Protein AF-A0A5R8WHR8-F1 (afdb_monomer)

Radius of gyration: 32.9 Å; Cα contacts (8 Å, |Δi|>4): 1588; chains: 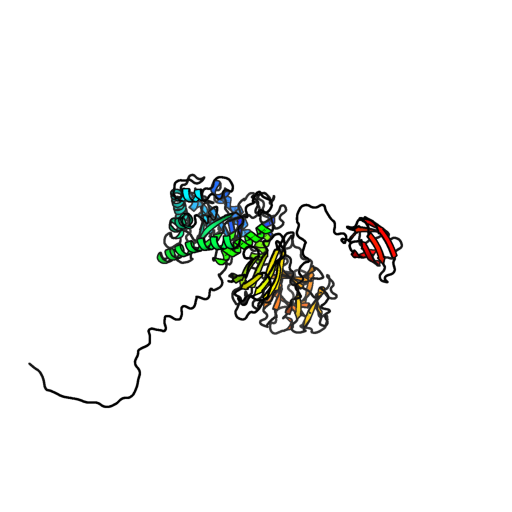1; bounding box: 90×72×141 Å

pLDDT: mean 86.41, std 17.32, range [26.47, 98.69]

Secondary structure (DSSP, 8-state):
------------------------SSSSSS---------EEPPTT-BEEEE--TTS--GGGHHHHHHTT--EEEE-SHHHHHH--SGGGGHHHHHHHHHTTPEEEEEE-TT--HHHHHHHHIIIIIIS-----EEEESS--S---SSS---THHHHHHHTTS---TTS--HHHHHHHHHHHHHHHHHH-TT-EEEEEEES---GGGIIIIIHHHIIIIIT-EETTEES-SEEEEEEES---HHHHHHHHHHHHHHHHHHHHHHHHTT--SSPPEEEEEEEE----SSTTSPPTTSHHHHHHHHHHHHHHHHTT-S-EEES-S-SGGG---TT---SB-TTSPBPHHHHHHHHHHHT--SEEPPEEESS-TTTEEEEEEEPPSSTT--EEEEEEE--SS--EEEEEETBSS--SS-SEEEEEB-STT---EEEEEE-TTEEEEEEE-TT--EEEEEEEETT-SS-EE--EEEEEETTT--EEEEGGG-TTSPEEEESS--TTSGGGEEEEEE-STT-EEEEETTT--EEEE-S-TTTTTSTTEEEEEE---TT-TT-GGG-EEEEE-SSTT-EEEEETTT--EEEEGGG--STTEEEEEE---TT-GGG-EEEEEEP--PPP--------S-----TT-EEEESSSBSSEEEEEESSSSEEEEEE-TT--EEEEEEESSEEEEE-TTSPSEEEEEEEEETTEEEEEEEEE-

Mean predicted aligned error: 13.01 Å

Solvent-accessible surface area (backbone atoms only — not comparable to full-atom values): 38148 Å² total; per-residue (Å²): 140,81,89,86,86,87,90,86,86,89,88,86,84,87,87,86,84,86,83,80,9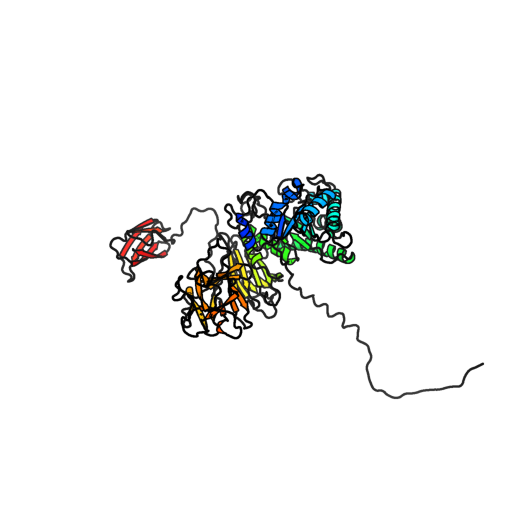7,77,87,88,86,82,77,87,82,76,78,79,59,77,76,76,80,68,54,34,56,36,46,96,50,27,43,31,32,23,50,63,67,83,88,60,87,53,72,90,48,42,66,57,50,37,63,29,55,33,28,33,23,36,38,33,50,67,62,34,40,76,71,51,86,55,62,77,77,47,50,65,58,50,49,49,22,51,75,36,64,16,48,47,32,44,39,40,30,59,83,56,49,60,70,55,49,50,52,37,54,44,42,40,42,67,73,66,58,66,62,73,41,35,33,27,54,32,46,37,66,56,45,68,73,96,66,95,64,85,61,67,63,44,46,49,34,19,66,72,56,78,35,59,20,98,86,71,37,28,43,67,59,42,51,54,45,50,50,51,46,40,45,43,48,47,67,79,39,67,83,49,39,34,42,27,52,34,31,57,58,76,57,73,92,43,40,84,60,46,57,44,47,47,34,67,73,40,51,49,36,61,52,88,77,42,58,45,38,44,23,50,22,28,21,39,70,45,83,75,44,51,65,60,49,50,56,45,54,49,58,52,46,54,51,44,51,53,38,35,54,54,16,42,79,71,70,38,47,74,76,56,59,31,42,26,37,64,30,35,36,44,42,41,52,97,51,95,89,45,55,39,24,64,37,55,62,29,5,55,48,52,47,52,52,42,50,59,36,32,71,62,46,18,54,34,40,14,43,37,27,58,71,34,80,70,21,69,64,46,70,82,23,27,19,28,24,37,61,93,67,47,66,26,35,41,36,50,37,48,25,56,48,45,50,53,58,45,44,15,33,38,54,67,53,64,76,47,57,59,67,40,46,45,76,48,44,24,29,29,55,90,66,98,64,30,20,37,24,41,37,40,33,26,71,32,81,81,53,64,44,40,33,27,40,20,30,56,56,42,78,57,89,84,46,75,34,22,25,20,26,58,50,64,89,89,42,75,40,69,49,72,54,69,41,49,39,35,19,35,40,37,37,34,27,41,72,83,55,49,76,62,29,32,34,43,34,42,66,88,55,86,59,72,40,77,54,39,30,20,36,42,26,32,60,64,66,66,16,33,46,25,34,46,96,54,38,65,87,33,48,27,16,30,34,67,80,71,68,84,86,44,48,41,40,28,30,27,54,39,80,65,50,75,78,30,23,27,48,26,30,63,60,64,66,22,26,41,23,58,45,83,52,86,84,44,48,62,42,70,69,32,46,26,25,51,38,77,80,52,89,84,55,83,78,55,40,63,36,24,29,28,83,37,82,62,86,49,89,77,26,25,30,45,28,32,61,62,54,69,25,26,44,25,40,50,95,56,54,76,54,69,63,32,46,24,17,27,27,77,82,56,90,88,46,46,37,40,29,31,28,71,47,71,46,76,87,62,77,71,79,77,77,77,74,87,75,88,90,73,81,89,74,58,57,47,70,53,72,48,71,46,55,69,68,20,59,56,43,31,34,42,36,38,40,24,79,48,32,41,38,38,31,20,42,88,87,64,51,78,76,46,75,47,77,34,42,39,60,41,76,48,79,39,68,92,58,73,69,45,65,31,43,34,38,39,40,33,95,84,45,74,39,78,46,83,42,38,36,92

Structure (mmCIF, N/CA/C/O backbone):
data_AF-A0A5R8WHR8-F1
#
_entry.id   AF-A0A5R8WHR8-F1
#
loop_
_atom_site.group_PDB
_atom_site.id
_atom_site.type_symbol
_atom_site.label_atom_id
_atom_site.label_alt_id
_atom_site.label_comp_id
_atom_site.label_asym_id
_atom_site.label_entity_id
_atom_site.label_seq_id
_atom_site.pdbx_PDB_ins_code
_atom_site.Cartn_x
_atom_site.Cartn_y
_atom_site.Cartn_z
_atom_site.occupancy
_atom_site.B_iso_or_equiv
_atom_site.auth_seq_id
_atom_site.auth_comp_id
_atom_site.auth_asym_id
_atom_site.auth_atom_id
_atom_site.pdbx_PDB_model_num
ATOM 1 N N . MET A 1 1 ? 36.021 -37.146 83.014 1.00 29.89 1 MET A N 1
ATOM 2 C CA . MET A 1 1 ? 37.444 -37.412 83.336 1.00 29.89 1 MET A CA 1
ATOM 3 C C . MET A 1 1 ? 38.254 -37.319 82.041 1.00 29.89 1 MET A C 1
ATOM 5 O O . MET A 1 1 ? 37.669 -37.591 81.003 1.00 29.89 1 MET A O 1
ATOM 9 N N . PRO A 1 2 ? 39.492 -36.799 82.075 1.00 55.91 2 PRO A N 1
ATOM 10 C CA . PRO A 1 2 ? 39.818 -35.485 81.499 1.00 55.91 2 PRO A CA 1
ATOM 11 C C . PRO A 1 2 ? 40.934 -35.488 80.424 1.00 55.91 2 PRO A C 1
ATOM 13 O O . PRO A 1 2 ? 41.600 -36.495 80.223 1.00 55.91 2 PRO A O 1
ATOM 16 N N . ASN A 1 3 ? 41.093 -34.321 79.768 1.00 38.19 3 ASN A N 1
ATOM 17 C CA . ASN A 1 3 ? 42.324 -33.560 79.430 1.00 38.19 3 ASN A CA 1
ATOM 18 C C . ASN A 1 3 ? 43.687 -34.192 79.796 1.00 38.19 3 ASN A C 1
ATOM 20 O O . ASN A 1 3 ? 43.795 -34.823 80.837 1.00 38.19 3 ASN A O 1
ATOM 24 N N . THR A 1 4 ? 44.846 -33.954 79.168 1.00 49.06 4 THR A N 1
ATOM 25 C CA . THR A 1 4 ? 45.443 -33.086 78.110 1.00 49.06 4 THR A CA 1
ATOM 26 C C . THR A 1 4 ? 46.958 -33.376 78.185 1.00 49.06 4 THR A C 1
ATOM 28 O O . THR A 1 4 ? 47.368 -33.817 79.254 1.00 49.06 4 THR A O 1
ATOM 31 N N . LEU A 1 5 ? 47.794 -33.054 77.175 1.00 35.91 5 LEU A N 1
ATOM 32 C CA . LEU A 1 5 ? 49.235 -32.665 77.296 1.00 35.91 5 LEU A CA 1
ATOM 33 C C . LEU A 1 5 ? 49.837 -32.321 75.885 1.00 35.91 5 LEU A C 1
ATOM 35 O O . LEU A 1 5 ? 49.156 -32.599 74.900 1.00 35.91 5 LEU A O 1
ATOM 39 N N . PRO A 1 6 ? 51.003 -31.633 75.724 1.00 59.84 6 PRO A N 1
ATOM 40 C CA . PRO A 1 6 ? 51.014 -30.181 75.454 1.00 59.84 6 PRO A CA 1
ATOM 41 C C . PRO A 1 6 ? 51.964 -29.648 74.325 1.00 59.84 6 PRO A C 1
ATOM 43 O O . PRO A 1 6 ? 52.772 -30.370 73.761 1.00 59.84 6 PRO A O 1
ATOM 46 N N . HIS A 1 7 ? 51.876 -28.320 74.103 1.00 35.66 7 HIS A N 1
ATOM 47 C CA . HIS A 1 7 ? 52.903 -27.283 73.803 1.00 35.66 7 HIS A CA 1
ATOM 48 C C . HIS A 1 7 ? 53.906 -27.327 72.606 1.00 35.66 7 HIS A C 1
ATOM 50 O O . HIS A 1 7 ? 54.902 -28.034 72.624 1.00 35.66 7 HIS A O 1
ATOM 56 N N . SER A 1 8 ? 53.800 -26.279 71.756 1.00 33.94 8 SER A N 1
ATOM 57 C CA . SER A 1 8 ? 54.791 -25.182 71.519 1.00 33.94 8 SER A CA 1
ATOM 58 C C . SER A 1 8 ? 55.446 -24.954 70.128 1.00 33.94 8 SER A C 1
ATOM 60 O O . SER A 1 8 ? 56.151 -25.792 69.592 1.00 33.94 8 SER A O 1
ATOM 62 N N . ARG A 1 9 ? 55.249 -23.701 69.657 1.00 34.47 9 ARG A N 1
ATOM 63 C CA . ARG A 1 9 ? 56.155 -22.694 69.030 1.00 34.47 9 ARG A CA 1
ATOM 64 C C . ARG A 1 9 ? 56.888 -22.907 67.674 1.00 34.47 9 ARG A C 1
ATOM 66 O O . ARG A 1 9 ? 57.900 -23.578 67.596 1.00 34.47 9 ARG A O 1
ATOM 73 N N . LEU A 1 10 ? 56.487 -22.022 66.739 1.00 32.00 10 LEU A N 1
ATOM 74 C CA . LEU A 1 10 ? 57.259 -21.004 65.973 1.00 32.00 10 LEU A CA 1
ATOM 75 C C . LEU A 1 10 ? 58.160 -21.356 64.754 1.00 32.00 10 LEU A C 1
ATOM 77 O O . LEU A 1 10 ? 59.178 -22.019 64.873 1.00 32.00 10 LEU A O 1
ATOM 81 N N . LEU A 1 11 ? 57.855 -20.603 63.677 1.00 31.70 11 LEU A N 1
ATOM 82 C CA . LEU A 1 11 ? 58.702 -19.975 62.637 1.00 31.70 11 LEU A CA 1
ATOM 83 C C . LEU A 1 11 ? 58.937 -20.668 61.272 1.00 31.70 11 LEU A C 1
ATOM 85 O O . LEU A 1 11 ? 59.078 -21.872 61.133 1.00 31.70 11 LEU A O 1
ATOM 89 N N . THR A 1 12 ? 58.911 -19.789 60.265 1.00 35.50 12 THR A N 1
ATOM 90 C CA . THR A 1 12 ? 58.799 -19.889 58.793 1.00 35.50 12 THR A CA 1
ATOM 91 C C . THR A 1 12 ? 60.063 -20.390 58.067 1.00 35.50 12 THR A C 1
ATOM 93 O O . THR A 1 12 ? 61.153 -20.283 58.628 1.00 35.50 12 THR A O 1
ATOM 96 N N . PRO A 1 13 ? 59.970 -20.852 56.790 1.00 41.69 13 PRO A N 1
ATOM 97 C CA . PRO A 1 13 ? 60.283 -19.956 55.652 1.00 41.69 13 PRO A CA 1
ATOM 98 C C . PRO A 1 13 ? 59.574 -20.220 54.287 1.00 41.69 13 PRO A C 1
ATOM 100 O O . PRO A 1 13 ? 59.224 -21.339 53.945 1.00 41.69 13 PRO A O 1
ATOM 103 N N . LYS A 1 14 ? 59.498 -19.126 53.500 1.00 30.80 14 LYS A N 1
ATOM 104 C CA . LYS A 1 14 ? 59.524 -18.925 52.021 1.00 30.80 14 LYS A CA 1
ATOM 105 C C . LYS A 1 14 ? 58.561 -19.648 51.040 1.00 30.80 14 LYS A C 1
ATOM 107 O O . LYS A 1 14 ? 58.389 -20.854 51.037 1.00 30.80 14 LYS A O 1
ATOM 112 N N . ALA A 1 15 ? 58.034 -18.813 50.132 1.00 39.12 15 ALA A N 1
ATOM 113 C CA . ALA A 1 15 ? 57.051 -19.027 49.055 1.00 39.12 15 ALA A CA 1
ATOM 114 C C . ALA A 1 15 ? 57.557 -19.868 47.851 1.00 39.12 15 ALA A C 1
ATOM 116 O O . ALA A 1 15 ? 58.769 -20.062 47.737 1.00 39.12 15 ALA A O 1
ATOM 117 N N . PRO A 1 16 ? 56.672 -20.312 46.923 1.00 42.56 16 PRO A N 1
ATOM 118 C CA . PRO A 1 16 ? 56.187 -19.421 45.847 1.00 42.56 16 PRO A CA 1
ATOM 119 C C . PRO A 1 16 ? 54.711 -19.632 45.421 1.00 42.56 16 PRO A C 1
ATOM 121 O O . PRO A 1 16 ? 54.135 -20.691 45.634 1.00 42.56 16 PRO A O 1
ATOM 124 N N . GLY A 1 17 ? 54.130 -18.642 44.727 1.00 31.47 17 GLY A N 1
ATOM 125 C CA . GLY A 1 17 ? 53.015 -18.873 43.789 1.00 31.47 17 GLY A CA 1
ATOM 126 C C . GLY A 1 17 ? 51.666 -18.228 44.132 1.00 31.47 17 GLY A C 1
ATOM 127 O O . GLY A 1 17 ? 50.876 -18.757 44.900 1.00 31.47 17 GLY A O 1
ATOM 128 N N . THR A 1 18 ? 51.405 -17.088 43.494 1.00 41.00 18 THR A N 1
ATOM 129 C CA . THR A 1 18 ? 50.116 -16.396 43.251 1.00 41.00 18 THR A CA 1
ATOM 130 C C . THR A 1 18 ? 48.998 -17.290 42.657 1.00 41.00 18 THR A C 1
ATOM 132 O O . THR A 1 18 ? 49.346 -18.351 42.148 1.00 41.00 18 THR A O 1
ATOM 135 N N . PRO A 1 19 ? 47.710 -16.857 42.545 1.00 42.38 19 PRO A N 1
ATOM 136 C CA . PRO A 1 19 ? 47.159 -15.515 42.789 1.00 42.38 19 PRO A CA 1
ATOM 137 C C . PRO A 1 19 ? 45.885 -15.446 43.661 1.00 42.38 19 PRO A C 1
ATOM 139 O O . PRO A 1 19 ? 45.147 -16.400 43.880 1.00 42.38 19 PRO A O 1
ATOM 142 N N . ARG A 1 20 ? 45.622 -14.218 44.115 1.00 38.72 20 ARG A N 1
ATOM 143 C CA . ARG A 1 20 ? 44.418 -13.759 44.809 1.00 38.72 20 ARG A CA 1
ATOM 144 C C . ARG A 1 20 ? 43.225 -13.676 43.848 1.00 38.72 20 ARG A C 1
ATOM 146 O O . ARG A 1 20 ? 43.301 -12.980 42.841 1.00 38.72 20 ARG A O 1
ATOM 153 N N . HIS A 1 21 ? 42.100 -14.277 44.229 1.00 40.78 21 HIS A N 1
ATOM 154 C CA . HIS A 1 21 ? 40.781 -13.995 43.660 1.00 40.78 21 HIS A CA 1
ATOM 155 C C . HIS A 1 21 ? 40.256 -12.650 44.189 1.00 40.78 21 HIS A C 1
ATOM 157 O O . HIS A 1 21 ? 39.505 -12.594 45.156 1.00 40.78 21 HIS A O 1
ATOM 163 N N . TRP A 1 22 ? 40.675 -11.558 43.556 1.00 45.66 22 TRP A N 1
ATOM 164 C CA . TRP A 1 22 ? 39.950 -10.288 43.550 1.00 45.66 22 TRP A CA 1
ATOM 165 C C . TRP A 1 22 ? 39.769 -9.903 42.087 1.00 45.66 22 TRP A C 1
ATOM 167 O O . TRP A 1 22 ? 40.750 -9.635 41.401 1.00 45.66 22 TRP A O 1
ATOM 177 N N . GLY A 1 23 ? 38.529 -9.925 41.600 1.00 44.28 23 GLY A N 1
ATOM 178 C CA . GLY A 1 23 ? 38.219 -9.503 40.233 1.00 44.28 23 GLY A CA 1
ATOM 179 C C . GLY A 1 23 ? 37.161 -10.354 39.547 1.00 44.28 23 GLY A C 1
ATOM 180 O O . GLY A 1 23 ? 37.427 -10.930 38.501 1.00 44.28 23 GLY A O 1
ATOM 181 N N . LEU A 1 24 ? 35.953 -10.438 40.109 1.00 40.00 24 LEU A N 1
ATOM 182 C CA . LEU A 1 24 ? 34.797 -10.913 39.340 1.00 40.00 24 LEU A CA 1
ATOM 183 C C . LEU A 1 24 ? 33.522 -10.140 39.698 1.00 40.00 24 LEU A C 1
ATOM 185 O O . LEU A 1 24 ? 32.458 -10.711 39.891 1.00 40.00 24 LEU A O 1
ATOM 189 N N . LEU A 1 25 ? 33.648 -8.813 39.798 1.00 44.31 25 LEU A N 1
ATOM 190 C CA . LEU A 1 25 ? 32.504 -7.908 39.958 1.00 44.31 25 LEU A CA 1
ATOM 191 C C . LEU A 1 25 ? 32.535 -6.715 38.984 1.00 44.31 25 LEU A C 1
ATOM 193 O O . LEU A 1 25 ? 31.962 -5.670 39.262 1.00 44.31 25 LEU A O 1
ATOM 197 N N . LEU A 1 26 ? 33.215 -6.857 37.838 1.00 42.75 26 LEU A N 1
ATOM 198 C CA . LEU A 1 26 ? 33.363 -5.772 36.853 1.00 42.75 26 LEU A CA 1
ATOM 199 C C . LEU A 1 26 ? 33.326 -6.250 35.387 1.00 42.75 26 LEU A C 1
ATOM 201 O O . LEU A 1 26 ? 33.934 -5.639 34.518 1.00 42.75 26 LEU A O 1
ATOM 205 N N . VAL A 1 27 ? 32.605 -7.345 35.102 1.00 41.09 27 VAL A N 1
ATOM 206 C CA . VAL A 1 27 ? 32.402 -7.859 33.723 1.00 41.09 27 VAL A CA 1
ATOM 207 C C . VAL A 1 27 ? 30.916 -8.008 33.341 1.00 41.09 27 VAL A C 1
ATOM 209 O O . VAL A 1 27 ? 30.596 -8.254 32.186 1.00 41.09 27 VAL A O 1
ATOM 212 N N . LEU A 1 28 ? 29.971 -7.749 34.253 1.00 37.44 28 LEU A N 1
ATOM 213 C CA . LEU A 1 28 ? 28.525 -7.812 33.956 1.00 37.44 28 LEU A CA 1
ATOM 214 C C . LEU A 1 28 ? 27.866 -6.453 33.647 1.00 37.44 28 LEU A C 1
ATOM 216 O O . LEU A 1 28 ? 26.655 -6.392 33.474 1.00 37.44 28 LEU A O 1
ATOM 220 N N . LEU A 1 29 ? 28.646 -5.372 33.522 1.00 40.41 29 LEU A N 1
ATOM 221 C CA . LEU A 1 29 ? 28.141 -4.003 33.298 1.00 40.41 29 LEU A CA 1
ATOM 222 C C . LEU A 1 29 ? 28.619 -3.345 31.986 1.00 40.41 29 LEU A C 1
ATOM 224 O O . LEU A 1 29 ? 28.504 -2.136 31.831 1.00 40.41 29 LEU A O 1
ATOM 228 N N . LEU A 1 30 ? 29.121 -4.125 31.018 1.00 37.47 30 LEU A N 1
ATOM 229 C CA . LEU A 1 30 ? 29.577 -3.615 29.707 1.00 37.47 30 LEU A CA 1
ATOM 230 C C . LEU A 1 30 ? 28.917 -4.292 28.489 1.00 37.47 30 LEU A C 1
ATOM 232 O O . LEU A 1 30 ? 29.384 -4.132 27.365 1.00 37.47 30 LEU A O 1
ATOM 236 N N . LEU A 1 31 ? 27.798 -5.001 28.680 1.00 36.78 31 LEU A N 1
ATOM 237 C CA . LEU A 1 31 ? 26.979 -5.544 27.581 1.00 36.78 31 LEU A CA 1
ATOM 238 C C . LEU A 1 31 ? 25.611 -4.861 27.434 1.00 36.78 31 LEU A C 1
ATOM 240 O O . LEU A 1 31 ? 24.732 -5.382 26.757 1.00 36.78 31 LEU A O 1
ATOM 244 N N . THR A 1 32 ? 25.434 -3.660 27.984 1.00 40.16 32 THR A N 1
ATOM 245 C CA . THR A 1 32 ? 24.369 -2.745 27.545 1.00 40.16 32 THR A CA 1
ATOM 246 C C . THR A 1 32 ? 24.910 -1.843 26.438 1.00 40.16 32 THR A C 1
ATOM 248 O O . THR A 1 32 ? 24.941 -0.620 26.562 1.00 40.16 32 THR A O 1
ATOM 251 N N . GLY A 1 33 ? 25.383 -2.446 25.344 1.00 33.66 33 GLY A N 1
ATOM 252 C CA . GLY A 1 33 ? 25.375 -1.718 24.078 1.00 33.66 33 GLY A CA 1
ATOM 253 C C . GLY A 1 33 ? 23.922 -1.342 23.770 1.00 33.66 33 GLY A C 1
ATOM 254 O O . GLY A 1 33 ? 23.031 -2.117 24.137 1.00 33.66 33 GLY A O 1
ATOM 255 N N . PRO A 1 34 ? 23.640 -0.182 23.146 1.00 34.25 34 PRO A N 1
ATOM 256 C CA . PRO A 1 34 ? 22.283 0.121 22.714 1.00 34.25 34 PRO A CA 1
ATOM 257 C C . PRO A 1 34 ? 21.809 -1.079 21.901 1.00 34.25 34 PRO A C 1
ATOM 259 O O . PRO A 1 34 ? 22.508 -1.498 20.972 1.00 34.25 34 PRO A O 1
ATOM 262 N N . ALA A 1 35 ? 20.695 -1.691 22.311 1.00 34.59 35 ALA A N 1
ATOM 263 C CA . ALA A 1 35 ? 20.073 -2.753 21.540 1.00 34.59 35 ALA A CA 1
ATOM 264 C C . ALA A 1 35 ? 19.998 -2.231 20.107 1.00 34.59 35 ALA A C 1
ATOM 266 O O . ALA A 1 35 ? 19.344 -1.215 19.869 1.00 34.59 35 ALA A O 1
ATOM 267 N N . LYS A 1 36 ? 20.773 -2.832 19.189 1.00 37.94 36 LYS A N 1
ATOM 268 C CA . LYS A 1 36 ? 20.760 -2.437 17.780 1.00 37.94 36 LYS A CA 1
ATOM 269 C C . LYS A 1 36 ? 19.290 -2.423 17.394 1.00 37.94 36 LYS A C 1
ATOM 271 O O . LYS A 1 36 ? 18.636 -3.453 17.539 1.00 37.94 36 LYS A O 1
ATOM 276 N N . SER A 1 37 ? 18.762 -1.255 17.039 1.00 43.16 37 SER A N 1
ATOM 277 C CA . SER A 1 37 ? 17.352 -1.097 16.711 1.00 43.16 37 SER A CA 1
ATOM 278 C C . SER A 1 37 ? 17.101 -1.908 15.451 1.00 43.16 37 SER A C 1
ATOM 280 O O . SER A 1 37 ? 17.357 -1.448 14.342 1.00 43.16 37 SER A O 1
ATOM 282 N N . TRP A 1 38 ? 16.692 -3.160 15.612 1.00 53.44 38 TRP A N 1
ATOM 283 C CA . TRP A 1 38 ? 16.321 -3.996 14.489 1.00 53.44 38 TRP A CA 1
ATOM 284 C C . TRP A 1 38 ? 15.168 -3.294 13.767 1.00 53.44 38 TRP A C 1
ATOM 286 O O . TRP A 1 38 ? 14.214 -2.860 14.409 1.00 53.44 38 TRP A O 1
ATOM 296 N N . ALA A 1 39 ? 15.297 -3.133 12.447 1.00 65.31 39 ALA A N 1
ATOM 297 C CA . ALA A 1 39 ? 14.232 -2.636 11.577 1.00 65.31 39 ALA A CA 1
ATOM 298 C C . ALA A 1 39 ? 12.864 -3.214 11.982 1.00 65.31 39 ALA A C 1
ATOM 300 O O . ALA A 1 39 ? 12.744 -4.414 12.241 1.00 65.31 39 ALA A O 1
ATOM 301 N N . GLN A 1 40 ? 11.842 -2.362 12.036 1.00 84.81 40 GLN A N 1
ATOM 302 C CA . GLN A 1 40 ? 10.552 -2.730 12.605 1.00 84.81 40 GLN A CA 1
ATOM 303 C C . GLN A 1 40 ? 9.766 -3.638 11.653 1.00 84.81 40 GLN A C 1
ATOM 305 O O . GLN A 1 40 ? 9.444 -3.226 10.540 1.00 84.81 40 GLN A O 1
ATOM 310 N N . ALA A 1 41 ? 9.409 -4.847 12.095 1.00 91.31 41 ALA A N 1
ATOM 311 C CA . ALA A 1 41 ? 8.607 -5.779 11.303 1.00 91.31 41 ALA A CA 1
ATOM 312 C C . ALA A 1 41 ? 7.237 -5.188 10.924 1.00 91.31 41 ALA A C 1
ATOM 314 O O . ALA A 1 41 ? 6.472 -4.734 11.780 1.00 91.31 41 ALA A O 1
ATOM 315 N N . ILE A 1 42 ? 6.916 -5.250 9.635 1.00 93.31 42 ILE A N 1
ATOM 316 C CA . ILE A 1 42 ? 5.637 -4.850 9.050 1.00 93.31 42 ILE A CA 1
ATOM 317 C C . ILE A 1 42 ? 4.699 -6.056 9.088 1.00 93.31 42 ILE A C 1
ATOM 319 O O . ILE A 1 42 ? 5.099 -7.187 8.810 1.00 93.31 42 ILE A O 1
ATOM 323 N N . ASN A 1 43 ? 3.422 -5.834 9.407 1.00 92.25 43 ASN A N 1
ATOM 324 C CA . ASN A 1 43 ? 2.429 -6.899 9.309 1.00 92.25 43 ASN A CA 1
ATOM 325 C C . ASN A 1 43 ? 2.358 -7.423 7.860 1.00 92.25 43 ASN A C 1
ATOM 327 O O . ASN A 1 43 ? 2.168 -6.649 6.925 1.00 92.25 43 ASN A O 1
ATOM 331 N N . ALA A 1 44 ? 2.453 -8.738 7.653 1.00 90.31 44 ALA A N 1
ATOM 332 C CA . ALA A 1 44 ? 2.368 -9.326 6.312 1.00 90.31 44 ALA A CA 1
ATOM 333 C C . ALA A 1 44 ? 1.045 -9.000 5.587 1.00 90.31 44 ALA A C 1
ATOM 335 O O . ALA A 1 44 ? 0.981 -9.071 4.362 1.00 90.31 44 ALA A O 1
ATOM 336 N N . ARG A 1 45 ? 0.002 -8.630 6.342 1.00 92.00 45 ARG A N 1
ATOM 337 C CA . ARG A 1 45 ? -1.318 -8.232 5.851 1.00 92.00 45 ARG A CA 1
ATOM 338 C C . ARG A 1 45 ? -1.578 -6.725 5.927 1.00 92.00 45 ARG A C 1
ATOM 340 O O . ARG A 1 45 ? -2.713 -6.317 5.859 1.00 92.00 45 ARG A O 1
ATOM 347 N N . PHE A 1 46 ? -0.576 -5.876 6.100 1.00 96.06 46 PHE A N 1
ATOM 348 C CA . PHE A 1 46 ? -0.761 -4.489 6.549 1.00 96.06 46 PHE A CA 1
ATOM 349 C C . PHE A 1 46 ? -1.814 -3.620 5.817 1.00 96.06 46 PHE A C 1
ATOM 351 O O . PHE A 1 46 ? -2.540 -2.867 6.460 1.00 96.06 46 PHE A O 1
ATOM 358 N N . PHE A 1 47 ? -1.910 -3.672 4.490 1.00 97.00 47 PHE A N 1
ATOM 359 C CA . PHE A 1 47 ? -2.777 -2.752 3.743 1.00 97.00 47 PHE A CA 1
ATOM 360 C C . PHE A 1 47 ? -4.216 -3.252 3.651 1.00 97.00 47 PHE A C 1
ATOM 362 O O . PHE A 1 47 ? -4.452 -4.428 3.376 1.00 97.00 47 PHE A O 1
ATOM 369 N N . GLY A 1 48 ? -5.190 -2.361 3.818 1.00 96.56 48 GLY A N 1
ATOM 370 C CA . GLY A 1 48 ? -6.593 -2.686 3.588 1.00 96.56 48 GLY A CA 1
ATOM 371 C C . GLY A 1 48 ? -7.437 -1.499 3.167 1.00 96.56 48 GLY A C 1
ATOM 372 O O . GLY A 1 48 ? -6.914 -0.480 2.731 1.00 96.56 48 GLY A O 1
ATOM 373 N N . VAL A 1 49 ? -8.754 -1.650 3.280 1.00 96.19 49 VAL A N 1
ATOM 374 C CA . VAL A 1 49 ? -9.741 -0.652 2.847 1.00 96.19 49 VAL A CA 1
ATOM 375 C C . VAL A 1 49 ? -11.039 -0.769 3.649 1.00 96.19 49 VAL A C 1
ATOM 377 O O . VAL A 1 49 ? -11.345 -1.834 4.189 1.00 96.19 49 VAL A O 1
ATOM 380 N N . ASN A 1 50 ? -11.814 0.313 3.710 1.00 94.44 50 ASN A N 1
ATOM 381 C CA . ASN A 1 50 ? -13.164 0.316 4.266 1.00 94.44 50 ASN A CA 1
ATOM 382 C C . ASN A 1 50 ? -14.248 -0.036 3.235 1.00 94.44 50 ASN A C 1
ATOM 384 O O . ASN A 1 50 ? -14.338 0.561 2.156 1.00 94.44 50 ASN A O 1
ATOM 388 N N . TYR A 1 51 ? -15.115 -0.965 3.626 1.00 93.12 51 TYR A N 1
ATOM 389 C CA . TYR A 1 51 ? -16.387 -1.293 2.999 1.00 93.12 51 TYR A CA 1
ATOM 390 C C . TYR A 1 51 ? -17.510 -0.752 3.889 1.00 93.12 51 TYR A C 1
ATOM 392 O O . TYR A 1 51 ? -17.876 -1.358 4.897 1.00 93.12 51 TYR A O 1
ATOM 400 N N . TRP A 1 52 ? -18.067 0.395 3.506 1.00 87.00 52 TRP A N 1
ATOM 401 C CA . TRP A 1 52 ? -19.051 1.103 4.326 1.00 87.00 52 TRP A CA 1
ATOM 402 C C . TRP A 1 52 ? -20.484 1.018 3.800 1.00 87.00 52 TRP A C 1
ATOM 404 O O . TRP A 1 52 ? -21.436 1.096 4.575 1.00 87.00 52 TRP A O 1
ATOM 414 N N . TYR A 1 53 ? -20.652 0.843 2.485 1.00 81.06 53 TYR A N 1
ATOM 415 C CA . TYR A 1 53 ? -21.965 0.828 1.854 1.00 81.06 53 TYR A CA 1
ATOM 416 C C . TYR A 1 53 ? -22.170 -0.426 0.998 1.00 81.06 53 TYR A C 1
ATOM 418 O O . TYR A 1 53 ? -21.511 -0.595 -0.027 1.00 81.06 53 TYR A O 1
ATOM 426 N N . PRO A 1 54 ? -23.109 -1.302 1.377 1.00 68.81 54 PRO A N 1
ATOM 427 C CA . PRO A 1 54 ? -23.376 -2.547 0.668 1.00 68.81 54 PRO A CA 1
ATOM 428 C C . PRO A 1 54 ? -24.299 -2.404 -0.541 1.00 68.81 54 PRO A C 1
ATOM 430 O O . PRO A 1 54 ? -24.430 -3.358 -1.299 1.00 68.81 54 PRO A O 1
ATOM 433 N N . GLY A 1 55 ? -24.936 -1.246 -0.737 1.00 66.06 55 GLY A N 1
ATOM 434 C CA . GLY A 1 55 ? -25.845 -1.020 -1.865 1.00 66.06 55 GLY A CA 1
ATOM 435 C C . GLY A 1 55 ? -25.153 -0.629 -3.176 1.00 66.06 55 GLY A C 1
ATOM 436 O O . GLY A 1 55 ? -25.817 -0.553 -4.206 1.00 66.06 55 GLY A O 1
ATOM 437 N N . ALA A 1 56 ? -23.840 -0.373 -3.173 1.00 68.50 56 ALA A N 1
ATOM 438 C CA . ALA A 1 56 ? -23.094 -0.070 -4.392 1.00 68.50 56 ALA A CA 1
ATOM 439 C C . ALA A 1 56 ? -22.669 -1.364 -5.107 1.00 68.50 56 ALA A C 1
ATOM 441 O O . ALA A 1 56 ? -22.134 -2.281 -4.486 1.00 68.50 56 ALA A O 1
ATOM 442 N N . SER A 1 57 ? -22.845 -1.434 -6.431 1.00 77.81 57 SER A N 1
ATOM 443 C CA . SER A 1 57 ? -22.290 -2.535 -7.229 1.00 77.81 57 SER A CA 1
ATOM 444 C C . SER A 1 57 ? -20.771 -2.380 -7.352 1.00 77.81 57 SER A C 1
ATOM 446 O O . SER A 1 57 ? -20.277 -1.710 -8.259 1.00 77.81 57 SER A O 1
ATOM 448 N N . LEU A 1 58 ? -20.022 -3.020 -6.451 1.00 85.12 58 LEU A N 1
ATOM 449 C CA . LEU A 1 58 ? -18.553 -2.972 -6.425 1.00 85.12 58 LEU A CA 1
ATOM 450 C C . LEU A 1 58 ? -17.880 -4.039 -7.301 1.00 85.12 58 LEU A C 1
ATOM 452 O O . LEU A 1 58 ? -16.668 -3.990 -7.494 1.00 85.12 58 LEU A O 1
ATOM 456 N N . THR A 1 59 ? -18.641 -4.976 -7.876 1.00 84.19 59 THR A N 1
ATOM 457 C CA . THR A 1 59 ? -18.121 -6.073 -8.714 1.00 84.19 59 THR A CA 1
ATOM 458 C C . THR A 1 59 ? -17.122 -5.619 -9.791 1.00 84.19 59 THR A C 1
ATOM 460 O O . THR A 1 59 ? -16.070 -6.252 -9.905 1.00 84.19 59 THR A O 1
ATOM 463 N N . PRO A 1 60 ? -17.338 -4.505 -10.529 1.00 85.94 60 PRO A N 1
ATOM 464 C CA . PRO A 1 60 ? -16.367 -4.035 -11.527 1.00 85.94 60 PRO A CA 1
ATOM 465 C C . PRO A 1 60 ? -14.999 -3.634 -10.942 1.00 85.94 60 PRO A C 1
ATOM 467 O O . PRO A 1 60 ? -13.995 -3.610 -11.653 1.00 85.94 60 PRO A O 1
ATOM 470 N N . LEU A 1 61 ? -14.938 -3.324 -9.644 1.00 88.44 61 LEU A N 1
ATOM 471 C CA . LEU A 1 61 ? -13.734 -2.870 -8.945 1.00 88.44 61 LEU A CA 1
ATOM 472 C C . LEU A 1 61 ? -12.961 -4.022 -8.287 1.00 88.44 61 LEU A C 1
ATOM 474 O O . LEU A 1 61 ? -11.793 -3.851 -7.933 1.00 88.44 61 LEU A O 1
ATOM 478 N N . GLN A 1 62 ? -13.565 -5.208 -8.164 1.00 88.00 62 GLN A N 1
ATOM 479 C CA . GLN A 1 62 ? -12.997 -6.353 -7.444 1.00 88.00 62 GLN A CA 1
ATOM 480 C C . GLN A 1 62 ? -11.607 -6.744 -7.961 1.00 88.00 62 GLN A C 1
ATOM 482 O O . GLN A 1 62 ? -10.689 -6.987 -7.177 1.00 88.00 62 GLN A O 1
ATOM 487 N N . ALA A 1 63 ? -11.432 -6.772 -9.283 1.00 83.56 63 ALA A N 1
ATOM 488 C CA . ALA A 1 63 ? -10.150 -7.101 -9.894 1.00 83.56 63 ALA A CA 1
ATOM 489 C C . ALA A 1 63 ? -9.069 -6.056 -9.566 1.00 83.56 63 ALA A C 1
ATOM 491 O O . ALA A 1 63 ? -7.912 -6.415 -9.368 1.00 83.56 63 ALA A O 1
ATOM 492 N N . ASN A 1 64 ? -9.438 -4.772 -9.462 1.00 86.69 64 ASN A N 1
ATOM 493 C CA . ASN A 1 64 ? -8.495 -3.707 -9.112 1.00 86.69 64 ASN A CA 1
ATOM 494 C C . ASN A 1 64 ? -8.041 -3.818 -7.656 1.00 86.69 64 ASN A C 1
ATOM 496 O O . ASN A 1 64 ? -6.861 -3.637 -7.375 1.00 86.69 64 ASN A O 1
ATOM 500 N N . LEU A 1 65 ? -8.956 -4.143 -6.740 1.00 89.12 65 LEU A N 1
ATOM 501 C CA . LEU A 1 65 ? -8.617 -4.335 -5.328 1.00 89.12 65 LEU A CA 1
ATOM 502 C C . LEU A 1 65 ? -7.694 -5.543 -5.118 1.00 89.12 65 LEU A C 1
ATOM 504 O O . LEU A 1 65 ? -6.760 -5.453 -4.328 1.00 89.12 65 LEU A O 1
ATOM 508 N N . LYS A 1 66 ? -7.924 -6.644 -5.850 1.00 86.00 66 LYS A N 1
ATOM 509 C CA . LYS A 1 66 ? -7.030 -7.816 -5.836 1.00 86.00 66 LYS A CA 1
ATOM 510 C C . LYS A 1 66 ? -5.621 -7.471 -6.296 1.00 86.00 66 LYS A C 1
ATOM 512 O O . LYS A 1 66 ? -4.654 -7.901 -5.683 1.00 86.00 66 LYS A O 1
ATOM 517 N N . GLU A 1 67 ? -5.517 -6.719 -7.386 1.00 82.25 67 GLU A N 1
ATOM 518 C CA . GLU A 1 67 ? -4.234 -6.354 -7.983 1.00 82.25 67 GLU A CA 1
ATOM 519 C C . GLU A 1 67 ? -3.407 -5.459 -7.056 1.00 82.25 67 GLU A C 1
ATOM 521 O O . GLU A 1 67 ? -2.200 -5.645 -6.944 1.00 82.25 67 GLU A O 1
ATOM 526 N N . ALA A 1 68 ? -4.050 -4.546 -6.324 1.00 88.75 68 ALA A N 1
ATOM 527 C CA . ALA A 1 68 ? -3.393 -3.759 -5.281 1.00 88.75 68 ALA A CA 1
ATOM 528 C C . ALA A 1 68 ? -3.076 -4.557 -4.007 1.00 88.75 68 ALA A C 1
ATOM 530 O O . ALA A 1 68 ? -2.727 -3.964 -2.999 1.00 88.75 68 ALA A O 1
ATOM 531 N N . ASP A 1 69 ? -3.231 -5.881 -4.017 1.00 89.12 69 ASP A N 1
ATOM 532 C CA . ASP A 1 69 ? -2.795 -6.775 -2.945 1.00 89.12 69 ASP A CA 1
ATOM 533 C C . ASP A 1 69 ? -3.281 -6.374 -1.539 1.00 89.12 69 ASP A C 1
ATOM 535 O O . ASP A 1 69 ? -2.583 -6.553 -0.538 1.00 89.12 69 ASP A O 1
ATOM 539 N N . LEU A 1 70 ? -4.495 -5.823 -1.445 1.00 93.50 70 LEU A N 1
ATOM 540 C CA . LEU A 1 70 ? -5.087 -5.444 -0.165 1.00 93.50 70 LEU A CA 1
ATOM 541 C C . LEU A 1 70 ? -5.461 -6.701 0.626 1.00 93.50 70 LEU A C 1
ATOM 543 O O . LEU A 1 70 ? -5.943 -7.689 0.073 1.00 93.50 70 LEU A O 1
ATOM 547 N N . LYS A 1 71 ? -5.223 -6.673 1.937 1.00 95.19 71 LYS A N 1
ATOM 548 C CA . LYS A 1 71 ? -5.323 -7.846 2.817 1.00 95.19 71 LYS A CA 1
ATOM 549 C C . LYS A 1 71 ? -6.333 -7.684 3.941 1.00 95.19 71 LYS A C 1
ATOM 551 O O . LYS A 1 71 ? -6.733 -8.697 4.507 1.00 95.19 71 LYS A O 1
ATOM 556 N N . TRP A 1 72 ? -6.771 -6.462 4.238 1.00 97.00 72 TRP A N 1
ATOM 557 C CA . TRP A 1 72 ? -7.881 -6.208 5.159 1.00 97.00 72 TRP A CA 1
ATOM 558 C C . TRP A 1 72 ? -9.056 -5.553 4.452 1.00 97.00 72 TRP A C 1
ATOM 560 O O . TRP A 1 72 ? -8.884 -4.705 3.573 1.00 97.00 72 TRP A O 1
ATOM 570 N N . MET A 1 73 ? -10.257 -5.906 4.894 1.00 96.94 73 MET A N 1
ATOM 571 C CA . MET A 1 73 ? -11.460 -5.149 4.588 1.00 96.94 73 MET A CA 1
ATOM 572 C C . MET A 1 73 ? -12.227 -4.896 5.878 1.00 96.94 73 MET A C 1
ATOM 574 O O . MET A 1 73 ? -12.764 -5.831 6.475 1.00 96.94 73 MET A O 1
ATOM 578 N N . ARG A 1 74 ? -12.267 -3.640 6.323 1.00 97.12 74 ARG A N 1
ATOM 579 C CA . ARG A 1 74 ? -13.140 -3.247 7.430 1.00 97.12 74 ARG A CA 1
ATOM 580 C C . ARG A 1 74 ? -14.564 -3.144 6.915 1.00 97.12 74 ARG A C 1
ATOM 582 O O . ARG A 1 74 ? -14.818 -2.408 5.969 1.00 97.12 74 ARG A O 1
ATOM 589 N N . ILE A 1 75 ? -15.468 -3.887 7.535 1.00 96.31 75 ILE A N 1
ATOM 590 C CA . ILE A 1 75 ? -16.902 -3.871 7.261 1.00 96.31 75 ILE A CA 1
ATOM 591 C C . ILE A 1 75 ? -17.537 -3.123 8.429 1.00 96.31 75 ILE A C 1
ATOM 593 O O . ILE A 1 75 ? -17.744 -3.707 9.494 1.00 96.31 75 ILE A O 1
ATOM 597 N N . GLY A 1 76 ? -17.736 -1.818 8.257 1.00 94.31 76 GLY A N 1
ATOM 598 C CA . GLY A 1 76 ? -18.051 -0.916 9.361 1.00 94.31 76 GLY A CA 1
ATOM 599 C C . GLY A 1 76 ? -18.412 0.499 8.923 1.00 94.31 76 GLY A C 1
ATOM 600 O O . GLY A 1 76 ? -18.743 0.745 7.762 1.00 94.31 76 GLY A O 1
ATOM 601 N N . GLY A 1 77 ? -18.387 1.422 9.878 1.00 92.06 77 GLY A N 1
ATOM 602 C CA . GLY A 1 77 ? -18.899 2.781 9.731 1.00 92.06 77 GLY A CA 1
ATOM 603 C C . GLY A 1 77 ? -20.271 2.968 10.386 1.00 92.06 77 GLY A C 1
ATOM 604 O O . GLY A 1 77 ? -20.891 2.024 10.891 1.00 92.06 77 GLY A O 1
ATOM 605 N N . LYS A 1 78 ? -20.770 4.207 10.349 1.00 90.19 78 LYS A N 1
ATOM 606 C CA . LYS A 1 78 ? -22.009 4.636 11.022 1.00 90.19 78 LYS A CA 1
ATOM 607 C C . LYS A 1 78 ? -23.231 3.772 10.685 1.00 90.19 78 LYS A C 1
ATOM 609 O O . LYS A 1 78 ? -23.995 3.411 11.575 1.00 90.19 78 LYS A O 1
ATOM 614 N N . LEU A 1 79 ? -23.412 3.401 9.413 1.00 89.56 79 LEU A N 1
ATOM 615 C CA . LEU A 1 79 ? -24.577 2.620 8.967 1.00 89.56 79 LEU A CA 1
ATOM 616 C C . LEU A 1 79 ? -24.678 1.264 9.685 1.00 89.56 79 LEU A C 1
ATOM 618 O O . LEU A 1 79 ? -25.772 0.866 10.094 1.00 89.56 79 LEU A O 1
ATOM 622 N N . TYR A 1 80 ? -23.538 0.592 9.861 1.00 91.94 80 TYR A N 1
ATOM 623 C CA . TYR A 1 80 ? -23.459 -0.709 10.521 1.00 91.94 80 TYR A CA 1
ATOM 624 C C . TYR A 1 80 ? -23.775 -0.614 12.010 1.00 91.94 80 TYR A C 1
ATOM 626 O O . TYR A 1 80 ? -24.398 -1.514 12.554 1.00 91.94 80 TYR A O 1
ATOM 634 N N . ASP A 1 81 ? -23.386 0.476 12.670 1.00 91.19 81 ASP A N 1
ATOM 635 C CA . ASP A 1 81 ? -23.668 0.667 14.094 1.00 91.19 81 ASP A CA 1
ATOM 636 C C . ASP A 1 81 ? -25.118 1.121 14.357 1.00 91.19 81 ASP A C 1
ATOM 638 O O . ASP A 1 81 ? -25.670 0.868 15.427 1.00 91.19 81 ASP A O 1
ATOM 642 N N . ASP A 1 82 ? -25.755 1.802 13.400 1.00 88.19 82 ASP A N 1
ATOM 643 C CA . ASP A 1 82 ? -27.098 2.372 13.584 1.00 88.19 82 ASP A CA 1
ATOM 644 C C . ASP A 1 82 ? -28.232 1.454 13.123 1.00 88.19 82 ASP A C 1
ATOM 646 O O . ASP A 1 82 ? -29.302 1.446 13.730 1.00 88.19 82 ASP A O 1
ATOM 650 N N . THR A 1 83 ? -28.038 0.712 12.030 1.00 85.50 83 THR A N 1
ATOM 651 C CA . THR A 1 83 ? -29.161 0.065 11.325 1.00 85.50 83 THR A CA 1
ATOM 652 C C . THR A 1 83 ? -29.020 -1.447 11.160 1.00 85.50 83 THR A C 1
ATOM 654 O O . THR A 1 83 ? -29.995 -2.115 10.811 1.00 85.50 83 THR A O 1
ATOM 657 N N . TRP A 1 84 ? -27.835 -2.018 11.397 1.00 87.19 84 TRP A N 1
ATOM 658 C CA . TRP A 1 84 ? -27.553 -3.420 11.074 1.00 87.19 84 TRP A CA 1
ATOM 659 C C . TRP A 1 84 ? -27.633 -4.306 12.308 1.00 87.19 84 TRP A C 1
ATOM 661 O O . TRP A 1 84 ? -26.662 -4.516 13.024 1.00 87.19 84 TRP A O 1
ATOM 671 N N . THR A 1 85 ? -28.827 -4.837 12.553 1.00 86.75 85 THR A N 1
ATOM 672 C CA . THR A 1 85 ? -29.142 -5.626 13.752 1.00 86.75 85 THR A CA 1
ATOM 673 C C . THR A 1 85 ? -29.258 -7.126 13.485 1.00 86.75 85 THR A C 1
ATOM 675 O O . THR A 1 85 ? -29.386 -7.894 14.437 1.00 86.75 85 THR A O 1
ATOM 678 N N . ALA A 1 86 ? -29.168 -7.565 12.224 1.00 94.38 86 ALA A N 1
ATOM 679 C CA . ALA A 1 86 ? -29.216 -8.971 11.837 1.00 94.38 86 ALA A CA 1
ATOM 680 C C . ALA A 1 86 ? -27.934 -9.406 11.101 1.00 94.38 86 ALA A C 1
ATOM 682 O O . ALA A 1 86 ? -27.470 -8.709 10.194 1.00 94.38 86 ALA A O 1
ATOM 683 N N . PRO A 1 87 ? -27.380 -10.594 11.407 1.00 96.56 87 PRO A N 1
ATOM 684 C CA . PRO A 1 87 ? -26.110 -11.021 10.828 1.00 96.56 87 PRO A CA 1
ATOM 685 C C . PRO A 1 87 ? -26.189 -11.275 9.316 1.00 96.56 87 PRO A C 1
ATOM 687 O O . PRO A 1 87 ? -25.224 -11.018 8.605 1.00 96.56 87 PRO A O 1
ATOM 690 N N . SER A 1 88 ? -27.340 -11.692 8.780 1.00 96.00 88 SER A N 1
ATOM 691 C CA . SER A 1 88 ? -27.517 -11.915 7.334 1.00 96.00 88 SER A CA 1
ATOM 692 C C . SER A 1 88 ? -27.280 -10.665 6.482 1.00 96.00 88 SER A C 1
ATOM 694 O O . SER A 1 88 ? -26.920 -10.788 5.313 1.00 96.00 88 SER A O 1
ATOM 696 N N . GLN A 1 89 ? -27.407 -9.464 7.058 1.00 94.56 89 GLN A N 1
ATOM 697 C CA . GLN A 1 89 ? -27.128 -8.210 6.354 1.00 94.56 89 GLN A CA 1
ATOM 698 C C . GLN A 1 89 ? -25.655 -8.139 5.898 1.00 94.56 89 GLN A C 1
ATOM 700 O O . GLN A 1 89 ? -25.362 -7.593 4.839 1.00 94.56 89 GLN A O 1
ATOM 705 N N . TYR A 1 90 ? -24.736 -8.786 6.623 1.00 95.81 90 TYR A N 1
ATOM 706 C CA . TYR A 1 90 ? -23.290 -8.773 6.365 1.00 95.81 90 TYR A CA 1
ATOM 707 C C . TYR A 1 90 ? -22.820 -9.725 5.267 1.00 95.81 90 TYR A C 1
ATOM 709 O O . TYR A 1 90 ? -21.669 -9.611 4.838 1.00 95.81 90 TYR A O 1
ATOM 717 N N . ASP A 1 91 ? -23.676 -10.635 4.790 1.00 94.75 91 ASP A N 1
ATOM 718 C CA . ASP A 1 91 ? -23.276 -11.702 3.865 1.00 94.75 91 ASP A CA 1
ATOM 719 C C . ASP A 1 91 ? -22.572 -11.147 2.617 1.00 94.75 91 ASP A C 1
ATOM 721 O O . ASP A 1 91 ? -21.474 -11.592 2.286 1.00 94.75 91 ASP A O 1
ATOM 725 N N . ALA A 1 92 ? -23.145 -10.125 1.972 1.00 92.69 92 ALA A N 1
ATOM 726 C CA . ALA A 1 92 ? -22.574 -9.543 0.758 1.00 92.69 92 ALA A CA 1
ATOM 727 C C . ALA A 1 92 ? -21.183 -8.927 0.994 1.00 92.69 92 ALA A C 1
ATOM 729 O O . ALA A 1 92 ? -20.256 -9.178 0.225 1.00 92.69 92 ALA A O 1
ATOM 730 N N . ALA A 1 93 ? -21.013 -8.167 2.080 1.00 93.81 93 ALA A N 1
ATOM 731 C CA . ALA A 1 93 ? -19.748 -7.511 2.402 1.00 93.81 93 ALA A CA 1
ATOM 732 C C . ALA A 1 93 ? -18.655 -8.527 2.780 1.00 93.81 93 ALA A C 1
ATOM 734 O O . ALA A 1 93 ? -17.523 -8.432 2.303 1.00 93.81 93 ALA A O 1
ATOM 735 N N . ILE A 1 94 ? -18.994 -9.539 3.589 1.00 96.19 94 ILE A N 1
ATOM 736 C CA . ILE A 1 94 ? -18.055 -10.597 3.992 1.00 96.19 94 ILE A CA 1
ATOM 737 C C . ILE A 1 94 ? -17.634 -11.429 2.779 1.00 96.19 94 ILE A C 1
ATOM 739 O O . ILE A 1 94 ? -16.444 -11.700 2.595 1.00 96.19 94 ILE A O 1
ATOM 743 N N . GLN A 1 95 ? -18.589 -11.818 1.932 1.00 94.44 95 GLN A N 1
ATOM 744 C CA . GLN A 1 95 ? -18.294 -12.558 0.708 1.00 94.44 95 GLN A CA 1
ATOM 745 C C . GLN A 1 95 ? -17.427 -11.733 -0.238 1.00 94.44 95 GLN A C 1
ATOM 747 O O . GLN A 1 95 ? -16.467 -12.272 -0.782 1.00 94.44 95 GLN A O 1
ATOM 752 N N . TYR A 1 96 ? -17.700 -10.435 -0.384 1.00 93.69 96 TYR A N 1
ATOM 753 C CA . TYR A 1 96 ? -16.877 -9.544 -1.195 1.00 93.69 96 TYR A CA 1
ATOM 754 C C . TYR A 1 96 ? -15.439 -9.460 -0.665 1.00 93.69 96 TYR A C 1
ATOM 756 O O . TYR A 1 96 ? -14.501 -9.665 -1.436 1.00 93.69 96 TYR A O 1
ATOM 764 N N . ALA A 1 97 ? -15.256 -9.274 0.649 1.00 95.00 97 ALA A N 1
ATOM 765 C CA . ALA A 1 97 ? -13.940 -9.274 1.290 1.00 95.00 97 ALA A CA 1
ATOM 766 C C . ALA A 1 97 ? -13.163 -10.570 1.015 1.00 95.00 97 ALA A C 1
ATOM 768 O O . ALA A 1 97 ? -12.027 -10.537 0.535 1.00 95.00 97 ALA A O 1
ATOM 769 N N . LYS A 1 98 ? -13.785 -11.733 1.246 1.00 94.25 98 LYS A N 1
ATOM 770 C CA . LYS A 1 98 ? -13.148 -13.033 0.982 1.00 94.25 98 LYS A CA 1
ATOM 771 C C . LYS A 1 98 ? -12.865 -13.218 -0.511 1.00 94.25 98 LYS A C 1
ATOM 773 O O . LYS A 1 98 ? -11.796 -13.701 -0.882 1.00 94.25 98 LYS A O 1
ATOM 778 N N . ALA A 1 99 ? -13.772 -12.775 -1.379 1.00 91.88 99 ALA A N 1
ATOM 779 C CA . ALA A 1 99 ? -13.614 -12.863 -2.822 1.00 91.88 99 ALA A CA 1
ATOM 780 C C . ALA A 1 99 ? -12.517 -11.937 -3.364 1.00 91.88 99 ALA A C 1
ATOM 782 O O . ALA A 1 99 ? -12.017 -12.228 -4.449 1.00 91.88 99 ALA A O 1
ATOM 783 N N . THR A 1 100 ? -12.123 -10.863 -2.667 1.00 90.94 100 THR A N 1
ATOM 784 C CA . THR A 1 100 ? -10.936 -10.037 -2.980 1.00 90.94 100 THR A CA 1
ATOM 785 C C . THR A 1 100 ? -9.650 -10.547 -2.327 1.00 90.94 100 THR A C 1
ATOM 787 O O . THR A 1 100 ? -8.594 -9.977 -2.571 1.00 90.94 100 THR A O 1
ATOM 790 N N . GLY A 1 101 ? -9.708 -11.624 -1.537 1.00 92.12 101 GLY A N 1
ATOM 791 C CA . GLY A 1 101 ? -8.559 -12.130 -0.779 1.00 92.12 101 GLY A CA 1
ATOM 792 C C . GLY A 1 101 ? -8.267 -11.346 0.505 1.00 92.12 101 GLY A C 1
ATOM 793 O O . GLY A 1 101 ? -7.214 -11.545 1.110 1.00 92.12 101 GLY A O 1
ATOM 794 N N . CYS A 1 102 ? -9.191 -10.481 0.931 1.00 95.88 102 CYS A N 1
ATOM 795 C CA . CYS A 1 102 ? -9.088 -9.739 2.179 1.00 95.88 102 CYS A CA 1
ATOM 796 C C . CYS A 1 102 ? -9.604 -10.567 3.362 1.00 95.88 102 CYS A C 1
ATOM 798 O O . CYS A 1 102 ? -10.586 -11.307 3.262 1.00 95.88 102 CYS A O 1
ATOM 800 N N . GLU A 1 103 ? -8.988 -10.368 4.522 1.00 97.44 103 GLU A N 1
ATOM 801 C CA . GLU A 1 103 ? -9.547 -10.780 5.800 1.00 97.44 103 GLU A CA 1
ATOM 802 C C . GLU A 1 103 ? -10.549 -9.716 6.286 1.00 97.44 103 GLU A C 1
ATOM 804 O O . GLU A 1 103 ? -10.191 -8.533 6.369 1.00 97.44 103 GLU A O 1
ATOM 809 N N . PRO A 1 104 ? -11.808 -10.094 6.575 1.00 97.81 104 PRO A N 1
ATOM 810 C CA . PRO A 1 104 ? -12.804 -9.154 7.065 1.00 97.81 104 PRO A CA 1
ATOM 811 C C . PRO A 1 104 ? -12.550 -8.786 8.533 1.00 97.81 104 PRO A C 1
ATOM 813 O O . PRO A 1 104 ? -12.325 -9.660 9.371 1.00 97.81 104 PRO A O 1
ATOM 816 N N . VAL A 1 105 ? -12.665 -7.494 8.846 1.00 98.19 105 VAL A N 1
ATOM 817 C CA . VAL A 1 105 ? -12.851 -6.986 10.213 1.00 98.19 105 VAL A CA 1
ATOM 818 C C . VAL A 1 105 ? -14.313 -6.573 10.340 1.00 98.19 105 VAL A C 1
ATOM 820 O O . VAL A 1 105 ? -14.728 -5.602 9.709 1.00 98.19 105 VAL A O 1
ATOM 823 N N . VAL A 1 106 ? -15.104 -7.341 11.091 1.00 98.00 106 VAL A N 1
ATOM 824 C CA . VAL A 1 106 ? -16.565 -7.169 11.156 1.00 98.00 106 VAL A CA 1
ATOM 825 C C . VAL A 1 106 ? -16.952 -6.311 12.354 1.00 98.00 106 VAL A C 1
ATOM 827 O O . VAL A 1 106 ? -16.785 -6.727 13.500 1.00 98.00 106 VAL A O 1
ATOM 830 N N . GLN A 1 107 ? -17.495 -5.126 12.092 1.00 97.69 107 GLN A N 1
ATOM 831 C CA . GLN A 1 107 ? -18.060 -4.257 13.118 1.00 97.69 107 GLN A CA 1
ATOM 832 C C . GLN A 1 107 ? -19.495 -4.675 13.455 1.00 97.69 107 GLN A C 1
ATOM 834 O O . GLN A 1 107 ? -20.335 -4.784 12.561 1.00 97.69 107 GLN A O 1
ATOM 839 N N . VAL A 1 108 ? -19.800 -4.854 14.738 1.00 97.50 108 VAL A N 1
ATOM 840 C CA . VAL A 1 108 ? -21.168 -5.065 15.241 1.00 97.50 108 VAL A CA 1
ATOM 841 C C . VAL A 1 108 ? -21.664 -3.846 16.027 1.00 97.50 108 VAL A C 1
ATOM 843 O O . VAL A 1 108 ? -20.836 -3.135 16.602 1.00 97.50 108 VAL A O 1
ATOM 846 N N . PRO A 1 109 ? -22.985 -3.597 16.098 1.00 96.56 109 PRO A N 1
ATOM 847 C CA . PRO A 1 109 ? -23.513 -2.476 16.864 1.00 96.56 109 PRO A CA 1
ATOM 848 C C . PRO A 1 109 ? -23.173 -2.534 18.356 1.00 96.56 109 PRO A C 1
ATOM 850 O O . PRO A 1 109 ? -23.258 -3.593 18.984 1.00 96.56 109 PRO A O 1
ATOM 853 N N . ILE A 1 110 ? -22.892 -1.380 18.966 1.00 96.50 110 ILE A N 1
ATOM 854 C CA . ILE A 1 110 ? -22.702 -1.281 20.428 1.00 96.50 110 ILE A CA 1
ATOM 855 C C . ILE A 1 110 ? -23.994 -1.582 21.211 1.00 96.50 110 ILE A C 1
ATOM 857 O O . ILE A 1 110 ? -23.953 -2.014 22.364 1.00 96.50 110 ILE A O 1
ATOM 861 N N . THR A 1 111 ? -25.149 -1.381 20.577 1.00 95.94 111 THR A N 1
ATOM 862 C CA . THR A 1 111 ? -26.484 -1.549 21.171 1.00 95.94 111 THR A CA 1
ATOM 863 C C . THR A 1 111 ? -26.945 -3.003 21.251 1.00 95.94 111 THR A C 1
ATOM 865 O O . THR A 1 111 ? -28.003 -3.271 21.822 1.00 95.94 111 THR A O 1
ATOM 868 N N . LEU A 1 112 ? -26.179 -3.954 20.702 1.00 97.12 112 LEU A N 1
ATOM 869 C CA . LEU A 1 112 ? -26.521 -5.369 20.807 1.00 97.12 112 LEU A CA 1
ATOM 870 C C . LEU A 1 112 ? -26.546 -5.830 22.268 1.00 97.12 112 LEU A C 1
ATOM 872 O O . LEU A 1 112 ? -25.760 -5.408 23.112 1.00 97.12 112 LEU A O 1
ATOM 876 N N . THR A 1 113 ? -27.417 -6.784 22.560 1.00 97.31 113 THR A N 1
ATOM 877 C CA . THR A 1 113 ? -27.321 -7.603 23.769 1.00 97.31 113 THR A CA 1
ATOM 878 C C . THR A 1 113 ? -26.293 -8.720 23.578 1.00 97.31 113 THR A C 1
ATOM 880 O O . THR A 1 113 ? -25.977 -9.120 22.456 1.00 97.31 113 THR A O 1
ATOM 883 N N . ALA A 1 114 ? -25.817 -9.306 24.679 1.00 97.94 114 ALA A N 1
ATOM 884 C CA . ALA A 1 114 ? -24.926 -10.466 24.624 1.00 97.94 114 ALA A CA 1
ATOM 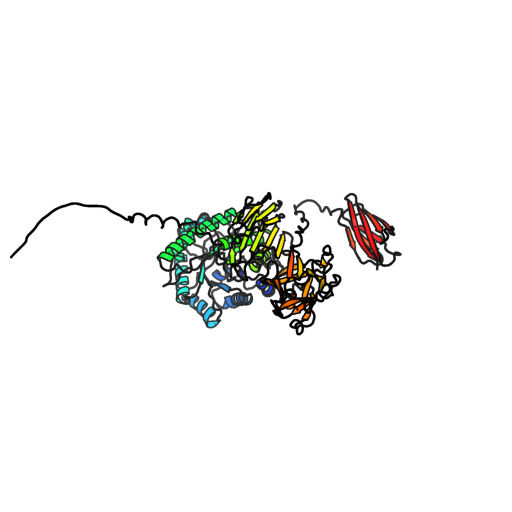885 C C . ALA A 1 114 ? -25.536 -11.655 23.845 1.00 97.94 114 ALA A C 1
ATOM 887 O O . ALA A 1 114 ? -24.829 -12.326 23.100 1.00 97.94 114 ALA A O 1
ATOM 888 N N . ALA A 1 115 ? -26.849 -11.881 23.971 1.00 97.62 115 ALA A N 1
ATOM 889 C CA . ALA A 1 115 ? -27.549 -12.943 23.249 1.00 97.62 115 ALA A CA 1
ATOM 890 C C . ALA A 1 115 ? -27.621 -12.674 21.737 1.00 97.62 115 ALA A C 1
ATOM 892 O O . ALA A 1 115 ? -27.448 -13.591 20.939 1.00 97.62 115 ALA A O 1
ATOM 893 N N . GLN A 1 116 ? -27.834 -11.420 21.329 1.00 98.06 116 GLN A N 1
ATOM 894 C CA . GLN A 1 116 ? -27.781 -11.047 19.913 1.00 98.06 116 GLN A CA 1
ATOM 895 C C . GLN A 1 116 ? -26.365 -11.198 19.353 1.00 98.06 116 GLN A C 1
ATOM 897 O O . GLN A 1 116 ? -26.201 -11.723 18.258 1.00 98.06 116 GLN A O 1
ATOM 902 N N . LEU A 1 117 ? -25.329 -10.827 20.108 1.00 98.31 117 LEU A N 1
ATOM 903 C CA . LEU A 1 117 ? -23.950 -11.061 19.678 1.00 98.31 117 LEU A CA 1
ATOM 904 C C . LEU A 1 117 ? -23.653 -12.560 19.467 1.00 98.31 117 LEU A C 1
ATOM 906 O O . LEU A 1 117 ? -23.024 -12.917 18.472 1.00 98.31 117 LEU A O 1
ATOM 910 N N . ASP A 1 118 ? -24.163 -13.448 20.326 1.00 98.19 118 ASP A N 1
ATOM 911 C CA . ASP A 1 118 ? -24.040 -14.901 20.125 1.00 98.19 118 ASP A CA 1
ATOM 912 C C . ASP A 1 118 ? -24.701 -15.369 18.816 1.00 98.19 118 ASP A C 1
ATOM 914 O O . ASP A 1 118 ? -24.166 -16.254 18.139 1.00 98.19 118 ASP A O 1
ATOM 918 N N . GLN A 1 119 ? -25.816 -14.750 18.406 1.00 98.25 119 GLN A N 1
ATOM 919 C CA . GLN A 1 119 ? -26.443 -15.031 17.107 1.00 98.25 119 GLN A CA 1
ATOM 920 C C . GLN A 1 119 ? -25.523 -14.642 15.946 1.00 98.25 119 GLN A C 1
ATOM 922 O O . GLN A 1 119 ? -25.400 -15.410 14.995 1.00 98.25 119 GLN A O 1
ATOM 927 N N . PHE A 1 120 ? -24.831 -13.501 16.028 1.00 98.50 120 PHE A N 1
ATOM 928 C CA . PHE A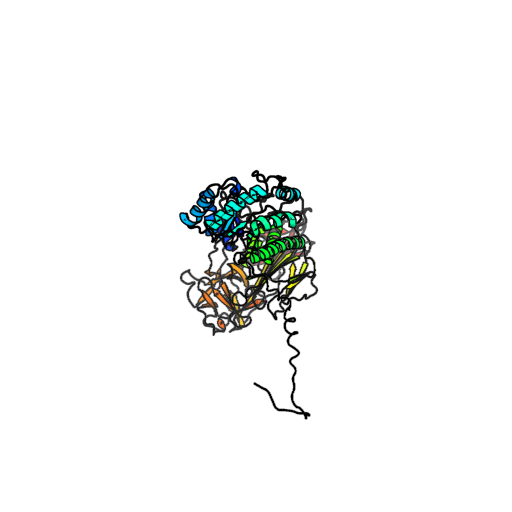 1 120 ? -23.867 -13.081 15.005 1.00 98.50 120 PHE A CA 1
ATOM 929 C C . PHE A 1 120 ? -22.678 -14.039 14.914 1.00 98.50 120 PHE A C 1
ATOM 931 O O . PHE A 1 120 ? -22.340 -14.502 13.824 1.00 98.50 120 PHE A O 1
ATOM 938 N N . ILE A 1 121 ? -22.073 -14.383 16.055 1.00 98.44 121 ILE A N 1
ATOM 939 C CA . ILE A 1 121 ? -20.930 -15.306 16.119 1.00 98.44 121 ILE A CA 1
ATOM 940 C C . ILE A 1 121 ? -21.317 -16.674 15.545 1.00 98.44 121 ILE A C 1
ATOM 942 O O . ILE A 1 121 ? -20.624 -17.199 14.670 1.00 98.44 121 ILE A O 1
ATOM 946 N N . THR A 1 122 ? -22.448 -17.227 15.988 1.00 98.38 122 THR A N 1
ATOM 947 C CA . THR A 1 122 ? -22.950 -18.531 15.528 1.00 98.38 122 THR A CA 1
ATOM 948 C C . THR A 1 122 ? -23.292 -18.502 14.042 1.00 98.38 122 THR A C 1
ATOM 950 O O . THR A 1 122 ? -22.959 -19.431 13.302 1.00 98.38 122 THR A O 1
ATOM 953 N N . TYR A 1 123 ? -23.931 -17.433 13.568 1.00 98.69 123 TYR A N 1
ATOM 954 C CA . TYR A 1 123 ? -24.281 -17.309 12.161 1.00 98.69 123 TYR A CA 1
ATOM 955 C C . TYR A 1 123 ? -23.029 -17.267 11.280 1.00 98.69 123 TYR A C 1
ATOM 957 O O . TYR A 1 123 ? -22.893 -18.086 10.372 1.00 98.69 123 TYR A O 1
ATOM 965 N N . PHE A 1 124 ? -22.076 -16.378 11.567 1.00 98.44 124 PHE A N 1
ATOM 966 C CA . PHE A 1 124 ? -20.890 -16.238 10.723 1.00 98.44 124 PHE A CA 1
ATOM 967 C C . PHE A 1 124 ? -19.975 -17.458 10.778 1.00 98.44 124 PHE A C 1
ATOM 969 O O . PHE A 1 124 ? -19.536 -17.934 9.731 1.00 98.44 124 PHE A O 1
ATOM 976 N N . ASN A 1 125 ? -19.693 -17.986 11.968 1.00 97.50 125 ASN A N 1
ATOM 977 C CA . ASN A 1 125 ? -18.640 -18.990 12.123 1.00 97.50 125 ASN A CA 1
ATOM 978 C C . ASN A 1 125 ? -19.159 -20.423 12.041 1.00 97.50 125 ASN A C 1
ATOM 980 O O . ASN A 1 125 ? -18.462 -21.278 11.507 1.00 97.50 125 ASN A O 1
ATOM 984 N N . THR A 1 126 ? -20.382 -20.685 12.500 1.00 97.06 126 THR A N 1
ATOM 985 C CA . THR A 1 126 ? -20.959 -22.036 12.483 1.00 97.06 126 THR A CA 1
ATOM 986 C C . THR A 1 126 ? -21.905 -22.231 11.305 1.00 97.06 126 THR A C 1
ATOM 988 O O . THR A 1 126 ? -21.779 -23.211 10.581 1.00 97.06 126 THR A O 1
ATOM 991 N N . THR A 1 127 ? -22.834 -21.299 11.076 1.00 98.31 127 THR A N 1
ATOM 992 C CA . THR A 1 127 ? -23.874 -21.466 10.042 1.00 98.31 127 THR A CA 1
ATOM 993 C C . THR A 1 127 ? -23.327 -21.223 8.636 1.00 98.31 127 THR A C 1
ATOM 995 O O . THR A 1 127 ? -23.624 -21.981 7.716 1.00 98.31 127 THR A O 1
ATOM 998 N N . LYS A 1 128 ? -22.527 -20.166 8.452 1.00 98.31 128 LYS A N 1
ATOM 999 C CA . LYS A 1 128 ? -21.950 -19.785 7.153 1.00 98.31 128 LYS A CA 1
ATOM 1000 C C . LYS A 1 128 ? -20.519 -20.265 6.938 1.00 98.31 128 LYS A C 1
ATOM 1002 O O . LYS A 1 128 ? -20.055 -20.270 5.802 1.00 98.31 128 LYS A O 1
ATOM 1007 N N . GLY A 1 129 ? -19.812 -20.641 8.004 1.00 97.25 129 GLY A N 1
ATOM 1008 C CA . GLY A 1 129 ? -18.413 -21.067 7.919 1.00 97.25 129 GLY A CA 1
ATOM 1009 C C . GLY A 1 129 ? -17.456 -19.967 7.441 1.00 97.25 129 GLY A C 1
ATOM 1010 O O . GLY A 1 129 ? -16.410 -20.268 6.870 1.00 97.25 129 GLY A O 1
ATOM 1011 N N . TYR A 1 130 ? -17.787 -18.688 7.650 1.00 97.88 130 TYR A N 1
ATOM 1012 C CA . TYR A 1 130 ? -16.930 -17.566 7.250 1.00 97.88 130 TYR A CA 1
ATOM 1013 C C . TYR A 1 130 ? -15.649 -17.451 8.083 1.00 97.88 130 TYR A C 1
ATOM 1015 O O . TYR A 1 130 ? -14.685 -16.833 7.622 1.00 97.88 130 TYR A O 1
ATOM 1023 N N . ASN A 1 131 ? -15.626 -18.055 9.277 1.00 96.62 131 ASN A N 1
ATOM 1024 C CA . ASN A 1 131 ? -14.477 -18.074 10.187 1.00 96.62 131 ASN A CA 1
ATOM 1025 C C . ASN A 1 131 ? -13.941 -16.664 10.495 1.00 96.62 131 ASN A C 1
ATOM 1027 O O . ASN A 1 131 ? -12.744 -16.389 10.387 1.00 96.62 131 ASN A O 1
ATOM 1031 N N . ILE A 1 132 ? -14.845 -15.754 10.856 1.00 98.25 132 ILE A N 1
ATOM 1032 C CA . ILE A 1 132 ? -14.536 -14.380 11.241 1.00 98.25 132 ILE A CA 1
ATOM 1033 C C . ILE A 1 132 ? -13.670 -14.385 12.495 1.00 98.25 132 ILE A C 1
ATOM 1035 O O . ILE A 1 132 ? -14.109 -14.753 13.592 1.00 98.25 132 ILE A O 1
ATOM 1039 N N . THR A 1 133 ? -12.431 -13.938 12.308 1.00 97.75 133 THR A N 1
ATOM 1040 C CA . THR A 1 133 ? -11.446 -13.817 13.381 1.00 97.75 133 THR A CA 1
ATOM 1041 C C . THR A 1 133 ? -11.431 -12.409 13.962 1.00 97.75 133 THR A C 1
ATOM 1043 O O . THR A 1 133 ? -11.315 -12.273 15.174 1.00 97.75 133 THR A O 1
ATOM 1046 N N . TYR A 1 134 ? -11.577 -11.367 13.140 1.00 98.44 134 TYR A N 1
ATOM 1047 C CA . TYR A 1 134 ? -11.427 -9.975 13.564 1.00 98.44 134 TYR A CA 1
ATOM 1048 C C . TYR A 1 134 ? -12.775 -9.268 13.676 1.00 98.44 134 TYR A C 1
ATOM 1050 O O . TYR A 1 134 ? -13.585 -9.297 12.749 1.00 98.44 134 TYR A O 1
ATOM 1058 N N . TRP A 1 135 ? -12.988 -8.617 14.814 1.00 98.56 135 TRP A N 1
ATOM 1059 C CA . TRP A 1 135 ? -14.248 -7.988 15.190 1.00 98.56 135 TRP A CA 1
ATOM 1060 C C . TRP A 1 135 ? -14.005 -6.566 15.697 1.00 98.56 135 TRP A C 1
ATOM 1062 O O . TRP A 1 135 ? -12.978 -6.316 16.327 1.00 98.56 135 TRP A O 1
ATOM 1072 N N . SER A 1 136 ? -14.965 -5.672 15.470 1.00 98.00 136 SER A N 1
ATOM 1073 C CA . SER A 1 136 ? -15.072 -4.348 16.101 1.00 98.00 136 SER A CA 1
ATOM 1074 C C . SER A 1 136 ? -16.452 -4.207 16.756 1.00 98.00 136 SER A C 1
ATOM 1076 O O . SER A 1 136 ? -17.397 -4.891 16.357 1.00 98.00 136 SER A O 1
ATOM 1078 N N . ILE A 1 137 ? -16.573 -3.373 17.789 1.00 97.75 137 ILE A N 1
ATOM 1079 C CA . ILE A 1 137 ? -17.819 -3.150 18.538 1.00 97.75 137 ILE A CA 1
ATOM 1080 C C . ILE A 1 137 ? -18.096 -1.648 18.576 1.00 97.75 137 ILE A C 1
ATOM 1082 O O . ILE A 1 137 ? -17.351 -0.901 19.211 1.00 97.75 137 ILE A O 1
ATOM 1086 N N . GLY A 1 138 ? -19.205 -1.236 17.965 1.00 95.50 138 GLY A N 1
ATOM 1087 C CA . GLY A 1 138 ? -19.557 0.169 17.784 1.00 95.50 138 GLY A CA 1
ATOM 1088 C C . GLY A 1 138 ? -18.721 0.866 16.708 1.00 95.50 138 GLY A C 1
ATOM 1089 O O . GLY A 1 138 ? -17.832 0.269 16.107 1.00 95.50 138 GLY A O 1
ATOM 1090 N N . ASN A 1 139 ? -19.036 2.133 16.455 1.00 93.75 139 ASN A N 1
ATOM 1091 C CA . ASN A 1 139 ? -18.269 3.015 15.578 1.00 93.75 139 ASN A CA 1
ATOM 1092 C C . ASN A 1 139 ? -18.267 4.424 16.159 1.00 93.75 139 ASN A C 1
ATOM 1094 O O . ASN A 1 139 ? -19.348 4.949 16.421 1.00 93.75 139 ASN A O 1
ATOM 1098 N N . GLU A 1 140 ? -17.094 5.046 16.282 1.00 91.19 140 GLU A N 1
ATOM 1099 C CA . GLU A 1 140 ? -16.960 6.465 16.636 1.00 91.19 140 GLU A CA 1
ATOM 1100 C C . GLU A 1 140 ? -17.752 6.809 17.903 1.00 91.19 140 GLU A C 1
ATOM 1102 O O . GLU A 1 140 ? -18.655 7.642 17.914 1.00 91.19 140 GLU A O 1
ATOM 1107 N N . ALA A 1 141 ? -17.470 6.062 18.975 1.00 88.94 141 ALA A N 1
ATOM 1108 C CA . ALA A 1 141 ? -18.217 6.157 20.225 1.00 88.94 141 ALA A CA 1
ATOM 1109 C C . ALA A 1 141 ? -18.060 7.512 20.933 1.00 88.94 141 ALA A C 1
ATOM 1111 O O . ALA A 1 141 ? -18.925 7.886 21.734 1.00 88.94 141 ALA A O 1
ATOM 1112 N N . ASP A 1 142 ? -16.958 8.208 20.662 1.00 85.50 142 ASP A N 1
ATOM 1113 C CA . ASP A 1 142 ? -16.707 9.580 21.069 1.00 85.50 142 ASP A CA 1
ATOM 1114 C C . ASP A 1 142 ? -17.745 10.545 20.480 1.00 85.50 142 ASP A C 1
ATOM 1116 O O . ASP A 1 142 ? -18.041 10.502 19.286 1.00 85.50 142 ASP A O 1
ATOM 1120 N N . PRO A 1 143 ? -18.294 11.451 21.305 1.00 76.31 143 PRO A N 1
ATOM 1121 C CA . PRO A 1 143 ? -19.177 12.490 20.819 1.00 76.31 143 PRO A CA 1
ATOM 1122 C C . PRO A 1 143 ? -18.440 13.503 19.957 1.00 76.31 143 PRO A C 1
ATOM 1124 O O . PRO A 1 143 ? -17.262 13.801 20.166 1.00 76.31 143 PRO A O 1
ATOM 1127 N N . ALA A 1 144 ? -19.198 14.062 19.025 1.00 68.56 144 ALA A N 1
ATOM 1128 C CA . ALA A 1 144 ? -18.800 15.208 18.244 1.00 68.56 144 ALA A CA 1
ATOM 1129 C C . ALA A 1 144 ? -20.054 15.950 17.768 1.00 68.56 144 ALA A C 1
ATOM 1131 O O . ALA A 1 144 ? -21.002 15.309 17.295 1.00 68.56 144 ALA A O 1
ATOM 1132 N N . ASP A 1 145 ? -20.051 17.278 17.851 1.00 51.00 145 ASP A N 1
ATOM 1133 C CA . ASP A 1 145 ? -21.103 18.101 17.267 1.00 51.00 145 ASP A CA 1
ATOM 1134 C C . ASP A 1 145 ? -21.122 17.889 15.742 1.00 51.00 145 ASP A C 1
ATOM 1136 O O . ASP A 1 145 ? -20.085 17.710 15.087 1.00 51.00 145 ASP A O 1
ATOM 1140 N N . ASN A 1 146 ? -22.317 17.794 15.166 1.00 47.91 146 ASN A N 1
ATOM 1141 C CA . ASN A 1 146 ? -22.497 17.387 13.773 1.00 47.91 146 ASN A CA 1
ATOM 1142 C C . ASN A 1 146 ? -21.856 18.406 12.811 1.00 47.91 146 ASN A C 1
ATOM 1144 O O . ASN A 1 146 ? -22.482 19.388 12.423 1.00 47.91 146 ASN A O 1
ATOM 1148 N N . GLY A 1 147 ? -20.628 18.121 12.374 1.00 44.66 147 GLY A N 1
ATOM 1149 C CA . GLY A 1 147 ? -19.946 18.792 11.267 1.00 44.66 147 GLY A CA 1
ATOM 1150 C C . GLY A 1 147 ? -18.531 19.231 11.623 1.00 44.66 147 GLY A C 1
ATOM 1151 O O . GLY A 1 147 ? -18.369 20.247 12.274 1.00 44.66 147 GLY A O 1
ATOM 1152 N N . ALA A 1 148 ? -17.522 18.482 11.157 1.00 44.03 148 ALA A N 1
ATOM 1153 C CA . ALA A 1 148 ? -16.105 18.876 11.020 1.00 44.03 148 ALA A CA 1
ATOM 1154 C C . ALA A 1 148 ? -15.367 19.549 12.211 1.00 44.03 148 ALA A C 1
ATOM 1156 O O . ALA A 1 148 ? -14.181 19.846 12.093 1.00 44.03 148 ALA A O 1
ATOM 1157 N N . THR A 1 149 ? -15.985 19.795 13.369 1.00 46.56 149 THR A N 1
ATOM 1158 C CA . THR A 1 149 ? -15.322 20.509 14.461 1.00 46.56 149 THR A CA 1
ATOM 1159 C C . THR A 1 149 ? -14.409 19.564 15.241 1.00 46.56 149 THR A C 1
ATOM 1161 O O . THR A 1 149 ? -14.814 18.556 15.814 1.00 46.56 149 THR A O 1
ATOM 1164 N N . THR A 1 150 ? -13.127 19.916 15.297 1.00 53.91 150 THR A N 1
ATOM 1165 C CA . THR A 1 150 ? -12.087 19.236 16.082 1.00 53.91 150 THR A CA 1
ATOM 1166 C C . THR A 1 150 ? -12.141 19.628 17.566 1.00 53.91 150 THR A C 1
ATOM 1168 O O . THR A 1 150 ? -11.096 19.809 18.197 1.00 53.91 150 THR A O 1
ATOM 1171 N N . SER A 1 151 ? -13.336 19.859 18.122 1.00 66.06 151 SER A N 1
ATOM 1172 C CA . SER A 1 151 ? -13.495 20.332 19.500 1.00 66.06 151 SER A CA 1
ATOM 1173 C C . SER A 1 151 ? -13.034 19.253 20.480 1.00 66.06 151 SER A C 1
ATOM 1175 O O . SER A 1 151 ? -13.738 18.287 20.755 1.00 66.06 151 SER A O 1
ATOM 1177 N N . VAL A 1 152 ? -11.832 19.422 21.035 1.00 66.94 152 VAL A N 1
ATOM 1178 C CA . VAL A 1 152 ? -11.259 18.514 22.048 1.00 66.94 152 VAL A CA 1
ATOM 1179 C C . VAL A 1 152 ? -12.057 18.504 23.357 1.00 66.94 152 VAL A C 1
ATOM 1181 O O . VAL A 1 152 ? -11.894 17.603 24.178 1.00 66.94 152 VAL A O 1
ATOM 1184 N N . ASN A 1 153 ? -12.938 19.490 23.549 1.00 78.19 153 ASN A N 1
ATOM 1185 C CA . ASN A 1 153 ? -13.732 19.649 24.762 1.00 78.19 153 ASN A CA 1
ATOM 1186 C C . ASN A 1 153 ? -14.781 18.541 24.922 1.00 78.19 153 ASN A C 1
ATOM 1188 O O . ASN A 1 153 ? -15.105 18.179 26.049 1.00 78.19 153 ASN A O 1
ATOM 1192 N N . GLU A 1 154 ? -15.295 17.980 23.826 1.00 79.44 154 GLU A N 1
ATOM 1193 C CA . GLU A 1 154 ? -16.363 16.975 23.876 1.00 79.44 154 GLU A CA 1
ATOM 1194 C C . GLU A 1 154 ? -15.866 15.588 24.303 1.00 79.44 154 GLU A C 1
ATOM 1196 O O . GLU A 1 154 ? -16.429 15.047 25.258 1.00 79.44 154 GLU A O 1
ATOM 1201 N N . PRO A 1 155 ? -14.782 15.024 23.726 1.00 82.62 155 PRO A N 1
ATOM 1202 C CA . PRO A 1 155 ? -14.180 13.801 24.256 1.00 82.62 155 PRO A CA 1
ATOM 1203 C C . PRO A 1 155 ? -13.785 13.927 25.733 1.00 82.62 155 PRO A C 1
ATOM 1205 O O . PRO A 1 155 ? -14.017 13.000 26.511 1.00 82.62 155 PRO A O 1
ATOM 1208 N N . LEU A 1 156 ? -13.255 15.088 26.150 1.00 84.06 156 LEU A N 1
ATOM 1209 C CA . LEU A 1 156 ? -12.942 15.354 27.558 1.00 84.06 156 LEU A CA 1
ATOM 1210 C C . LEU A 1 156 ? -14.200 15.339 28.429 1.00 84.06 156 LEU A C 1
ATOM 1212 O O . LEU A 1 156 ? -14.243 14.589 29.404 1.00 84.06 156 LEU A O 1
ATOM 1216 N N . ALA A 1 157 ? -15.234 16.102 28.066 1.00 85.31 157 ALA A N 1
ATOM 1217 C CA . ALA A 1 157 ? -16.499 16.153 28.800 1.00 85.31 157 ALA A CA 1
ATOM 1218 C C . ALA A 1 157 ? -17.174 14.773 28.880 1.00 85.31 157 ALA A C 1
ATOM 1220 O O . ALA A 1 157 ? -17.672 14.367 29.932 1.00 85.31 157 ALA A O 1
ATOM 1221 N N . TRP A 1 158 ? -17.124 13.997 27.797 1.00 87.69 158 TRP A N 1
ATOM 1222 C CA . TRP A 1 158 ? -17.636 12.630 27.769 1.00 87.69 158 TRP A CA 1
ATOM 1223 C C . TRP A 1 158 ? -16.881 11.716 28.723 1.00 87.69 158 TRP A C 1
ATOM 1225 O O . TRP A 1 158 ? -17.506 11.030 29.535 1.00 87.69 158 TRP A O 1
ATOM 1235 N N . SER A 1 159 ? -15.547 11.752 28.675 1.00 86.69 159 SER A N 1
ATOM 1236 C CA . SER A 1 159 ? -14.677 10.967 29.557 1.00 86.69 159 SER A CA 1
ATOM 1237 C C . SER A 1 159 ? -14.822 11.348 31.036 1.00 86.69 159 SER A C 1
ATOM 1239 O O . SER A 1 159 ? -14.719 10.480 31.905 1.00 86.69 159 SER A O 1
ATOM 1241 N N . ALA A 1 160 ? -15.150 12.616 31.311 1.00 87.88 160 ALA A N 1
ATOM 1242 C CA . ALA A 1 160 ? -15.485 13.140 32.633 1.00 87.88 160 ALA A CA 1
ATOM 1243 C C . ALA A 1 160 ? -16.926 12.808 33.073 1.00 87.88 160 ALA A C 1
ATOM 1245 O O . ALA A 1 160 ? -17.291 13.047 34.223 1.00 87.88 160 ALA A O 1
ATOM 1246 N N . GLY A 1 161 ? -17.750 12.248 32.181 1.00 88.25 161 GLY A N 1
ATOM 1247 C CA . GLY A 1 161 ? -19.130 11.846 32.460 1.00 88.25 161 GLY A CA 1
ATOM 1248 C C . GLY A 1 161 ? -20.153 12.983 32.429 1.00 88.25 161 GLY A C 1
ATOM 1249 O O . GLY A 1 161 ? -21.295 12.767 32.827 1.00 88.25 161 GLY A O 1
ATOM 1250 N N . THR A 1 162 ? -19.780 14.172 31.952 1.00 88.38 162 THR A N 1
ATOM 1251 C CA . THR A 1 162 ? -20.666 15.347 31.860 1.00 88.38 162 THR A CA 1
ATOM 1252 C C . THR A 1 162 ? -21.344 15.488 30.498 1.00 88.38 162 THR A C 1
ATOM 1254 O O . THR A 1 162 ? -22.122 16.414 30.288 1.00 88.38 162 THR A O 1
ATOM 1257 N N . PHE A 1 163 ? -21.074 14.560 29.578 1.00 87.69 163 PHE A N 1
ATOM 1258 C CA . PHE A 1 163 ? -21.632 14.537 28.231 1.00 87.69 163 PHE A CA 1
ATOM 1259 C C . PHE A 1 163 ? -22.146 13.136 27.873 1.00 87.69 163 PHE A C 1
ATOM 1261 O O . PHE A 1 163 ? -21.669 12.131 28.413 1.00 87.69 163 PHE A O 1
ATOM 1268 N N . GLN A 1 164 ? -23.101 13.060 26.946 1.00 88.69 164 GLN A N 1
ATOM 1269 C CA . GLN A 1 164 ? -23.593 11.810 26.361 1.00 88.69 164 GLN A CA 1
ATOM 1270 C C . GLN A 1 164 ? -23.340 11.801 24.857 1.00 88.69 164 GLN A C 1
ATOM 1272 O O . GLN A 1 164 ? -23.527 12.812 24.189 1.00 88.69 164 GLN A O 1
ATOM 1277 N N . ASN A 1 165 ? -22.935 10.658 24.314 1.00 87.19 165 ASN A N 1
ATOM 1278 C CA . ASN A 1 165 ? -22.791 10.506 22.872 1.00 87.19 165 ASN A CA 1
ATOM 1279 C C . ASN A 1 165 ? -24.169 10.446 22.172 1.00 87.19 165 ASN A C 1
ATOM 1281 O O . ASN A 1 165 ? -25.193 10.306 22.848 1.00 87.19 165 ASN A O 1
ATOM 1285 N N . PRO A 1 166 ? -24.233 10.498 20.826 1.00 83.88 166 PRO A N 1
ATOM 1286 C CA . PRO A 1 166 ? -25.503 10.487 20.087 1.00 83.88 166 PRO A CA 1
ATOM 1287 C C . PRO A 1 166 ? -26.399 9.261 20.335 1.00 83.88 166 PRO A C 1
ATOM 1289 O O . PRO A 1 166 ? -27.581 9.285 20.004 1.00 83.88 166 PRO A O 1
ATOM 1292 N N . LYS A 1 167 ? -25.856 8.190 20.926 1.00 86.88 167 LYS A N 1
ATOM 1293 C CA . LYS A 1 167 ? -26.587 6.973 21.311 1.00 86.88 167 LYS A CA 1
ATOM 1294 C C . LYS A 1 167 ? -27.058 6.996 22.775 1.00 86.88 167 LYS A C 1
ATOM 1296 O O . LYS A 1 167 ? -27.545 5.985 23.271 1.00 86.88 167 LYS A O 1
ATOM 1301 N N . GLY A 1 168 ? -26.914 8.128 23.467 1.00 89.94 168 GLY A N 1
ATOM 1302 C CA . GLY A 1 168 ? -27.363 8.334 24.847 1.00 89.94 168 GLY A CA 1
ATOM 1303 C C . GLY A 1 168 ? -26.417 7.787 25.919 1.00 89.94 168 GLY A C 1
ATOM 1304 O O . GLY A 1 168 ? -26.780 7.765 27.095 1.00 89.94 168 GLY A O 1
ATOM 1305 N N . TYR A 1 169 ? -25.207 7.350 25.559 1.00 92.88 169 TYR A N 1
ATOM 1306 C CA . TYR A 1 169 ? -24.254 6.828 26.535 1.00 92.88 169 TYR A CA 1
ATOM 1307 C C . TYR A 1 169 ? -23.340 7.920 27.086 1.00 92.88 169 TYR A C 1
ATOM 1309 O O . TYR A 1 169 ? -22.701 8.656 26.335 1.00 92.88 169 TYR A O 1
ATOM 1317 N N . THR A 1 170 ? -23.166 7.943 28.404 1.00 93.56 170 THR A N 1
ATOM 1318 C CA . THR A 1 170 ? -21.958 8.509 29.027 1.00 93.56 170 THR A CA 1
ATOM 1319 C C . THR A 1 170 ? -20.770 7.569 28.806 1.00 93.56 170 THR A C 1
ATOM 1321 O O . THR A 1 170 ? -20.971 6.377 28.568 1.00 93.56 170 THR A O 1
ATOM 1324 N N . TYR A 1 171 ? -19.531 8.043 28.962 1.00 93.38 171 TYR A N 1
ATOM 1325 C CA . TYR A 1 171 ? -18.353 7.172 28.850 1.00 93.38 171 TYR A CA 1
ATOM 1326 C C . TYR A 1 171 ? -18.450 5.936 29.762 1.00 93.38 171 TYR A C 1
ATOM 1328 O O . TYR A 1 171 ? -18.202 4.816 29.325 1.00 93.38 171 TYR A O 1
ATOM 1336 N N . ALA A 1 172 ? -18.880 6.111 31.018 1.00 95.62 172 ALA A N 1
ATOM 1337 C CA . ALA A 1 172 ? -18.991 5.011 31.977 1.00 95.62 172 ALA A CA 1
ATOM 1338 C C . ALA A 1 172 ? -20.014 3.945 31.543 1.00 95.62 172 ALA A C 1
ATOM 1340 O O . ALA A 1 172 ? -19.730 2.748 31.604 1.00 95.62 172 ALA A O 1
ATOM 1341 N N . THR A 1 173 ? -21.192 4.373 31.079 1.00 96.88 173 THR A N 1
ATOM 1342 C CA . THR A 1 173 ? -22.240 3.449 30.609 1.00 96.88 173 THR A CA 1
ATOM 1343 C C . THR A 1 173 ? -21.857 2.784 29.288 1.00 96.88 173 THR A C 1
ATOM 1345 O O . THR A 1 173 ? -22.118 1.594 29.109 1.00 96.88 173 THR A O 1
ATOM 1348 N N . TRP A 1 174 ? -21.161 3.503 28.403 1.00 96.88 174 TRP A N 1
ATOM 1349 C CA . TRP A 1 174 ? -20.619 2.948 27.166 1.00 96.88 174 TRP A CA 1
ATOM 1350 C C . TRP A 1 174 ? -19.533 1.899 27.433 1.00 96.88 174 TRP A C 1
ATOM 1352 O O . TRP A 1 174 ? -19.623 0.790 26.914 1.00 96.88 174 TRP A O 1
ATOM 1362 N N . VAL A 1 175 ? -18.544 2.187 28.291 1.00 97.31 175 VAL A N 1
ATOM 1363 C CA . VAL A 1 175 ? -17.481 1.229 28.649 1.00 97.31 175 VAL A CA 1
ATOM 1364 C C . VAL A 1 175 ? -18.067 -0.021 29.297 1.00 97.31 175 VAL A C 1
ATOM 1366 O O . VAL A 1 175 ? -17.616 -1.129 29.004 1.00 97.31 175 VAL A O 1
ATOM 1369 N N . ALA A 1 176 ? -19.073 0.126 30.164 1.00 98.12 176 ALA A N 1
ATOM 1370 C CA . ALA A 1 176 ? -19.756 -1.017 30.763 1.00 98.12 176 ALA A CA 1
ATOM 1371 C C . ALA A 1 176 ? -20.380 -1.918 29.686 1.00 98.12 176 ALA A C 1
ATOM 1373 O O . ALA A 1 176 ? -20.146 -3.128 29.683 1.00 98.12 176 ALA A O 1
ATOM 1374 N N . GLN A 1 177 ? -21.096 -1.328 28.728 1.00 98.06 177 GLN A N 1
ATOM 1375 C CA . GLN A 1 177 ? -21.695 -2.055 27.611 1.00 98.06 177 GLN A CA 1
ATOM 1376 C C . GLN A 1 177 ? -20.640 -2.684 26.683 1.00 98.06 177 GLN A C 1
ATOM 1378 O O . GLN A 1 177 ? -20.743 -3.860 26.328 1.00 98.06 177 GLN A O 1
ATOM 1383 N N . PHE A 1 178 ? -19.578 -1.949 26.346 1.00 98.25 178 PHE A N 1
ATOM 1384 C CA . PHE A 1 178 ? -18.461 -2.458 25.550 1.00 98.25 178 PHE A CA 1
ATOM 1385 C C . PHE A 1 178 ? -17.824 -3.684 26.216 1.00 98.25 178 PHE A C 1
ATOM 1387 O O . PHE A 1 178 ? -17.601 -4.702 25.564 1.00 98.25 178 PHE A O 1
ATOM 1394 N N . LYS A 1 179 ? -17.594 -3.634 27.536 1.00 98.44 179 LYS A N 1
ATOM 1395 C CA . LYS A 1 179 ? -17.065 -4.764 28.316 1.00 98.44 179 LYS A CA 1
ATOM 1396 C C . LYS A 1 179 ? -17.998 -5.969 28.307 1.00 98.44 179 LYS A C 1
ATOM 1398 O O . LYS A 1 179 ? -17.497 -7.092 28.232 1.00 98.44 179 LYS A O 1
ATOM 1403 N N . VAL A 1 180 ? -19.317 -5.772 28.366 1.00 98.56 180 VAL A N 1
ATOM 1404 C CA . VAL A 1 180 ? -20.300 -6.868 28.265 1.00 98.56 180 VAL A CA 1
ATOM 1405 C C . VAL A 1 180 ? -20.145 -7.597 26.931 1.00 98.56 180 VAL A C 1
ATOM 1407 O O . VAL A 1 180 ? -19.999 -8.823 26.913 1.00 98.56 180 VAL A O 1
ATOM 1410 N N . LEU A 1 181 ? -20.110 -6.855 25.824 1.00 98.69 181 LEU A N 1
ATOM 1411 C CA . LEU A 1 181 ? -19.985 -7.433 24.487 1.00 98.69 181 LEU A CA 1
ATOM 1412 C C . LEU A 1 181 ? -18.603 -8.047 24.241 1.00 98.69 181 LEU A C 1
ATOM 1414 O O . LEU A 1 181 ? -18.518 -9.177 23.764 1.00 98.69 181 LEU A O 1
ATOM 1418 N N . ALA A 1 182 ? -17.523 -7.375 24.642 1.00 98.31 182 ALA A N 1
ATOM 1419 C CA . ALA A 1 182 ? -16.166 -7.905 24.526 1.00 98.31 182 ALA A CA 1
ATOM 1420 C C . ALA A 1 182 ? -15.981 -9.186 25.356 1.00 98.31 182 ALA A C 1
ATOM 1422 O O . ALA A 1 182 ? -15.415 -10.166 24.872 1.00 98.31 182 ALA A O 1
ATOM 1423 N N . THR A 1 183 ? -16.513 -9.224 26.582 1.00 98.38 183 THR A N 1
ATOM 1424 C CA . THR A 1 183 ? -16.484 -10.427 27.430 1.00 98.38 183 THR A CA 1
ATOM 1425 C C . THR A 1 183 ? -17.241 -11.573 26.780 1.00 98.38 183 THR A C 1
ATOM 1427 O O . THR A 1 183 ? -16.734 -12.697 26.734 1.00 98.38 183 THR A O 1
ATOM 1430 N N . ARG A 1 184 ? -18.429 -11.294 26.231 1.00 98.31 184 ARG A N 1
ATOM 1431 C CA . ARG A 1 184 ? -19.218 -12.299 25.520 1.00 98.31 184 ARG A CA 1
ATOM 1432 C C . ARG A 1 184 ? -18.478 -12.827 24.291 1.00 98.31 184 ARG A C 1
ATOM 1434 O O . ARG A 1 184 ? -18.313 -14.037 24.184 1.00 98.31 184 ARG A O 1
ATOM 1441 N N . LEU A 1 185 ? -17.952 -11.947 23.436 1.00 98.25 185 LEU A N 1
ATOM 1442 C CA . LEU A 1 185 ? -17.162 -12.319 22.257 1.00 98.25 185 LEU A CA 1
ATOM 1443 C C . LEU A 1 185 ? -15.995 -13.243 22.626 1.00 98.25 185 LEU A C 1
ATOM 1445 O O . LEU A 1 185 ? -15.818 -14.296 22.018 1.00 98.25 185 LEU A O 1
ATOM 1449 N N . LYS A 1 186 ? -15.220 -12.875 23.651 1.00 96.94 186 LYS A N 1
ATOM 1450 C CA . LYS A 1 186 ? -14.050 -13.645 24.092 1.00 96.94 186 LYS A CA 1
ATOM 1451 C C . LYS A 1 186 ? -14.408 -14.965 24.764 1.00 96.94 186 LYS A C 1
ATOM 1453 O O . LYS A 1 186 ? -13.612 -15.896 24.709 1.00 96.94 186 LYS A O 1
ATOM 1458 N N . THR A 1 187 ? -15.587 -15.058 25.372 1.00 96.94 187 THR A N 1
ATOM 1459 C CA . THR A 1 187 ? -16.076 -16.304 25.977 1.00 96.94 187 THR A CA 1
ATOM 1460 C C . THR A 1 187 ? -16.593 -17.270 24.913 1.00 96.94 187 THR A C 1
ATOM 1462 O O . THR A 1 187 ? -16.206 -18.435 24.911 1.00 96.94 187 THR A O 1
ATOM 1465 N N . THR A 1 188 ? -17.422 -16.791 23.982 1.00 96.69 188 THR A N 1
ATOM 1466 C CA . THR A 1 188 ? -18.031 -17.626 22.935 1.00 96.69 188 THR A CA 1
ATOM 1467 C C . THR A 1 188 ? -17.034 -17.976 21.823 1.00 96.69 188 THR A C 1
ATOM 1469 O O . THR A 1 188 ? -17.066 -19.081 21.288 1.00 96.69 188 THR A O 1
ATOM 1472 N N . ALA A 1 189 ? -16.114 -17.067 21.482 1.00 96.25 189 ALA A N 1
ATOM 1473 C CA . ALA A 1 189 ? -15.085 -17.264 20.460 1.00 96.25 189 ALA A CA 1
ATOM 1474 C C . ALA A 1 189 ? -13.696 -16.818 20.968 1.00 96.25 189 ALA A C 1
ATOM 1476 O O . ALA A 1 189 ? -13.210 -15.752 20.577 1.00 96.25 189 ALA A O 1
ATOM 1477 N N . PRO A 1 190 ? -13.000 -17.627 21.794 1.00 93.50 190 PRO A N 1
ATOM 1478 C CA . PRO A 1 190 ? -11.713 -17.245 22.393 1.00 93.50 190 PRO A CA 1
ATOM 1479 C C . PRO A 1 190 ? -10.594 -16.934 21.388 1.00 93.50 190 PRO A C 1
ATOM 1481 O O . PRO A 1 190 ? -9.669 -16.188 21.701 1.00 93.50 190 PRO A O 1
ATOM 1484 N N . GLY A 1 191 ? -10.679 -17.485 20.170 1.00 94.06 191 GLY A N 1
ATOM 1485 C CA . GLY A 1 191 ? -9.744 -17.197 19.077 1.00 94.06 191 GLY A CA 1
ATOM 1486 C C . GLY A 1 191 ? -9.972 -15.850 18.378 1.00 94.06 191 GLY A C 1
ATOM 1487 O O . GLY A 1 191 ? -9.135 -15.441 17.574 1.00 94.06 191 GLY A O 1
ATOM 1488 N N . SER A 1 192 ? -11.078 -15.157 18.671 1.00 96.75 192 SER A N 1
ATOM 1489 C CA . SER A 1 192 ? -11.386 -13.850 18.085 1.00 96.75 192 SER A CA 1
ATOM 1490 C C . SER A 1 192 ? -10.388 -12.769 18.504 1.00 96.75 192 SER A C 1
ATOM 1492 O O . SER A 1 192 ? -9.786 -12.805 19.584 1.00 96.75 192 SER A O 1
ATOM 1494 N N . LYS A 1 193 ? -10.242 -11.766 17.643 1.00 97.50 193 LYS A N 1
ATOM 1495 C CA . LYS A 1 193 ? -9.404 -10.586 17.809 1.00 97.50 193 LYS A CA 1
ATOM 1496 C C . LYS A 1 193 ? -10.274 -9.340 17.804 1.00 97.50 193 LYS A C 1
ATOM 1498 O O . LYS A 1 193 ? -10.958 -9.079 16.818 1.00 97.50 193 LYS A O 1
ATOM 1503 N N . LEU A 1 194 ? -10.249 -8.591 18.903 1.00 97.94 194 LEU A N 1
ATOM 1504 C CA . LEU A 1 194 ? -11.002 -7.350 19.037 1.00 97.94 194 LEU A CA 1
ATOM 1505 C C . LEU A 1 194 ? -10.127 -6.172 18.603 1.00 97.94 194 LEU A C 1
ATOM 1507 O O . LEU A 1 194 ? -9.084 -5.908 19.209 1.00 97.94 194 LEU A O 1
ATOM 1511 N N . VAL A 1 195 ? -10.569 -5.497 17.548 1.00 98.06 195 VAL A N 1
ATOM 1512 C CA . VAL A 1 195 ? -9.994 -4.282 16.973 1.00 98.06 195 VAL A CA 1
ATOM 1513 C C . VAL A 1 195 ? -10.949 -3.151 17.323 1.00 98.06 195 VAL A C 1
ATOM 1515 O O . VAL A 1 195 ? -12.063 -3.128 16.818 1.00 98.06 195 VAL A O 1
ATOM 1518 N N . GLY A 1 196 ? -10.572 -2.270 18.246 1.00 95.44 196 GLY A N 1
ATOM 1519 C CA . GLY A 1 196 ? -11.519 -1.279 18.743 1.00 95.44 196 GLY A CA 1
ATOM 1520 C C . GLY A 1 196 ? -10.900 -0.181 19.604 1.00 95.44 196 GLY A C 1
ATOM 1521 O O . GLY A 1 196 ? -9.725 -0.253 19.961 1.00 95.44 196 GLY A O 1
ATOM 1522 N N . PRO A 1 197 ? -11.687 0.841 19.953 1.00 93.62 197 PRO A N 1
ATOM 1523 C CA . PRO A 1 197 ? -13.134 0.913 19.750 1.00 93.62 197 PRO A CA 1
ATOM 1524 C C . PRO A 1 197 ? -13.555 1.743 18.527 1.00 93.62 197 PRO A C 1
ATOM 1526 O O . PRO A 1 197 ? -14.688 2.208 18.491 1.00 93.62 197 PRO A O 1
ATOM 1529 N N . ASP A 1 198 ? -12.655 1.943 17.557 1.00 92.25 198 ASP A N 1
ATOM 1530 C CA . ASP A 1 198 ? -12.899 2.771 16.367 1.00 92.25 198 ASP A CA 1
ATOM 1531 C C . ASP A 1 198 ? -13.241 4.227 16.742 1.00 92.25 198 ASP A C 1
ATOM 1533 O O . ASP A 1 198 ? -14.271 4.761 16.341 1.00 92.25 198 ASP A O 1
ATOM 1537 N N . PHE A 1 199 ? -12.387 4.874 17.550 1.00 89.94 199 PHE A N 1
ATOM 1538 C CA . PHE A 1 199 ? -12.549 6.299 17.893 1.00 89.94 199 PHE A CA 1
ATOM 1539 C C . PHE A 1 199 ? -12.547 7.189 16.642 1.00 89.94 199 PHE A C 1
ATOM 1541 O O . PHE A 1 199 ? -11.714 6.974 15.764 1.00 89.94 199 PHE A O 1
ATOM 1548 N N . ARG A 1 200 ? -13.403 8.218 16.586 1.00 83.06 200 ARG A N 1
ATOM 1549 C CA . ARG A 1 200 ? -13.606 9.105 15.421 1.00 83.06 200 ARG A CA 1
ATOM 1550 C C . ARG A 1 200 ? -12.364 9.871 15.011 1.00 83.06 200 ARG A C 1
ATOM 1552 O O . ARG A 1 200 ? -12.109 10.074 13.829 1.00 83.06 200 ARG A O 1
ATOM 1559 N N . LEU A 1 201 ? -11.609 10.385 15.966 1.00 76.50 201 LEU A N 1
ATOM 1560 C CA . LEU A 1 201 ? -10.437 11.193 15.656 1.00 76.50 201 LEU A CA 1
ATOM 1561 C C . LEU A 1 201 ? -9.270 10.804 16.532 1.00 76.50 201 LEU A C 1
ATOM 1563 O O . LEU A 1 201 ? -9.430 10.234 17.609 1.00 76.50 201 LEU A O 1
ATOM 1567 N N . PHE A 1 202 ? -8.086 11.184 16.060 1.00 76.06 202 PHE A N 1
ATOM 1568 C CA . PHE A 1 202 ? -6.880 11.238 16.860 1.00 76.06 202 PHE A CA 1
ATOM 1569 C C . PHE A 1 202 ? -6.725 12.628 17.505 1.00 76.06 202 PHE A C 1
ATOM 1571 O O . PHE A 1 202 ? -6.240 13.575 16.873 1.00 76.06 202 PHE A O 1
ATOM 1578 N N . TYR A 1 203 ? -7.120 12.757 18.771 1.00 76.69 203 TYR A N 1
ATOM 1579 C CA . TYR A 1 203 ? -7.058 13.997 19.544 1.00 76.69 203 TYR A CA 1
ATOM 1580 C C . TYR A 1 203 ? -5.764 14.082 20.355 1.00 76.69 203 TYR A C 1
ATOM 1582 O O . TYR A 1 203 ? -5.685 13.585 21.478 1.00 76.69 203 TYR A O 1
ATOM 1590 N N . GLN A 1 204 ? -4.745 14.750 19.813 1.00 73.44 204 GLN A N 1
ATOM 1591 C CA . GLN A 1 204 ? -3.439 14.849 20.473 1.00 73.44 204 GLN A CA 1
ATOM 1592 C C . GLN A 1 204 ? -3.511 15.476 21.874 1.00 73.44 204 GLN A C 1
ATOM 1594 O O . GLN A 1 204 ? -2.821 15.039 22.791 1.00 73.44 204 GLN A O 1
ATOM 1599 N N . GLN A 1 205 ? -4.358 16.491 22.038 1.00 76.12 205 GLN A N 1
ATOM 1600 C CA . GLN A 1 205 ? -4.462 17.296 23.255 1.00 76.12 205 GLN A CA 1
ATOM 1601 C C . GLN A 1 205 ? -5.034 16.516 24.441 1.00 76.12 205 GLN A C 1
ATOM 1603 O O . GLN A 1 205 ? -4.811 16.909 25.578 1.00 76.12 205 GLN A O 1
ATOM 1608 N N . VAL A 1 206 ? -5.761 15.428 24.179 1.00 75.69 206 VAL A N 1
ATOM 1609 C CA . VAL A 1 206 ? -6.499 14.680 25.207 1.00 75.69 206 VAL A CA 1
ATOM 1610 C C . VAL A 1 206 ? -5.988 13.252 25.345 1.00 75.69 206 VAL A C 1
ATOM 1612 O O . VAL A 1 206 ? -6.621 12.429 26.000 1.00 75.69 206 VAL A O 1
ATOM 1615 N N . ILE A 1 207 ? -4.831 12.947 24.739 1.00 78.00 207 ILE A N 1
ATOM 1616 C CA . ILE A 1 207 ? -4.222 11.613 24.773 1.00 78.00 207 ILE A CA 1
ATOM 1617 C C . ILE A 1 207 ? -4.097 11.102 26.211 1.00 78.00 207 ILE A C 1
ATOM 1619 O O . ILE A 1 207 ? -4.507 9.978 26.511 1.00 78.00 207 ILE A O 1
ATOM 1623 N N . SER A 1 208 ? -3.566 11.948 27.094 1.00 76.69 208 SER A N 1
ATOM 1624 C CA . SER A 1 208 ? -3.280 11.615 28.491 1.00 76.69 208 SER A CA 1
ATOM 1625 C C . SER A 1 208 ? -4.523 11.403 29.351 1.00 76.69 208 SER A C 1
ATOM 1627 O O . SER A 1 208 ? -4.419 10.728 30.372 1.00 76.69 208 SER A O 1
ATOM 1629 N N . ASP A 1 209 ? -5.672 11.937 28.941 1.00 81.44 209 ASP A N 1
ATOM 1630 C CA . ASP A 1 209 ? -6.909 11.882 29.721 1.00 81.44 209 ASP A CA 1
ATOM 1631 C C . ASP A 1 209 ? -7.858 10.834 29.147 1.00 81.44 209 ASP A C 1
ATOM 1633 O O . ASP A 1 209 ? -8.305 9.929 29.844 1.00 81.44 209 ASP A O 1
ATOM 1637 N N . TYR A 1 210 ? -8.119 10.908 27.846 1.00 84.00 210 TYR A N 1
ATOM 1638 C CA . TYR A 1 210 ? -9.137 10.113 27.180 1.00 84.00 210 TYR A CA 1
ATOM 1639 C C . TYR A 1 210 ? -8.641 8.719 26.777 1.00 84.00 210 TYR A C 1
ATOM 1641 O O . TYR A 1 210 ? -9.167 7.707 27.249 1.00 84.00 210 TYR A O 1
ATOM 1649 N N . TYR A 1 211 ? -7.599 8.632 25.939 1.00 89.06 211 TYR A N 1
ATOM 1650 C CA . TYR A 1 211 ? -7.105 7.330 25.467 1.00 89.06 211 TYR A CA 1
ATOM 1651 C C . TYR A 1 211 ? -6.435 6.539 26.581 1.00 89.06 211 TYR A C 1
ATOM 1653 O O . TYR A 1 211 ? -6.623 5.325 26.667 1.00 89.06 211 TYR A O 1
ATOM 1661 N N . LYS A 1 212 ? -5.687 7.218 27.459 1.00 92.06 212 LYS A N 1
ATOM 1662 C CA . LYS A 1 212 ? -5.102 6.584 28.642 1.00 92.06 212 LYS A CA 1
ATOM 1663 C C . LYS A 1 212 ? -6.187 5.940 29.504 1.00 92.06 212 LYS A C 1
ATOM 1665 O O . LYS A 1 212 ? -6.072 4.761 29.832 1.00 92.06 212 LYS A O 1
ATOM 1670 N N . LYS A 1 213 ? -7.268 6.671 29.790 1.00 92.75 213 LYS A N 1
ATOM 1671 C CA . LYS A 1 213 ? -8.390 6.152 30.574 1.00 92.75 213 LYS A CA 1
ATOM 1672 C C . LYS A 1 213 ? -9.037 4.931 29.919 1.00 92.75 213 LYS A C 1
ATOM 1674 O O . LYS A 1 213 ? -9.290 3.944 30.605 1.00 92.75 213 LYS A O 1
ATOM 1679 N N . PHE A 1 214 ? -9.237 4.935 28.600 1.00 94.75 214 PHE A N 1
ATOM 1680 C CA . PHE A 1 214 ? -9.743 3.751 27.895 1.00 94.75 214 PHE A CA 1
ATOM 1681 C C . PHE A 1 214 ? -8.781 2.556 27.968 1.00 94.75 214 PHE A C 1
ATOM 1683 O O . PHE A 1 214 ? -9.211 1.415 28.155 1.00 94.75 214 PHE A O 1
ATOM 1690 N N . LEU A 1 215 ? -7.472 2.786 27.859 1.00 95.94 215 LEU A N 1
ATOM 1691 C CA . LEU A 1 215 ? -6.473 1.727 27.997 1.00 95.94 215 LEU A CA 1
ATOM 1692 C C . LEU A 1 215 ? -6.461 1.122 29.409 1.00 95.94 215 LEU A C 1
ATOM 1694 O O . LEU A 1 215 ? -6.354 -0.096 29.538 1.00 95.94 215 LEU A O 1
ATOM 1698 N N . GLU A 1 216 ? -6.631 1.932 30.450 1.00 95.12 216 GLU A N 1
ATOM 1699 C CA . GLU A 1 216 ? -6.766 1.465 31.837 1.00 95.12 216 GLU A CA 1
ATOM 1700 C C . GLU A 1 216 ? -8.085 0.705 32.054 1.00 95.12 216 GLU A C 1
ATOM 1702 O O . GLU A 1 216 ? -8.115 -0.386 32.637 1.00 95.12 216 GLU A O 1
ATOM 1707 N N . ASP A 1 217 ? -9.184 1.239 31.524 1.00 96.25 217 ASP A N 1
ATOM 1708 C CA . ASP A 1 217 ? -10.504 0.650 31.696 1.00 96.25 217 ASP A CA 1
ATOM 1709 C C . ASP A 1 217 ? -10.673 -0.642 30.895 1.00 96.25 217 ASP A C 1
ATOM 1711 O O . ASP A 1 217 ? -11.347 -1.548 31.378 1.00 96.25 217 ASP A O 1
ATOM 1715 N N . VAL A 1 218 ? -10.095 -0.753 29.696 1.00 96.88 218 VAL A N 1
ATOM 1716 C CA . VAL A 1 218 ? -10.343 -1.850 28.739 1.00 96.88 218 VAL A CA 1
ATOM 1717 C C . VAL A 1 218 ? -9.048 -2.479 28.219 1.00 96.88 218 VAL A C 1
ATOM 1719 O O . VAL A 1 218 ? -8.924 -3.705 28.207 1.00 96.88 218 VAL A O 1
ATOM 1722 N N . GLY A 1 219 ? -8.072 -1.669 27.803 1.00 95.69 219 GLY A N 1
ATOM 1723 C CA . GLY A 1 219 ? -6.843 -2.134 27.142 1.00 95.69 219 GLY A CA 1
ATOM 1724 C C . GLY A 1 219 ? -6.010 -3.124 27.966 1.00 95.69 219 GLY A C 1
ATOM 1725 O O . GLY A 1 219 ? -5.487 -4.097 27.420 1.00 95.69 219 GLY A O 1
ATOM 1726 N N . VAL A 1 220 ? -5.934 -2.933 29.284 1.00 96.06 220 VAL A N 1
ATOM 1727 C CA . VAL A 1 220 ? -5.192 -3.818 30.204 1.00 96.06 220 VAL A CA 1
ATOM 1728 C C . VAL A 1 220 ? -6.029 -4.978 30.757 1.00 96.06 220 VAL A C 1
ATOM 1730 O O . VAL A 1 220 ? -5.499 -5.835 31.463 1.00 96.06 220 VAL A O 1
ATOM 1733 N N . GLN A 1 221 ? -7.321 -5.044 30.426 1.00 95.94 221 GLN A N 1
ATOM 1734 C CA . GLN A 1 221 ? -8.237 -6.059 30.947 1.00 95.94 221 GLN A CA 1
ATOM 1735 C C . GLN A 1 221 ? -8.124 -7.397 30.196 1.00 95.94 221 GLN A C 1
ATOM 1737 O O . GLN A 1 221 ? -7.649 -7.478 29.053 1.00 95.94 221 GLN A O 1
ATOM 1742 N N . LYS A 1 222 ? -8.614 -8.464 30.840 1.00 94.56 222 LYS A N 1
ATOM 1743 C CA . LYS A 1 222 ? -8.666 -9.831 30.304 1.00 94.56 222 LYS A CA 1
ATOM 1744 C C . LYS A 1 222 ? -10.003 -10.511 30.562 1.00 94.56 222 LYS A C 1
ATOM 1746 O O . LYS A 1 222 ? -10.725 -10.156 31.489 1.00 94.56 222 LYS A O 1
ATOM 1751 N N . VAL A 1 223 ? -10.280 -11.531 29.762 1.00 93.81 223 VAL A N 1
ATOM 1752 C CA . VAL A 1 223 ? -11.390 -12.470 29.933 1.00 93.81 223 VAL A CA 1
ATOM 1753 C C . VAL A 1 223 ? -10.760 -13.849 30.107 1.00 93.81 223 VAL A C 1
ATOM 1755 O O . VAL A 1 223 ? -10.203 -14.410 29.168 1.00 93.81 223 VAL A O 1
ATOM 1758 N N . GLY A 1 224 ? -10.733 -14.369 31.334 1.00 90.25 224 GLY A N 1
ATOM 1759 C CA . GLY A 1 224 ? -9.905 -15.536 31.652 1.00 90.25 224 GLY A CA 1
ATOM 1760 C C . GLY A 1 224 ? -8.417 -15.247 31.403 1.00 90.25 224 GLY A C 1
ATOM 1761 O O . GLY A 1 224 ? -7.853 -14.340 32.014 1.00 90.25 224 GLY A O 1
ATOM 1762 N N . ALA A 1 225 ? -7.786 -16.011 30.508 1.00 87.75 225 ALA A N 1
ATOM 1763 C CA . ALA A 1 225 ? -6.386 -15.823 30.111 1.00 87.75 225 ALA A CA 1
ATOM 1764 C C . ALA A 1 225 ? -6.206 -14.977 28.836 1.00 87.75 225 ALA A C 1
ATOM 1766 O O . ALA A 1 225 ? -5.074 -14.658 28.481 1.00 87.75 225 ALA A O 1
ATOM 1767 N N . VAL A 1 226 ? -7.290 -14.616 28.137 1.00 91.12 226 VAL A N 1
ATOM 1768 C CA . VAL A 1 226 ? -7.193 -13.886 26.866 1.00 91.12 226 VAL A CA 1
ATOM 1769 C C . VAL A 1 226 ? -7.343 -12.376 27.063 1.00 91.12 226 VAL A C 1
ATOM 1771 O O . VAL A 1 226 ? -8.132 -11.940 27.906 1.00 91.12 226 VAL A O 1
ATOM 1774 N N . PRO A 1 227 ? -6.621 -11.553 26.284 1.00 94.81 227 PRO A N 1
ATOM 1775 C CA . PRO A 1 227 ? -6.821 -10.110 26.281 1.00 94.81 227 PRO A CA 1
ATOM 1776 C C . PRO A 1 227 ? -8.258 -9.744 25.894 1.00 94.81 227 PRO A C 1
ATOM 1778 O O . PRO A 1 227 ? -8.817 -10.322 24.959 1.00 94.81 227 PRO A O 1
ATOM 1781 N N . MET A 1 228 ? -8.843 -8.755 26.579 1.00 95.94 228 MET A N 1
ATOM 1782 C CA . MET A 1 228 ? -10.145 -8.204 26.183 1.00 95.94 228 MET A CA 1
ATOM 1783 C C . MET A 1 228 ? -10.036 -7.454 24.847 1.00 95.94 228 MET A C 1
ATOM 1785 O O . MET A 1 228 ? -10.827 -7.702 23.943 1.00 95.94 228 MET A O 1
ATOM 1789 N N . LEU A 1 229 ? -9.017 -6.598 24.714 1.00 97.25 229 LEU A N 1
ATOM 1790 C CA . LEU A 1 229 ? -8.697 -5.826 23.508 1.00 97.25 229 LEU A CA 1
ATOM 1791 C C . LEU A 1 229 ? -7.383 -6.310 22.878 1.00 97.25 229 LEU A C 1
ATOM 1793 O O . LEU A 1 229 ? -6.367 -6.359 23.574 1.00 97.25 229 LEU A O 1
ATOM 1797 N N . ASP A 1 230 ? -7.363 -6.634 21.586 1.00 97.00 230 ASP A N 1
ATOM 1798 C CA . ASP A 1 230 ? -6.125 -7.032 20.890 1.00 97.00 230 ASP A CA 1
ATOM 1799 C C . ASP A 1 230 ? -5.463 -5.850 20.183 1.00 97.00 230 ASP A C 1
ATOM 1801 O O . ASP A 1 230 ? -4.233 -5.769 20.154 1.00 97.00 230 ASP A O 1
ATOM 1805 N N . TYR A 1 231 ? -6.268 -4.927 19.649 1.00 97.50 231 TYR A N 1
ATOM 1806 C CA . TYR A 1 231 ? -5.780 -3.763 18.921 1.00 97.50 231 TYR A CA 1
ATOM 1807 C C . TYR A 1 231 ? -6.533 -2.498 19.309 1.00 97.50 231 TYR A C 1
ATOM 1809 O O . TYR A 1 231 ? -7.763 -2.495 19.302 1.00 97.50 231 TYR A O 1
ATOM 1817 N N . LEU A 1 232 ? -5.790 -1.428 19.601 1.00 96.62 232 LEU A N 1
ATOM 1818 C CA . LEU A 1 232 ? -6.357 -0.096 19.786 1.00 96.62 232 LEU A CA 1
ATOM 1819 C C . LEU A 1 232 ? -6.597 0.534 18.412 1.00 96.62 232 LEU A C 1
ATOM 1821 O O . LEU A 1 232 ? -5.640 0.825 17.691 1.00 96.62 232 LEU A O 1
ATOM 1825 N N . ALA A 1 233 ? -7.863 0.726 18.067 1.00 95.25 233 ALA A N 1
ATOM 1826 C CA . ALA A 1 233 ? -8.291 1.253 16.784 1.00 95.25 233 ALA A CA 1
ATOM 1827 C C . ALA A 1 233 ? -8.816 2.684 16.891 1.00 95.25 233 ALA A C 1
ATOM 1829 O O . ALA A 1 233 ? -9.536 3.031 17.829 1.00 95.25 233 ALA A O 1
ATOM 1830 N N . PHE A 1 234 ? -8.455 3.495 15.905 1.00 90.50 234 PHE A N 1
ATOM 1831 C CA . PHE A 1 234 ? -8.922 4.865 15.748 1.00 90.50 234 PHE A CA 1
ATOM 1832 C C . PHE A 1 234 ? -9.010 5.218 14.267 1.00 90.50 234 PHE A C 1
ATOM 1834 O O . PHE A 1 234 ? -8.459 4.529 13.399 1.00 90.50 234 PHE A O 1
ATOM 1841 N N . HIS A 1 235 ? -9.715 6.305 14.009 1.00 90.62 235 HIS A N 1
ATOM 1842 C CA . HIS A 1 235 ? -9.881 6.931 12.720 1.00 90.62 235 HIS A CA 1
ATOM 1843 C C . HIS A 1 235 ? -9.044 8.209 12.661 1.00 90.62 235 HIS A C 1
ATOM 1845 O O . HIS A 1 235 ? -8.678 8.807 13.682 1.00 90.62 235 HIS A O 1
ATOM 1851 N N . PHE A 1 236 ? -8.718 8.635 11.448 1.00 87.69 236 PHE A N 1
ATOM 1852 C CA . PHE A 1 236 ? -7.987 9.870 11.233 1.00 87.69 236 PHE A CA 1
ATOM 1853 C C . PHE A 1 236 ? -8.574 10.647 10.065 1.00 87.69 236 PHE A C 1
ATOM 1855 O O . PHE A 1 236 ? -8.621 10.149 8.941 1.00 87.69 236 PHE A O 1
ATOM 1862 N N . TYR A 1 237 ? -8.945 11.896 10.333 1.00 81.25 237 TYR A N 1
ATOM 1863 C CA . TYR A 1 237 ? -9.431 12.828 9.330 1.00 81.25 237 TYR A CA 1
ATOM 1864 C C . TYR A 1 237 ? -8.551 14.080 9.327 1.00 81.25 237 TYR A C 1
ATOM 1866 O O . TYR A 1 237 ? -8.244 14.633 10.387 1.00 81.25 237 TYR A O 1
ATOM 1874 N N . GLY A 1 238 ? -8.141 14.514 8.136 1.00 76.00 238 GLY A N 1
ATOM 1875 C CA . GLY A 1 238 ? -7.475 15.804 7.933 1.00 76.00 238 GLY A CA 1
ATOM 1876 C C . GLY A 1 238 ? -6.036 15.735 7.444 1.00 76.00 238 GLY A C 1
ATOM 1877 O O . GLY A 1 238 ? -5.399 14.691 7.458 1.00 76.00 238 GLY A O 1
ATOM 1878 N N . ASP A 1 239 ? -5.533 16.886 7.002 1.00 74.06 239 ASP A N 1
ATOM 1879 C CA . ASP A 1 239 ? -4.155 17.075 6.539 1.00 74.06 239 ASP A CA 1
ATOM 1880 C C . ASP A 1 239 ? -3.242 17.439 7.720 1.00 74.06 239 ASP A C 1
ATOM 1882 O O . ASP A 1 239 ? -3.617 18.260 8.569 1.00 74.06 239 ASP A O 1
ATOM 1886 N N . LYS A 1 240 ? -2.066 16.816 7.800 1.00 85.00 240 LYS A N 1
ATOM 1887 C CA . LYS A 1 240 ? -1.028 17.075 8.810 1.00 85.00 240 LYS A CA 1
ATOM 1888 C C . LYS A 1 240 ? 0.344 16.834 8.203 1.00 85.00 240 LYS A C 1
ATOM 1890 O O . LYS A 1 240 ? 0.491 15.992 7.314 1.00 85.00 240 LYS A O 1
ATOM 1895 N N . THR A 1 241 ? 1.346 17.547 8.704 1.00 90.44 241 THR A N 1
ATOM 1896 C CA . THR A 1 241 ? 2.729 17.340 8.271 1.00 90.44 241 THR A CA 1
ATOM 1897 C C . THR A 1 241 ? 3.309 16.036 8.826 1.00 90.44 241 THR A C 1
ATOM 1899 O O . THR A 1 241 ? 2.757 15.428 9.748 1.00 90.44 241 THR A O 1
ATOM 1902 N N . GLU A 1 242 ? 4.439 15.585 8.271 1.00 93.00 242 GLU A N 1
ATOM 1903 C CA . GLU A 1 242 ? 5.166 14.415 8.783 1.00 93.00 242 GLU A CA 1
ATOM 1904 C C . GLU A 1 242 ? 5.513 14.586 10.263 1.00 93.00 242 GLU A C 1
ATOM 1906 O O . GLU A 1 242 ? 5.235 13.682 11.050 1.00 93.00 242 GLU A O 1
ATOM 1911 N N . SER A 1 243 ? 6.059 15.742 10.647 1.00 93.50 243 SER A N 1
ATOM 1912 C CA . SER A 1 243 ? 6.491 15.997 12.024 1.00 93.50 243 SER A CA 1
ATOM 1913 C C . SER A 1 243 ? 5.316 15.993 13.006 1.00 93.50 243 SER A C 1
ATOM 1915 O O . SER A 1 243 ? 5.416 15.437 14.102 1.00 93.50 243 SER A O 1
ATOM 1917 N N . GLU A 1 244 ? 4.172 16.564 12.614 1.00 90.56 244 GLU A N 1
ATOM 1918 C CA . GLU A 1 244 ? 2.956 16.539 13.433 1.00 90.56 244 GLU A CA 1
ATOM 1919 C C . GLU A 1 244 ? 2.436 15.112 13.630 1.00 90.56 244 GLU A C 1
ATOM 1921 O O . GLU A 1 244 ? 2.077 14.726 14.745 1.00 90.56 244 GLU A O 1
ATOM 1926 N N . LEU A 1 245 ? 2.388 14.317 12.558 1.00 91.06 245 LEU A N 1
ATOM 1927 C CA . LEU A 1 245 ? 1.937 12.931 12.635 1.00 91.06 245 LEU A CA 1
ATOM 1928 C C . LEU A 1 245 ? 2.904 12.069 13.446 1.00 91.06 245 LEU A C 1
ATOM 1930 O O . LEU A 1 245 ? 2.456 11.266 14.261 1.00 91.06 245 LEU A O 1
ATOM 1934 N N . GLU A 1 246 ? 4.212 12.243 13.277 1.00 93.12 246 GLU A N 1
ATOM 1935 C CA . GLU A 1 246 ? 5.211 11.507 14.048 1.00 93.12 246 GLU A CA 1
ATOM 1936 C C . GLU A 1 246 ? 5.042 11.749 15.553 1.00 93.12 246 GLU A C 1
ATOM 1938 O O . GLU A 1 246 ? 4.855 10.788 16.302 1.00 93.12 246 GLU A O 1
ATOM 1943 N N . ALA A 1 247 ? 4.969 13.013 15.981 1.00 91.75 247 ALA A N 1
ATOM 1944 C CA . ALA A 1 247 ? 4.772 13.367 17.388 1.00 91.75 247 ALA A CA 1
ATOM 1945 C C . ALA A 1 247 ? 3.464 12.798 17.966 1.00 91.75 247 ALA A C 1
ATOM 1947 O O . ALA A 1 247 ? 3.416 12.324 19.104 1.00 91.75 247 ALA A O 1
ATOM 1948 N N . ARG A 1 248 ? 2.389 12.820 17.172 1.00 89.06 248 ARG A N 1
ATOM 1949 C CA . ARG A 1 248 ? 1.080 12.261 17.535 1.00 89.06 248 ARG A CA 1
ATOM 1950 C C . ARG A 1 248 ? 1.148 10.758 17.767 1.00 89.06 248 ARG A C 1
ATOM 1952 O O . ARG A 1 248 ? 0.741 10.269 18.820 1.00 89.06 248 ARG A O 1
ATOM 1959 N N . PHE A 1 249 ? 1.675 10.027 16.794 1.00 92.62 249 PHE A N 1
ATOM 1960 C CA . PHE A 1 249 ? 1.768 8.580 16.884 1.00 92.62 249 PHE A CA 1
ATOM 1961 C C . PHE A 1 249 ? 2.772 8.124 17.957 1.00 92.62 249 PHE A C 1
ATOM 1963 O O . PHE A 1 249 ? 2.544 7.083 18.569 1.00 92.62 249 PHE A O 1
ATOM 1970 N N . ASP A 1 250 ? 3.833 8.887 18.238 1.00 93.06 250 ASP A N 1
ATOM 1971 C CA . ASP A 1 250 ? 4.749 8.609 19.357 1.00 93.06 250 ASP A CA 1
ATOM 1972 C C . ASP A 1 250 ? 4.059 8.739 20.714 1.00 93.06 250 ASP A C 1
ATOM 1974 O O . ASP A 1 250 ? 4.185 7.853 21.560 1.00 93.06 250 ASP A O 1
ATOM 1978 N N . ALA A 1 251 ? 3.261 9.792 20.906 1.00 91.75 251 ALA A N 1
ATOM 1979 C CA . ALA A 1 251 ? 2.485 9.967 22.130 1.00 91.75 251 ALA A CA 1
ATOM 1980 C C . ALA A 1 251 ? 1.484 8.816 22.346 1.00 91.75 251 ALA A C 1
ATOM 1982 O O . ALA A 1 251 ? 1.340 8.320 23.464 1.00 91.75 251 ALA A O 1
ATOM 1983 N N . LEU A 1 252 ? 0.828 8.344 21.279 1.00 91.38 252 LEU A N 1
ATOM 1984 C CA . LEU A 1 252 ? -0.051 7.175 21.360 1.00 91.38 252 LEU A CA 1
ATOM 1985 C C . LEU A 1 252 ? 0.722 5.892 21.676 1.00 91.38 252 LEU A C 1
ATOM 1987 O O . LEU A 1 252 ? 0.288 5.102 22.516 1.00 91.38 252 LEU A O 1
ATOM 1991 N N . GLN A 1 253 ? 1.853 5.675 21.001 1.00 94.00 253 GLN A N 1
ATOM 1992 C CA . GLN A 1 253 ? 2.658 4.474 21.191 1.00 94.00 253 GLN A CA 1
ATOM 1993 C C . GLN A 1 253 ? 3.162 4.373 22.631 1.00 94.00 253 GLN A C 1
ATOM 1995 O O . GLN A 1 253 ? 3.079 3.299 23.217 1.00 94.00 253 GLN A O 1
ATOM 2000 N N . ALA A 1 254 ? 3.569 5.490 23.240 1.00 94.38 254 ALA A N 1
ATOM 2001 C CA . ALA A 1 254 ? 3.979 5.523 24.641 1.00 94.38 254 ALA A CA 1
ATOM 2002 C C . ALA A 1 254 ? 2.876 5.026 25.597 1.00 94.38 254 ALA A C 1
ATOM 2004 O O . ALA A 1 254 ? 3.164 4.304 26.554 1.00 94.38 254 ALA A O 1
ATOM 2005 N N . LEU A 1 255 ? 1.604 5.351 25.330 1.00 94.56 255 LEU A N 1
ATOM 2006 C CA . LEU A 1 255 ? 0.485 4.821 26.116 1.00 94.56 255 LEU A CA 1
ATOM 2007 C C . LEU A 1 255 ? 0.259 3.323 25.888 1.00 94.56 255 LEU A C 1
ATOM 2009 O O . LEU A 1 255 ? -0.010 2.589 26.841 1.00 94.56 255 LEU A O 1
ATOM 2013 N N . ILE A 1 256 ? 0.362 2.860 24.639 1.00 95.19 256 ILE A N 1
ATOM 2014 C CA . ILE A 1 256 ? 0.236 1.435 24.300 1.00 95.19 256 ILE A CA 1
ATOM 2015 C C . ILE A 1 256 ? 1.353 0.628 24.972 1.00 95.19 256 ILE A C 1
ATOM 2017 O O . ILE A 1 256 ? 1.089 -0.438 25.530 1.00 95.19 256 ILE A O 1
ATOM 2021 N N . ASP A 1 257 ? 2.581 1.143 24.974 1.00 95.62 257 ASP A N 1
ATOM 2022 C CA . ASP A 1 257 ? 3.729 0.512 25.622 1.00 95.62 257 ASP A CA 1
ATOM 2023 C C . ASP A 1 257 ? 3.536 0.439 27.139 1.00 95.62 257 ASP A C 1
ATOM 2025 O O . ASP A 1 257 ? 3.722 -0.627 27.730 1.00 95.62 257 ASP A O 1
ATOM 2029 N N . ALA A 1 258 ? 3.062 1.521 27.767 1.00 95.81 258 ALA A N 1
ATOM 2030 C CA . ALA A 1 258 ? 2.711 1.521 29.186 1.00 95.81 258 ALA A CA 1
ATOM 2031 C C . ALA A 1 258 ? 1.625 0.478 29.508 1.00 95.81 258 ALA A C 1
ATOM 2033 O O . ALA A 1 258 ? 1.774 -0.306 30.449 1.00 95.81 258 ALA A O 1
ATOM 2034 N N . ALA A 1 259 ? 0.572 0.395 28.687 1.00 95.69 259 ALA A N 1
ATOM 2035 C CA . ALA A 1 259 ? -0.457 -0.630 28.832 1.00 95.69 259 ALA A CA 1
ATOM 2036 C C . ALA A 1 259 ? 0.129 -2.046 28.679 1.00 95.69 259 ALA A C 1
ATOM 2038 O O . ALA A 1 259 ? -0.206 -2.938 29.457 1.00 95.69 259 ALA A O 1
ATOM 2039 N N . ASN A 1 260 ? 1.040 -2.270 27.730 1.00 96.56 260 ASN A N 1
ATOM 2040 C CA . ASN A 1 260 ? 1.698 -3.564 27.524 1.00 96.56 260 ASN A CA 1
ATOM 2041 C C . ASN A 1 260 ? 2.590 -3.991 28.696 1.00 96.56 260 ASN A C 1
ATOM 2043 O O . ASN A 1 260 ? 2.630 -5.182 29.028 1.00 96.56 260 ASN A O 1
ATOM 2047 N N . VAL A 1 261 ? 3.247 -3.045 29.372 1.00 95.69 261 VAL A N 1
ATOM 2048 C CA . VAL A 1 261 ? 3.960 -3.314 30.630 1.00 95.69 261 VAL A CA 1
ATOM 2049 C C . VAL A 1 261 ? 2.979 -3.825 31.689 1.00 95.69 261 VAL A C 1
ATOM 2051 O O . VAL A 1 261 ? 3.209 -4.886 32.276 1.00 95.69 261 VAL A O 1
ATOM 2054 N N . THR A 1 262 ? 1.837 -3.153 31.870 1.00 95.38 262 THR A N 1
ATOM 2055 C CA . THR A 1 262 ? 0.782 -3.609 32.792 1.00 95.38 262 THR A CA 1
ATOM 2056 C C . THR A 1 262 ? 0.250 -4.993 32.409 1.00 95.38 262 THR A C 1
ATOM 2058 O O . THR A 1 262 ? 0.156 -5.875 33.262 1.00 95.38 262 THR A O 1
ATOM 2061 N N . ARG A 1 263 ? -0.039 -5.236 31.123 1.00 94.62 263 ARG A N 1
ATOM 2062 C CA . ARG A 1 263 ? -0.510 -6.544 30.623 1.00 94.62 263 ARG A CA 1
ATOM 2063 C C . ARG A 1 263 ? 0.478 -7.666 30.905 1.00 94.62 263 ARG A C 1
ATOM 2065 O O . ARG A 1 263 ? 0.060 -8.764 31.269 1.00 94.62 263 ARG A O 1
ATOM 2072 N N . THR A 1 264 ? 1.772 -7.395 30.759 1.00 93.12 264 THR A N 1
ATOM 2073 C CA . THR A 1 264 ? 2.835 -8.357 31.072 1.00 93.12 264 THR A CA 1
ATOM 2074 C C . THR A 1 264 ? 2.807 -8.729 32.553 1.00 93.12 264 THR A C 1
ATOM 2076 O O . THR A 1 264 ? 2.789 -9.917 32.872 1.00 93.12 264 THR A O 1
ATOM 2079 N N . GLY A 1 265 ? 2.674 -7.745 33.451 1.00 90.88 265 GLY A N 1
ATOM 2080 C CA . GLY A 1 265 ? 2.504 -7.988 34.891 1.00 90.88 265 GLY A CA 1
ATOM 2081 C C . GLY A 1 265 ? 1.246 -8.793 35.251 1.00 90.88 265 GLY A C 1
ATOM 2082 O O . GLY A 1 265 ? 1.232 -9.497 36.256 1.00 90.88 265 GLY A O 1
ATOM 2083 N N . LEU A 1 266 ? 0.206 -8.747 34.411 1.00 88.25 266 LEU A N 1
ATOM 2084 C CA . LEU A 1 266 ? -1.050 -9.495 34.580 1.00 88.25 266 LEU A CA 1
ATOM 2085 C C . LEU A 1 266 ? -1.063 -10.882 33.905 1.00 88.25 266 LEU A C 1
ATOM 2087 O O . LEU A 1 266 ? -2.090 -11.578 33.959 1.00 88.25 266 LEU A O 1
ATOM 2091 N N . GLY A 1 267 ? 0.038 -11.275 33.251 1.00 89.44 267 GLY A N 1
ATOM 2092 C CA . GLY A 1 267 ? 0.167 -12.538 32.517 1.00 89.44 267 GLY A CA 1
ATOM 2093 C C . GLY A 1 267 ? -0.536 -12.569 31.151 1.00 89.44 267 GLY A C 1
ATOM 2094 O O . GLY A 1 267 ? -0.865 -13.647 30.672 1.00 89.44 267 GLY A O 1
ATOM 2095 N N . ILE A 1 268 ? -0.791 -11.409 30.531 1.00 84.75 268 ILE A N 1
ATOM 2096 C CA . ILE A 1 268 ? -1.515 -11.245 29.247 1.00 84.75 268 ILE A CA 1
ATOM 2097 C C . ILE A 1 268 ? -0.570 -10.746 28.129 1.00 84.75 268 ILE A C 1
ATOM 2099 O O . ILE A 1 268 ? -1.009 -10.298 27.076 1.00 84.75 268 ILE A O 1
ATOM 2103 N N . GLY A 1 269 ? 0.745 -10.749 28.358 1.00 70.00 269 GLY A N 1
ATOM 2104 C CA . GLY A 1 269 ? 1.716 -10.004 27.543 1.00 70.00 269 GLY A CA 1
ATOM 2105 C C . GLY A 1 269 ? 1.931 -10.486 26.100 1.00 70.00 269 GLY A C 1
ATOM 2106 O O . GLY A 1 269 ? 2.742 -9.890 25.397 1.00 70.00 269 GLY A O 1
ATOM 2107 N N . SER A 1 270 ? 1.256 -11.548 25.640 1.00 79.44 270 SER A N 1
ATOM 2108 C CA . SER A 1 270 ? 1.460 -12.092 24.292 1.00 79.44 270 SER A CA 1
ATOM 2109 C C . SER A 1 270 ? 0.152 -12.507 23.595 1.00 79.44 270 SER A C 1
ATOM 2111 O O . SER A 1 270 ? -0.585 -13.334 24.137 1.00 79.44 270 SER A O 1
ATOM 2113 N N . PRO A 1 271 ? -0.124 -11.998 22.375 1.00 84.94 271 PRO A N 1
ATOM 2114 C CA . PRO A 1 271 ? 0.599 -10.907 21.721 1.00 84.94 271 PRO A CA 1
ATOM 2115 C C . PRO A 1 271 ? 0.352 -9.567 22.437 1.00 84.94 271 PRO A C 1
ATOM 2117 O O . PRO A 1 271 ? -0.702 -9.355 23.034 1.00 84.94 271 PRO A O 1
ATOM 2120 N N . ALA A 1 272 ? 1.320 -8.656 22.348 1.00 92.12 272 ALA A N 1
ATOM 2121 C CA . ALA A 1 272 ? 1.179 -7.295 22.856 1.00 92.12 272 ALA A CA 1
ATOM 2122 C C . ALA A 1 272 ? 0.015 -6.547 22.170 1.00 92.12 272 ALA A C 1
ATOM 2124 O O . ALA A 1 272 ? -0.269 -6.778 20.990 1.00 92.12 272 ALA A O 1
ATOM 2125 N N . LEU A 1 273 ? -0.620 -5.621 22.900 1.00 95.44 273 LEU A N 1
ATOM 2126 C CA . LEU A 1 273 ? -1.536 -4.622 22.345 1.00 95.44 273 LEU A CA 1
ATOM 2127 C C . LEU A 1 273 ? -0.811 -3.827 21.259 1.00 95.44 273 LEU A C 1
ATOM 2129 O O . LEU A 1 273 ? 0.310 -3.366 21.477 1.00 95.44 273 LEU A O 1
ATOM 2133 N N . ARG A 1 274 ? -1.453 -3.649 20.106 1.00 94.88 274 ARG A N 1
ATOM 2134 C CA . ARG A 1 274 ? -0.901 -2.896 18.971 1.00 94.88 274 ARG A CA 1
ATOM 2135 C C . ARG A 1 274 ? -1.934 -1.912 18.439 1.00 94.88 274 ARG A C 1
ATOM 2137 O O . ARG A 1 274 ? -3.129 -2.101 18.638 1.00 94.88 274 ARG A O 1
ATOM 2144 N N . LEU A 1 275 ? -1.484 -0.873 17.747 1.00 95.38 275 LEU A N 1
ATOM 2145 C CA . LEU A 1 275 ? -2.390 0.076 17.102 1.00 95.38 275 LEU A CA 1
ATOM 2146 C C . LEU A 1 275 ? -2.972 -0.484 15.795 1.00 95.38 275 LEU A C 1
ATOM 2148 O O . LEU A 1 275 ? -2.346 -1.319 15.135 1.00 95.38 275 LEU A O 1
ATOM 2152 N N . ALA A 1 276 ? -4.135 0.012 15.389 1.00 95.94 276 ALA A N 1
ATOM 2153 C CA . ALA A 1 276 ? -4.727 -0.210 14.075 1.00 95.94 276 ALA A CA 1
ATOM 2154 C C . ALA A 1 276 ? -5.350 1.099 13.567 1.00 95.94 276 ALA A C 1
ATOM 2156 O O . ALA A 1 276 ? -6.176 1.689 14.259 1.00 95.94 276 ALA A O 1
ATOM 2157 N N . LEU A 1 277 ? -4.970 1.561 12.371 1.00 95.50 277 LEU A N 1
ATOM 2158 C CA . LEU A 1 277 ? -5.646 2.692 11.736 1.00 95.50 277 LEU A CA 1
ATOM 2159 C C . LEU A 1 277 ? -6.760 2.142 10.853 1.00 95.50 277 LEU A C 1
ATOM 2161 O O . LEU A 1 277 ? -6.525 1.759 9.704 1.00 95.50 277 LEU A O 1
ATOM 2165 N N . MET A 1 278 ? -7.951 2.063 11.438 1.00 94.88 278 MET A N 1
ATOM 2166 C CA . MET A 1 278 ? -9.099 1.386 10.843 1.00 94.88 278 MET A CA 1
ATOM 2167 C C . MET A 1 278 ? -9.959 2.308 9.975 1.00 94.88 278 MET A C 1
ATOM 2169 O O . MET A 1 278 ? -10.834 1.845 9.247 1.00 94.88 278 MET A O 1
ATOM 2173 N N . GLU A 1 279 ? -9.649 3.598 9.945 1.00 92.88 279 GLU A N 1
ATOM 2174 C CA . GLU A 1 279 ? -10.211 4.526 8.975 1.00 92.88 279 GLU A CA 1
ATOM 2175 C C . GLU A 1 279 ? -9.268 5.706 8.771 1.00 92.88 279 GLU A C 1
ATOM 2177 O O . GLU A 1 279 ? -8.718 6.249 9.730 1.00 92.88 279 GLU A O 1
ATOM 2182 N N . VAL A 1 280 ? -9.054 6.101 7.519 1.00 90.81 280 VAL A N 1
ATOM 2183 C CA . VAL A 1 280 ? -8.310 7.321 7.213 1.00 90.81 280 VAL A CA 1
ATOM 2184 C C . VAL A 1 280 ? -8.906 8.031 6.016 1.00 90.81 280 VAL A C 1
ATOM 2186 O O . VAL A 1 280 ? -9.173 7.410 4.986 1.00 90.81 280 VAL A O 1
ATOM 2189 N N . ASN A 1 281 ? -9.082 9.335 6.165 1.00 86.75 281 ASN A N 1
ATOM 2190 C CA . ASN A 1 281 ? -9.623 10.221 5.154 1.00 86.75 281 ASN A CA 1
ATOM 2191 C C . ASN A 1 281 ? -8.835 11.537 5.196 1.00 86.75 281 ASN A C 1
ATOM 2193 O O . ASN A 1 281 ? -8.461 12.022 6.267 1.00 86.75 281 ASN A O 1
ATOM 2197 N N . ALA A 1 282 ? -8.565 12.131 4.042 1.00 78.00 282 ALA A N 1
ATOM 2198 C CA . ALA A 1 282 ? -8.118 13.509 4.029 1.00 78.00 282 ALA A CA 1
ATOM 2199 C C . ALA A 1 282 ? -9.323 14.442 4.001 1.00 78.00 282 ALA A C 1
ATOM 2201 O O . ALA A 1 282 ? -10.145 14.387 3.095 1.00 78.00 282 ALA A O 1
ATOM 2202 N N . GLU A 1 283 ? -9.416 15.322 4.987 1.00 68.75 283 GLU A N 1
ATOM 2203 C CA . GLU A 1 283 ? -10.526 16.261 5.087 1.00 68.75 283 GLU A CA 1
ATOM 2204 C C . GLU A 1 283 ? -10.482 17.295 3.959 1.00 68.75 283 GLU A C 1
ATOM 2206 O O . GLU A 1 283 ? -9.464 17.965 3.777 1.00 68.75 283 GLU A O 1
ATOM 2211 N N . ALA A 1 284 ? -11.605 17.462 3.251 1.00 55.44 284 ALA A N 1
ATOM 2212 C CA . ALA A 1 284 ? -11.812 18.592 2.362 1.00 55.44 284 ALA A CA 1
ATOM 2213 C C . ALA A 1 284 ? -11.917 19.869 3.192 1.00 55.44 284 ALA A C 1
ATOM 2215 O O . ALA A 1 284 ? -12.971 20.202 3.735 1.00 55.44 284 ALA A O 1
ATOM 2216 N N . GLY A 1 285 ? -10.832 20.623 3.255 1.00 51.66 285 GLY A N 1
ATOM 2217 C CA . GLY A 1 285 ? -10.970 22.019 3.612 1.00 51.66 285 GLY A CA 1
ATOM 2218 C C . GLY A 1 285 ? -11.740 22.787 2.517 1.00 51.66 285 GLY A C 1
ATOM 2219 O O . GLY A 1 285 ? -11.637 22.473 1.331 1.00 51.66 285 GLY A O 1
ATOM 2220 N N . SER A 1 286 ? -12.530 23.792 2.902 1.00 39.84 286 SER A N 1
ATOM 2221 C CA . SER A 1 286 ? -13.351 24.624 2.006 1.00 39.84 286 SER A CA 1
ATOM 2222 C C . SER A 1 286 ? -12.588 25.731 1.248 1.00 39.84 286 SER A C 1
ATOM 2224 O O . SER A 1 286 ? -13.202 26.510 0.520 1.00 39.84 286 SER A O 1
ATOM 2226 N N . GLY A 1 287 ? -11.264 25.823 1.393 1.00 42.81 287 GLY A N 1
ATOM 2227 C CA . GLY A 1 287 ? -10.410 26.872 0.828 1.00 42.81 287 GLY A CA 1
ATOM 2228 C C . GLY A 1 287 ? -9.486 26.412 -0.306 1.00 42.81 287 GLY A C 1
ATOM 2229 O O . GLY A 1 287 ? -9.084 25.251 -0.402 1.00 42.81 287 GLY A O 1
ATOM 2230 N N . SER A 1 288 ? -9.086 27.356 -1.163 1.00 39.94 288 SER A N 1
ATOM 2231 C CA . SER A 1 288 ? -8.058 27.141 -2.189 1.00 39.94 288 SER A CA 1
ATOM 2232 C C . SER A 1 288 ? -6.718 26.769 -1.538 1.00 39.94 288 SER A C 1
ATOM 2234 O O . SER A 1 288 ? -6.161 27.565 -0.786 1.00 39.94 288 SER A O 1
ATOM 2236 N N . GLY A 1 289 ? -6.202 25.571 -1.826 1.00 55.66 289 GLY A N 1
ATOM 2237 C CA . GLY A 1 289 ? -4.941 25.052 -1.274 1.00 55.66 289 GLY A CA 1
ATOM 2238 C C . GLY A 1 289 ? -5.104 23.998 -0.172 1.00 55.66 289 GLY A C 1
ATOM 2239 O O . GLY A 1 289 ? -4.116 23.370 0.215 1.00 55.66 289 GLY A O 1
ATOM 2240 N N . GLN A 1 290 ? -6.329 23.756 0.301 1.00 68.00 290 GLN A N 1
ATOM 2241 C CA . GLN A 1 290 ? -6.604 22.665 1.234 1.00 68.00 290 GLN A CA 1
ATOM 2242 C C . GLN A 1 290 ? -6.650 21.318 0.505 1.00 68.00 290 GLN A C 1
ATOM 2244 O O . GLN A 1 290 ? -6.966 21.238 -0.682 1.00 68.00 290 GLN A O 1
ATOM 2249 N N . LEU A 1 291 ? -6.255 20.264 1.218 1.00 76.00 291 LEU A N 1
ATOM 2250 C CA . LEU A 1 291 ? -6.218 18.900 0.710 1.00 76.00 291 LEU A CA 1
ATOM 2251 C C . LEU A 1 291 ? -7.629 18.459 0.308 1.00 76.00 291 LEU A C 1
ATOM 2253 O O . LEU A 1 291 ? -8.514 18.431 1.154 1.00 76.00 291 LEU A O 1
ATOM 2257 N N . LYS A 1 292 ? -7.860 18.121 -0.964 1.00 84.38 292 LYS A N 1
ATOM 2258 C CA . LYS A 1 292 ? -9.138 17.526 -1.371 1.00 84.38 292 LYS A CA 1
ATOM 2259 C C . LYS A 1 292 ? -9.049 16.000 -1.325 1.00 84.38 292 LYS A C 1
ATOM 2261 O O . LYS A 1 292 ? -8.008 15.453 -1.699 1.00 84.38 292 LYS A O 1
ATOM 2266 N N . PRO A 1 293 ? -10.138 15.303 -0.963 1.00 85.56 293 PRO A N 1
ATOM 2267 C CA . PRO A 1 293 ? -10.185 13.845 -0.891 1.00 85.56 293 PRO A CA 1
ATOM 2268 C C . PRO A 1 293 ? -9.776 13.093 -2.165 1.00 85.56 293 PRO A C 1
ATOM 2270 O O . PRO A 1 293 ? -9.347 11.942 -2.107 1.00 85.56 293 PRO A O 1
ATOM 2273 N N . TRP A 1 294 ? -9.905 13.733 -3.327 1.00 86.75 294 TRP A N 1
ATOM 2274 C CA . TRP A 1 294 ? -9.620 13.143 -4.635 1.00 86.75 294 TRP A CA 1
ATOM 2275 C C . TRP A 1 294 ? -8.324 13.650 -5.285 1.00 86.75 294 TRP A C 1
ATOM 2277 O O . TRP A 1 294 ? -7.951 13.146 -6.346 1.00 86.75 294 TRP A O 1
ATOM 2287 N N . ASP A 1 295 ? -7.636 14.622 -4.677 1.00 88.81 295 ASP A N 1
ATOM 2288 C CA . ASP A 1 295 ? -6.423 15.221 -5.245 1.00 88.81 295 ASP A CA 1
ATOM 2289 C C . ASP A 1 295 ? -5.220 14.270 -5.164 1.00 88.81 295 ASP A C 1
ATOM 2291 O O . ASP A 1 295 ? -5.189 13.307 -4.391 1.00 88.81 295 ASP A O 1
ATOM 2295 N N . PHE A 1 296 ? -4.158 14.576 -5.916 1.00 93.00 296 PHE A N 1
ATOM 2296 C CA . PHE A 1 296 ? -2.918 13.797 -5.885 1.00 93.00 296 PHE A CA 1
ATOM 2297 C C . PHE A 1 296 ? -2.359 13.643 -4.462 1.00 93.00 296 PHE A C 1
ATOM 2299 O O . PHE A 1 296 ? -1.961 12.552 -4.042 1.00 93.00 296 PHE A O 1
ATOM 2306 N N . ARG A 1 297 ? -2.418 14.729 -3.689 1.00 91.62 297 ARG A N 1
ATOM 2307 C CA . ARG A 1 297 ? -1.993 14.793 -2.289 1.00 91.62 297 ARG A CA 1
ATOM 2308 C C . ARG A 1 297 ? -2.690 13.788 -1.374 1.00 91.62 297 ARG A C 1
ATOM 2310 O O . ARG A 1 297 ? -2.078 13.350 -0.406 1.00 91.62 297 ARG A O 1
ATOM 2317 N N . ALA A 1 298 ? -3.943 13.424 -1.655 1.00 92.19 298 ALA A N 1
ATOM 2318 C CA . ALA A 1 298 ? -4.689 12.469 -0.839 1.00 92.19 298 ALA A CA 1
ATOM 2319 C C . ALA A 1 298 ? -3.996 11.099 -0.831 1.00 92.19 298 ALA A C 1
ATOM 2321 O O . ALA A 1 298 ? -3.907 10.442 0.205 1.00 92.19 298 ALA A O 1
ATOM 2322 N N . GLY A 1 299 ? -3.422 10.698 -1.969 1.00 94.88 299 GLY A N 1
ATOM 2323 C CA . GLY A 1 299 ? -2.604 9.492 -2.054 1.00 94.88 299 GLY A CA 1
ATOM 2324 C C . GLY A 1 299 ? -1.286 9.595 -1.295 1.00 94.88 299 GLY A C 1
ATOM 2325 O O . GLY A 1 299 ? -0.941 8.674 -0.554 1.00 94.88 299 GLY A O 1
ATOM 2326 N N . GLN A 1 300 ? -0.592 10.734 -1.393 1.00 95.56 300 GLN A N 1
ATOM 2327 C CA . GLN A 1 300 ? 0.619 10.978 -0.599 1.00 95.56 300 GLN A CA 1
ATOM 2328 C C . GLN A 1 300 ? 0.319 10.931 0.908 1.00 95.56 300 GLN A C 1
ATOM 2330 O O . GLN A 1 300 ? 1.091 10.364 1.679 1.00 95.56 300 GLN A O 1
ATOM 2335 N N . PHE A 1 301 ? -0.833 11.458 1.326 1.00 94.12 301 PHE A N 1
ATOM 2336 C CA . PHE A 1 301 ? -1.285 11.418 2.713 1.00 94.12 301 PHE A CA 1
ATOM 2337 C C . PHE A 1 301 ? -1.553 9.985 3.204 1.00 94.12 301 PHE A C 1
ATOM 2339 O O . PHE A 1 301 ? -1.109 9.615 4.289 1.00 94.12 301 PHE A O 1
ATOM 2346 N N . VAL A 1 302 ? -2.186 9.126 2.394 1.00 94.31 302 VAL A N 1
ATOM 2347 C CA . VAL A 1 302 ? -2.342 7.696 2.733 1.00 94.31 302 VAL A CA 1
ATOM 2348 C C . VAL A 1 302 ? -0.982 7.018 2.913 1.00 94.31 302 VAL A C 1
ATOM 2350 O O . VAL A 1 302 ? -0.797 6.255 3.863 1.00 94.31 302 VAL A O 1
ATOM 2353 N N . ALA A 1 303 ? -0.013 7.310 2.041 1.00 96.38 303 ALA A N 1
ATOM 2354 C CA . ALA A 1 303 ? 1.337 6.764 2.154 1.00 96.38 303 ALA A CA 1
ATOM 2355 C C . ALA A 1 303 ? 2.063 7.245 3.422 1.00 96.38 303 ALA A C 1
ATOM 2357 O O . ALA A 1 303 ? 2.728 6.460 4.104 1.00 96.38 303 ALA A O 1
ATOM 2358 N N . LEU A 1 304 ? 1.883 8.517 3.771 1.00 95.50 304 LEU A N 1
ATOM 2359 C CA . LEU A 1 304 ? 2.392 9.120 4.997 1.00 95.50 304 LEU A CA 1
ATOM 2360 C C . LEU A 1 304 ? 1.798 8.452 6.251 1.00 95.50 304 LEU A C 1
ATOM 2362 O O . LEU A 1 304 ? 2.532 8.067 7.162 1.00 95.50 304 LEU A O 1
ATOM 2366 N N . MET A 1 305 ? 0.487 8.220 6.275 1.00 95.38 305 MET A N 1
ATOM 2367 C CA . MET A 1 305 ? -0.181 7.520 7.377 1.00 95.38 305 MET A CA 1
ATOM 2368 C C . MET A 1 305 ? 0.266 6.058 7.479 1.00 95.38 305 MET A C 1
ATOM 2370 O O . MET A 1 305 ? 0.560 5.574 8.574 1.00 95.38 305 MET A O 1
ATOM 2374 N N . ALA A 1 306 ? 0.412 5.367 6.343 1.00 96.88 306 ALA A N 1
ATOM 2375 C CA . ALA A 1 306 ? 0.961 4.015 6.299 1.00 96.88 306 ALA A CA 1
ATOM 2376 C C . ALA A 1 306 ? 2.358 3.956 6.936 1.00 96.88 306 ALA A C 1
ATOM 2378 O O . ALA A 1 306 ? 2.592 3.107 7.797 1.00 96.88 306 ALA A O 1
ATOM 2379 N N . LYS A 1 307 ? 3.257 4.891 6.596 1.00 96.94 307 LYS A N 1
ATOM 2380 C CA . LYS A 1 307 ? 4.587 5.003 7.217 1.00 96.94 307 LYS A CA 1
ATOM 2381 C C . LYS A 1 307 ? 4.496 5.081 8.743 1.00 96.94 307 LYS A C 1
ATOM 2383 O O . LYS A 1 307 ? 5.177 4.312 9.424 1.00 96.94 307 LYS A O 1
ATOM 2388 N N . GLN A 1 308 ? 3.652 5.961 9.289 1.00 95.81 308 GLN A N 1
ATOM 2389 C CA . GLN A 1 308 ? 3.549 6.134 10.744 1.00 95.81 308 GLN A CA 1
ATOM 2390 C C . GLN A 1 308 ? 3.048 4.877 11.455 1.00 95.81 308 GLN A C 1
ATOM 2392 O O . GLN A 1 308 ? 3.588 4.486 12.494 1.00 95.81 308 GLN A O 1
ATOM 2397 N N . VAL A 1 309 ? 2.052 4.216 10.874 1.00 96.62 309 VAL A N 1
ATOM 2398 C CA . VAL A 1 309 ? 1.482 2.978 11.408 1.00 96.62 309 VAL A CA 1
ATOM 2399 C C . VAL A 1 309 ? 2.510 1.837 11.316 1.00 96.62 309 VAL A C 1
ATOM 2401 O O . VAL A 1 309 ? 2.678 1.084 12.276 1.00 96.62 309 VAL A O 1
ATOM 2404 N N . MET A 1 310 ? 3.265 1.720 10.216 1.00 96.19 310 MET A N 1
ATOM 2405 C CA . MET A 1 310 ? 4.287 0.676 10.062 1.00 96.19 310 MET A CA 1
ATOM 2406 C C . MET A 1 310 ? 5.457 0.833 11.042 1.00 96.19 310 MET A C 1
ATOM 2408 O O . MET A 1 310 ? 5.884 -0.163 11.630 1.00 96.19 310 MET A O 1
ATOM 2412 N N . LYS A 1 311 ? 5.947 2.065 11.265 1.00 95.00 311 LYS A N 1
ATOM 2413 C CA . LYS A 1 311 ? 7.034 2.363 12.223 1.00 95.00 311 LYS A CA 1
ATOM 2414 C C . LYS A 1 311 ? 6.740 1.874 13.644 1.00 95.00 311 LYS A C 1
ATOM 2416 O O . LYS A 1 311 ? 7.659 1.684 14.428 1.00 95.00 311 LYS A O 1
ATOM 2421 N N . ARG A 1 312 ? 5.463 1.666 13.963 1.00 94.31 312 ARG A N 1
ATOM 2422 C CA . ARG A 1 312 ? 4.955 1.305 15.292 1.00 94.31 312 ARG A CA 1
ATOM 2423 C C . ARG A 1 312 ? 4.325 -0.080 15.325 1.00 94.31 312 ARG A C 1
ATOM 2425 O O . ARG A 1 312 ? 3.516 -0.389 16.193 1.00 94.31 312 ARG A O 1
ATOM 2432 N N . SER A 1 313 ? 4.674 -0.937 14.363 1.00 93.62 313 SER A N 1
ATOM 2433 C CA . SER A 1 313 ? 4.100 -2.279 14.264 1.00 93.62 313 SER A CA 1
ATOM 2434 C C . SER A 1 313 ? 2.572 -2.265 14.226 1.00 93.62 313 SER A C 1
ATOM 2436 O O . SER A 1 313 ? 1.943 -3.138 14.819 1.00 93.62 313 SER A O 1
ATOM 2438 N N . GLY A 1 314 ? 1.921 -1.312 13.571 1.00 95.44 314 GLY A N 1
ATOM 2439 C CA . GLY A 1 314 ? 0.464 -1.337 13.485 1.00 95.44 314 GLY A CA 1
ATOM 2440 C C . GLY A 1 314 ? -0.062 -2.607 12.803 1.00 95.44 314 GLY A C 1
ATOM 2441 O O . GLY A 1 314 ? 0.649 -3.279 12.047 1.00 95.44 314 GLY A O 1
ATOM 2442 N N . LEU A 1 315 ? -1.309 -2.967 13.103 1.00 95.69 315 LEU A N 1
ATOM 2443 C CA . LEU A 1 315 ? -2.020 -4.063 12.445 1.00 95.69 315 LEU A CA 1
ATOM 2444 C C . LEU A 1 315 ? -2.230 -3.752 10.965 1.00 95.69 315 LEU A C 1
ATOM 2446 O O . LEU A 1 315 ? -1.880 -4.570 10.111 1.00 95.69 315 LEU A O 1
ATOM 2450 N N . ALA A 1 316 ? -2.826 -2.588 10.708 1.00 96.62 316 ALA A N 1
ATOM 2451 C CA . ALA A 1 316 ? -3.279 -2.193 9.393 1.00 96.62 316 ALA A CA 1
ATOM 2452 C C . ALA A 1 316 ? -3.438 -0.679 9.241 1.00 96.62 316 ALA A C 1
ATOM 2454 O O . ALA A 1 316 ? -3.568 0.047 10.232 1.00 96.62 316 ALA A O 1
ATOM 2455 N N . VAL A 1 317 ? -3.482 -0.259 7.977 1.00 96.69 317 VAL A N 1
ATOM 2456 C CA . VAL A 1 317 ? -3.990 1.036 7.520 1.00 96.69 317 VAL A CA 1
ATOM 2457 C C . VAL A 1 317 ? -5.141 0.777 6.544 1.00 96.69 317 VAL A C 1
ATOM 2459 O O . VAL A 1 317 ? -4.968 0.030 5.575 1.00 96.69 317 VAL A O 1
ATOM 2462 N N . THR A 1 318 ? -6.320 1.350 6.788 1.00 96.44 318 THR A N 1
ATOM 2463 C CA . THR A 1 318 ? -7.493 1.146 5.922 1.00 96.44 318 THR A CA 1
ATOM 2464 C C . THR A 1 318 ? -8.137 2.476 5.523 1.00 96.44 318 THR A C 1
ATOM 2466 O O . THR A 1 318 ? -8.965 3.011 6.262 1.00 96.44 318 THR A O 1
ATOM 2469 N N . PRO A 1 319 ? -7.796 3.026 4.343 1.00 94.31 319 PRO A N 1
ATOM 2470 C CA . PRO A 1 319 ? -8.436 4.228 3.825 1.00 94.31 319 PRO A CA 1
ATOM 2471 C C . PRO A 1 319 ? -9.950 4.081 3.682 1.00 94.31 319 PRO A C 1
ATOM 2473 O O . PRO A 1 319 ? -10.466 3.011 3.334 1.00 94.31 319 PRO A O 1
ATOM 2476 N N . TRP A 1 320 ? -10.648 5.173 3.964 1.00 90.00 320 TRP A N 1
ATOM 2477 C CA . TRP A 1 320 ? -12.064 5.353 3.684 1.00 90.00 320 TRP A CA 1
ATOM 2478 C C . TRP A 1 320 ? -12.225 5.905 2.276 1.00 90.00 320 TRP A C 1
ATOM 2480 O O . TRP A 1 320 ? -11.819 7.016 2.066 1.00 90.00 320 TRP A O 1
ATOM 2490 N N . SER A 1 321 ? -12.783 5.260 1.262 1.00 89.94 321 SER A N 1
ATOM 2491 C CA . SER A 1 321 ? -13.408 3.945 1.192 1.00 89.94 321 SER A CA 1
ATOM 2492 C C . SER A 1 321 ? -13.272 3.389 -0.234 1.00 89.94 321 SER A C 1
ATOM 2494 O O . SER A 1 321 ? -12.711 4.047 -1.110 1.00 89.94 321 SER A O 1
ATOM 2496 N N . ILE A 1 322 ? -13.764 2.172 -0.505 1.00 91.69 322 ILE A N 1
ATOM 2497 C CA . ILE A 1 322 ? -13.706 1.608 -1.869 1.00 91.69 322 ILE A CA 1
ATOM 2498 C C . ILE A 1 322 ? -14.363 2.564 -2.877 1.00 91.69 322 ILE A C 1
ATOM 2500 O O . ILE A 1 322 ? -13.734 2.934 -3.867 1.00 91.69 322 ILE A O 1
ATOM 2504 N N . TYR A 1 323 ? -15.620 2.943 -2.635 1.00 88.94 323 TYR A N 1
ATOM 2505 C CA . TYR A 1 323 ? -16.413 3.744 -3.564 1.00 88.94 323 TYR A CA 1
ATOM 2506 C C . TYR A 1 323 ? -17.587 4.419 -2.836 1.00 88.94 323 TYR A C 1
ATOM 2508 O O . TYR A 1 323 ? -18.578 3.778 -2.489 1.00 88.94 323 TYR A O 1
ATOM 2516 N N . GLU A 1 324 ? -17.463 5.713 -2.583 1.00 85.69 324 GLU A N 1
ATOM 2517 C CA . GLU A 1 324 ? -18.440 6.601 -1.957 1.00 85.69 324 GLU A CA 1
ATOM 2518 C C . GLU A 1 324 ? -19.030 7.553 -3.001 1.00 85.69 324 GLU A C 1
ATOM 2520 O O . GLU A 1 324 ? -18.329 8.017 -3.896 1.00 85.69 324 GLU A O 1
ATOM 2525 N N . SER A 1 325 ? -20.333 7.837 -2.905 1.00 83.06 325 SER A N 1
ATOM 2526 C CA . SER A 1 325 ? -21.018 8.821 -3.761 1.00 83.06 325 SER A CA 1
ATOM 2527 C C . SER A 1 325 ? -20.783 8.618 -5.267 1.00 83.06 325 SER A C 1
ATOM 2529 O O . SER A 1 325 ? -20.707 9.570 -6.035 1.00 83.06 325 SER A O 1
ATOM 2531 N N . SER A 1 326 ? -20.652 7.363 -5.713 1.00 82.81 326 SER A N 1
ATOM 2532 C CA . SER A 1 326 ? -20.300 7.007 -7.101 1.00 82.81 326 SER A CA 1
ATOM 2533 C C . SER A 1 326 ? -18.989 7.640 -7.604 1.00 82.81 326 SER A C 1
ATOM 2535 O O . SER A 1 326 ? -18.811 7.871 -8.802 1.00 82.81 326 SER A O 1
ATOM 2537 N N . GLY A 1 327 ? -18.065 7.943 -6.692 1.00 82.75 327 GLY A N 1
ATOM 2538 C CA . GLY A 1 327 ? -16.808 8.612 -6.989 1.00 82.75 327 GLY A CA 1
ATOM 2539 C C . GLY A 1 327 ? -16.982 10.061 -7.451 1.00 82.75 327 GLY A C 1
ATOM 2540 O O . GLY A 1 327 ? -16.115 10.552 -8.170 1.00 82.75 327 GLY A O 1
ATOM 2541 N N . SER A 1 328 ? -18.072 10.750 -7.095 1.00 83.69 328 SER A N 1
ATOM 2542 C CA . SER A 1 328 ? -18.423 12.087 -7.600 1.00 83.69 328 SER A CA 1
ATOM 2543 C C . SER A 1 328 ? -17.456 13.226 -7.244 1.00 83.69 328 SER A C 1
ATOM 2545 O O . SER A 1 328 ? -17.711 14.355 -7.653 1.00 83.69 328 SER A O 1
ATOM 2547 N N . GLN A 1 329 ? -16.386 12.970 -6.485 1.00 84.88 329 GLN A N 1
ATOM 2548 C CA . GLN A 1 329 ? -15.410 13.969 -6.028 1.00 84.88 329 GLN A CA 1
ATOM 2549 C C . GLN A 1 329 ? -16.068 15.076 -5.182 1.00 84.88 329 GLN A C 1
ATOM 2551 O O . GLN A 1 329 ? -15.800 16.263 -5.342 1.00 84.88 329 GLN A O 1
ATOM 2556 N N . GLY A 1 330 ? -16.984 14.680 -4.293 1.00 81.19 330 GLY A N 1
ATOM 2557 C CA . GLY A 1 330 ? -17.549 15.560 -3.267 1.00 81.19 330 GLY A CA 1
ATOM 2558 C C . GLY A 1 330 ? -16.633 15.685 -2.046 1.00 81.19 330 GLY A C 1
ATOM 2559 O O . GLY A 1 330 ? -15.735 14.871 -1.855 1.00 81.19 330 GLY A O 1
ATOM 2560 N N . SER A 1 331 ? -16.881 16.669 -1.179 1.00 74.88 331 SER A N 1
ATOM 2561 C CA . SER A 1 331 ? -16.050 16.966 0.006 1.00 74.88 331 SER A CA 1
ATOM 2562 C C . SER A 1 331 ? -15.877 15.807 1.000 1.00 74.88 331 SER A C 1
ATOM 2564 O O . SER A 1 331 ? -14.941 15.836 1.792 1.00 74.88 331 SER A O 1
ATOM 2566 N N . THR A 1 332 ? -16.736 14.786 0.964 1.00 76.00 332 THR A N 1
ATOM 2567 C CA . THR A 1 332 ? -16.606 13.572 1.789 1.00 76.00 332 THR A CA 1
ATOM 2568 C C . THR A 1 332 ? -16.048 12.375 1.020 1.00 76.00 332 THR A C 1
ATOM 2570 O O . THR A 1 332 ? -15.637 11.392 1.627 1.00 76.00 332 THR A O 1
ATOM 2573 N N . ASP A 1 333 ? -15.982 12.456 -0.310 1.00 85.50 333 ASP A N 1
ATOM 2574 C CA . ASP A 1 333 ? -15.685 11.330 -1.185 1.00 85.50 333 ASP A CA 1
ATOM 2575 C C . ASP A 1 333 ? -14.175 11.074 -1.305 1.00 85.50 333 ASP A C 1
ATOM 2577 O O . ASP A 1 333 ? -13.517 11.476 -2.272 1.00 85.50 333 ASP A O 1
ATOM 2581 N N . PHE A 1 334 ? -13.643 10.316 -0.349 1.00 88.25 334 PHE A N 1
ATOM 2582 C CA . PHE A 1 334 ? -12.267 9.803 -0.346 1.00 88.25 334 PHE A CA 1
ATOM 2583 C C . PHE A 1 334 ? -12.157 8.421 -1.017 1.00 88.25 334 PHE A C 1
ATOM 2585 O O . PHE A 1 334 ? -11.328 7.585 -0.662 1.00 88.25 334 PHE A O 1
ATOM 2592 N N . SER A 1 335 ? -12.993 8.155 -2.030 1.00 90.81 335 SER A N 1
ATOM 2593 C CA . SER A 1 335 ? -12.954 6.892 -2.776 1.00 90.81 335 SER A CA 1
ATOM 2594 C C . SER A 1 335 ? -11.562 6.540 -3.300 1.00 90.81 335 SER A C 1
ATOM 2596 O O . SER A 1 335 ? -10.761 7.402 -3.672 1.00 90.81 335 SER A O 1
ATOM 2598 N N . LEU A 1 336 ? -11.324 5.239 -3.454 1.00 93.50 336 LEU A N 1
ATOM 2599 C CA . LEU A 1 336 ? -10.187 4.699 -4.201 1.00 93.50 336 LEU A CA 1
ATOM 2600 C C . LEU A 1 336 ? -10.333 4.874 -5.725 1.00 93.50 336 LEU A C 1
ATOM 2602 O O . LEU A 1 336 ? -9.343 4.816 -6.459 1.00 93.50 336 LEU A O 1
ATOM 2606 N N . PHE A 1 337 ? -11.550 5.118 -6.217 1.00 92.38 337 PHE A N 1
ATOM 2607 C CA . PHE A 1 337 ? -11.847 5.193 -7.647 1.00 92.38 337 PHE A CA 1
ATOM 2608 C C . PHE A 1 337 ? -12.642 6.443 -8.028 1.00 92.38 337 PHE A C 1
ATOM 2610 O O . PHE A 1 337 ? -13.480 6.932 -7.275 1.00 92.38 337 PHE A O 1
ATOM 2617 N N . ASN A 1 338 ? -12.381 6.938 -9.234 1.00 89.94 338 ASN A N 1
ATOM 2618 C CA . ASN A 1 338 ? -13.161 7.975 -9.905 1.00 89.94 338 ASN A CA 1
ATOM 2619 C C . ASN A 1 338 ? -14.477 7.412 -10.473 1.00 89.94 338 ASN A C 1
ATOM 2621 O O . ASN A 1 338 ? -14.645 6.186 -10.548 1.00 89.94 338 ASN A O 1
ATOM 2625 N N . PRO A 1 339 ? -15.397 8.275 -10.949 1.00 87.12 339 PRO A N 1
ATOM 2626 C CA . PRO A 1 339 ? -16.531 7.826 -11.745 1.00 87.12 339 PRO A CA 1
ATOM 2627 C C . PRO A 1 339 ? -16.020 7.031 -12.952 1.00 87.12 339 PRO A C 1
ATOM 2629 O O . PRO A 1 339 ? -15.035 7.409 -13.586 1.00 87.12 339 PRO A O 1
ATOM 2632 N N . GLY A 1 340 ? -16.647 5.892 -13.240 1.00 84.75 340 GLY A N 1
ATOM 2633 C CA . GLY A 1 340 ? -16.191 4.983 -14.300 1.00 84.75 340 GLY A CA 1
ATOM 2634 C C . GLY A 1 340 ? -15.067 4.018 -13.894 1.00 84.75 340 GLY A C 1
ATOM 2635 O O . GLY A 1 340 ? -14.665 3.190 -14.705 1.00 84.75 340 GLY A O 1
ATOM 2636 N N . GLY A 1 341 ? -14.590 4.063 -12.645 1.00 87.00 341 GLY A N 1
ATOM 2637 C CA . GLY A 1 341 ? -13.740 3.016 -12.067 1.00 87.00 341 GLY A CA 1
ATOM 2638 C C . GLY A 1 341 ? -12.236 3.154 -12.319 1.00 87.00 341 GLY A C 1
ATOM 2639 O O . GLY A 1 341 ? -11.487 2.223 -12.010 1.00 87.00 341 GLY A O 1
ATOM 2640 N N . SER A 1 342 ? -11.761 4.289 -12.846 1.00 89.44 342 SER A N 1
ATOM 2641 C CA . SER A 1 342 ? -10.319 4.569 -12.900 1.00 89.44 342 SER A CA 1
ATOM 2642 C C . SER A 1 342 ? -9.762 4.827 -11.495 1.00 89.44 342 SER A C 1
ATOM 2644 O O . SER A 1 342 ? -10.457 5.347 -10.619 1.00 89.44 342 SER A O 1
ATOM 2646 N N . ARG A 1 343 ? -8.509 4.428 -11.250 1.00 92.94 343 ARG A N 1
ATOM 2647 C CA . ARG A 1 343 ? -7.861 4.588 -9.939 1.00 92.94 343 ARG A CA 1
ATOM 2648 C C . ARG A 1 343 ? -7.625 6.065 -9.633 1.00 92.94 343 ARG A C 1
ATOM 2650 O O . ARG A 1 343 ? -7.175 6.812 -10.498 1.00 92.94 343 ARG A O 1
ATOM 2657 N N . ARG A 1 344 ? -7.877 6.466 -8.389 1.00 93.75 344 ARG A N 1
ATOM 2658 C CA . ARG A 1 344 ? -7.430 7.754 -7.840 1.00 93.75 344 ARG A CA 1
ATOM 2659 C C . ARG A 1 344 ? -6.025 7.643 -7.268 1.00 93.75 344 ARG A C 1
ATOM 2661 O O . ARG A 1 344 ? -5.528 6.541 -7.034 1.00 93.75 344 ARG A O 1
ATOM 2668 N N . SER A 1 345 ? -5.422 8.790 -6.962 1.00 94.81 345 SER A N 1
ATOM 2669 C CA . SER A 1 345 ? -4.109 8.844 -6.312 1.00 94.81 345 SER A CA 1
ATOM 2670 C C . SER A 1 345 ? -4.063 8.050 -5.000 1.00 94.81 345 SER A C 1
ATOM 2672 O O . SER A 1 345 ? -3.058 7.398 -4.725 1.00 94.81 345 SER A O 1
ATOM 2674 N N . THR A 1 346 ? -5.156 8.032 -4.226 1.00 94.38 346 THR A N 1
ATOM 2675 C CA . THR A 1 346 ? -5.317 7.200 -3.016 1.00 94.38 346 THR A CA 1
ATOM 2676 C C . THR A 1 346 ? -5.061 5.722 -3.299 1.00 94.38 346 THR A C 1
ATOM 2678 O O . THR A 1 346 ? -4.235 5.099 -2.635 1.00 94.38 346 THR A O 1
ATOM 2681 N N . MET A 1 347 ? -5.692 5.177 -4.338 1.00 95.00 347 MET A N 1
ATOM 2682 C CA . MET A 1 347 ? -5.492 3.796 -4.773 1.00 95.00 347 MET A CA 1
ATOM 2683 C C . MET A 1 347 ? -4.113 3.564 -5.390 1.00 95.00 347 MET A C 1
ATOM 2685 O O . MET A 1 347 ? -3.505 2.532 -5.125 1.00 95.00 347 MET A O 1
ATOM 2689 N N . GLN A 1 348 ? -3.595 4.506 -6.184 1.00 95.88 348 GLN A N 1
ATOM 2690 C CA . GLN A 1 348 ? -2.269 4.366 -6.795 1.00 95.88 348 GLN A CA 1
ATOM 2691 C C . GLN A 1 348 ? -1.159 4.323 -5.736 1.00 95.88 348 GLN A C 1
ATOM 2693 O O . GLN A 1 348 ? -0.307 3.442 -5.782 1.00 95.88 348 GLN A O 1
ATOM 2698 N N . HIS A 1 349 ? -1.192 5.205 -4.734 1.00 97.12 349 HIS A N 1
ATOM 2699 C CA . HIS A 1 349 ? -0.220 5.187 -3.636 1.00 97.12 349 HIS A CA 1
ATOM 2700 C C . HIS A 1 349 ? -0.372 3.950 -2.743 1.00 97.12 349 HIS A C 1
ATOM 2702 O O . HIS A 1 349 ? 0.628 3.383 -2.300 1.00 97.12 349 HIS A O 1
ATOM 2708 N N . LEU A 1 350 ? -1.606 3.489 -2.515 1.00 95.62 350 LEU A N 1
ATOM 2709 C CA . LEU A 1 350 ? -1.850 2.248 -1.783 1.00 95.62 350 LEU A CA 1
ATOM 2710 C C . LEU A 1 350 ? -1.290 1.030 -2.539 1.00 95.62 350 LEU A C 1
ATOM 2712 O O . LEU A 1 350 ? -0.645 0.182 -1.925 1.00 95.62 350 LEU A O 1
ATOM 2716 N N . ALA A 1 351 ? -1.471 0.968 -3.863 1.00 93.81 351 ALA A N 1
ATOM 2717 C CA . ALA A 1 351 ? -0.912 -0.071 -4.730 1.00 93.81 351 ALA A CA 1
ATOM 2718 C C . ALA A 1 351 ? 0.626 -0.025 -4.771 1.00 93.81 351 ALA A C 1
ATOM 2720 O O . ALA A 1 351 ? 1.267 -1.053 -4.566 1.00 93.81 351 ALA A O 1
ATOM 2721 N N . LEU A 1 352 ? 1.222 1.166 -4.932 1.00 94.12 352 LEU A N 1
ATOM 2722 C CA . LEU A 1 352 ? 2.678 1.364 -4.879 1.00 94.12 352 LE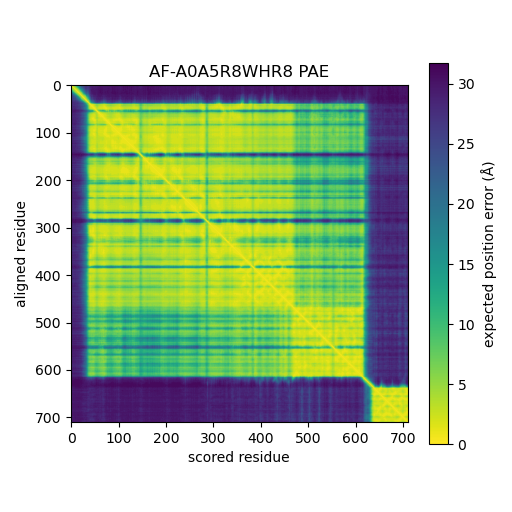U A CA 1
ATOM 2723 C C . LEU A 1 352 ? 3.278 0.772 -3.601 1.00 94.12 352 LEU A C 1
ATOM 2725 O O . LEU A 1 352 ? 4.293 0.083 -3.638 1.00 94.12 352 LEU A O 1
ATOM 2729 N N . LEU A 1 353 ? 2.649 1.017 -2.455 1.00 95.62 353 LEU A N 1
ATOM 2730 C CA . LEU A 1 353 ? 3.171 0.542 -1.181 1.00 95.62 353 LEU A CA 1
ATOM 2731 C C . LEU A 1 353 ? 2.907 -0.944 -0.918 1.00 95.62 353 LEU A C 1
ATOM 2733 O O . LEU A 1 353 ? 3.775 -1.628 -0.378 1.00 95.62 353 LEU A O 1
ATOM 2737 N N . SER A 1 354 ? 1.726 -1.445 -1.270 1.00 94.62 354 SER A N 1
ATOM 2738 C CA . SER A 1 354 ? 1.331 -2.843 -1.041 1.00 94.62 354 SER A CA 1
ATOM 2739 C C . SER A 1 354 ? 2.080 -3.817 -1.945 1.00 94.62 354 SER A C 1
ATOM 2741 O O . SER A 1 354 ? 2.670 -4.775 -1.445 1.00 94.62 354 SER A O 1
ATOM 2743 N N . GLN A 1 355 ? 2.151 -3.536 -3.247 1.00 90.06 355 GLN A N 1
ATOM 2744 C CA . GLN A 1 355 ? 2.821 -4.391 -4.231 1.00 90.06 355 GLN A CA 1
ATOM 2745 C C . GLN A 1 355 ? 4.343 -4.427 -4.031 1.00 90.06 355 GLN A C 1
ATOM 2747 O O . GLN A 1 355 ? 4.985 -5.431 -4.340 1.00 90.06 355 GLN A O 1
ATOM 2752 N N . HIS A 1 356 ? 4.915 -3.357 -3.469 1.00 90.81 356 HIS A N 1
ATOM 2753 C CA . HIS A 1 356 ? 6.342 -3.249 -3.156 1.00 90.81 356 HIS A CA 1
ATOM 2754 C C . HIS A 1 356 ? 6.635 -3.332 -1.650 1.00 90.81 356 HIS A C 1
ATOM 2756 O O . HIS A 1 356 ? 7.714 -2.930 -1.198 1.00 90.81 356 HIS A O 1
ATOM 2762 N N . ARG A 1 357 ? 5.701 -3.856 -0.846 1.00 92.50 357 ARG A N 1
ATOM 2763 C CA . ARG A 1 357 ? 5.896 -4.032 0.597 1.00 92.50 357 ARG A CA 1
ATOM 2764 C C . ARG A 1 357 ? 7.076 -4.967 0.854 1.00 92.50 357 ARG A C 1
ATOM 2766 O O . ARG A 1 357 ? 7.178 -6.037 0.256 1.00 92.50 357 ARG A O 1
ATOM 2773 N N . ARG A 1 358 ? 7.926 -4.609 1.818 1.00 92.81 358 ARG A N 1
ATOM 2774 C CA . ARG A 1 358 ? 8.936 -5.521 2.377 1.00 92.81 358 ARG A CA 1
ATOM 2775 C C . ARG A 1 358 ? 8.625 -5.881 3.826 1.00 92.81 358 ARG A C 1
ATOM 2777 O O . ARG A 1 358 ? 7.645 -5.415 4.403 1.00 92.81 358 ARG A O 1
ATOM 2784 N N . ASP A 1 359 ? 9.433 -6.755 4.406 1.00 92.06 359 ASP A N 1
ATOM 2785 C CA . ASP A 1 359 ? 9.151 -7.336 5.720 1.00 92.06 359 ASP A CA 1
ATOM 2786 C C . ASP A 1 359 ? 9.355 -6.366 6.876 1.00 92.06 359 ASP A C 1
ATOM 2788 O O . ASP A 1 359 ? 8.694 -6.517 7.898 1.00 92.06 359 ASP A O 1
ATOM 2792 N N . ASN A 1 360 ? 10.236 -5.375 6.731 1.00 93.62 360 ASN A N 1
ATOM 2793 C CA . ASN A 1 360 ? 10.556 -4.442 7.806 1.00 93.62 360 ASN A CA 1
ATOM 2794 C C . ASN A 1 360 ? 10.650 -3.001 7.302 1.00 93.62 360 ASN A C 1
ATOM 2796 O O . ASN A 1 360 ? 11.183 -2.766 6.218 1.00 93.62 360 ASN A O 1
ATOM 2800 N N . VAL A 1 361 ? 10.219 -2.040 8.117 1.00 95.44 361 VAL A N 1
ATOM 2801 C CA . VAL A 1 361 ? 10.524 -0.616 7.929 1.00 95.44 361 VAL A CA 1
ATOM 2802 C C . VAL A 1 361 ? 11.963 -0.361 8.339 1.00 95.44 361 VAL A C 1
ATOM 2804 O O . VAL A 1 361 ? 12.401 -0.781 9.409 1.00 95.44 361 VAL A O 1
ATOM 2807 N N . MET A 1 362 ? 12.696 0.351 7.496 1.00 94.69 362 MET A N 1
ATOM 2808 C CA . MET A 1 362 ? 14.060 0.772 7.776 1.00 94.69 362 MET A CA 1
ATOM 2809 C C . MET A 1 362 ? 14.065 2.004 8.677 1.00 94.69 362 MET A C 1
ATOM 2811 O O . MET A 1 362 ? 13.294 2.942 8.467 1.00 94.69 362 MET A O 1
ATOM 2815 N N . ASN A 1 363 ? 15.000 2.039 9.623 1.00 92.94 363 ASN A N 1
ATOM 2816 C CA . ASN A 1 363 ? 15.347 3.285 10.291 1.00 92.94 363 ASN A CA 1
ATOM 2817 C C . ASN A 1 363 ? 16.054 4.215 9.301 1.00 92.94 363 ASN A C 1
ATOM 2819 O O . ASN A 1 363 ? 16.780 3.766 8.408 1.00 92.94 363 ASN A O 1
ATOM 2823 N N . GLY A 1 364 ? 15.860 5.516 9.477 1.00 94.19 364 GLY A N 1
ATOM 2824 C CA . GLY A 1 364 ? 16.516 6.521 8.664 1.00 94.19 364 GLY A CA 1
ATOM 2825 C C . GLY A 1 364 ? 16.265 7.929 9.168 1.00 94.19 364 GLY A C 1
ATOM 2826 O O . GLY A 1 364 ? 15.461 8.143 10.073 1.00 94.19 364 GLY A O 1
ATOM 2827 N N . ALA A 1 365 ? 16.957 8.887 8.566 1.00 95.69 365 ALA A N 1
ATOM 2828 C CA . ALA A 1 365 ? 16.770 10.308 8.828 1.00 95.69 365 ALA A CA 1
ATOM 2829 C C . ALA A 1 365 ? 17.081 11.120 7.569 1.00 95.69 365 ALA A C 1
ATOM 2831 O O . ALA A 1 365 ? 17.785 10.640 6.677 1.00 95.69 365 ALA A O 1
ATOM 2832 N N . GLN A 1 366 ? 16.581 12.353 7.519 1.00 96.06 366 GLN A N 1
ATOM 2833 C CA . GLN A 1 366 ? 16.872 13.306 6.452 1.00 96.06 366 GLN A CA 1
ATOM 2834 C C . GLN A 1 366 ? 17.546 14.571 6.986 1.00 96.06 366 GLN A C 1
ATOM 2836 O O . GLN A 1 366 ? 17.368 14.940 8.145 1.00 96.06 366 GLN A O 1
ATOM 2841 N N . SER A 1 367 ? 18.337 15.231 6.142 1.00 95.62 367 SER A N 1
ATOM 2842 C CA . SER A 1 367 ? 19.132 16.401 6.522 1.00 95.62 367 SER A CA 1
ATOM 2843 C C . SER A 1 367 ? 18.335 17.703 6.628 1.00 95.62 367 SER A C 1
ATOM 2845 O O . SER A 1 367 ? 18.871 18.679 7.141 1.00 95.62 367 SER A O 1
ATOM 2847 N N . GLY A 1 368 ? 17.104 17.745 6.112 1.00 92.56 368 GLY A N 1
ATOM 2848 C CA . GLY A 1 368 ? 16.239 18.927 6.085 1.00 92.56 368 GLY A CA 1
ATOM 2849 C C . GLY A 1 368 ? 14.924 18.650 5.354 1.00 92.56 368 GLY A C 1
ATOM 2850 O O . GLY A 1 368 ? 14.732 17.542 4.855 1.00 92.56 368 GLY A O 1
ATOM 2851 N N . GLU A 1 369 ? 14.038 19.650 5.283 1.00 95.75 369 GLU A N 1
ATOM 2852 C CA . GLU A 1 369 ? 12.764 19.599 4.538 1.00 95.75 369 GLU A CA 1
ATOM 2853 C C . GLU A 1 369 ? 11.784 18.496 5.000 1.00 95.75 369 GLU A C 1
ATOM 2855 O O . GLU A 1 369 ? 11.018 17.988 4.190 1.00 95.75 369 GLU A O 1
ATOM 2860 N N . THR A 1 370 ? 11.792 18.106 6.283 1.00 91.62 370 THR A N 1
ATOM 2861 C CA . THR A 1 370 ? 10.999 16.975 6.830 1.00 91.62 370 THR A CA 1
ATOM 2862 C C . THR A 1 370 ? 9.518 17.003 6.461 1.00 91.62 370 THR A C 1
ATOM 2864 O O . THR A 1 370 ? 8.947 15.973 6.113 1.00 91.62 370 THR A O 1
ATOM 2867 N N . ASP A 1 371 ? 8.907 18.185 6.470 1.00 94.50 371 ASP A N 1
ATOM 2868 C CA . ASP A 1 371 ? 7.480 18.343 6.180 1.00 94.50 371 ASP A CA 1
ATOM 2869 C C . ASP A 1 371 ? 7.182 18.547 4.683 1.00 94.50 371 ASP A C 1
ATOM 2871 O O . ASP A 1 371 ? 6.023 18.599 4.270 1.00 94.50 371 ASP A O 1
ATOM 2875 N N . HIS A 1 372 ? 8.219 18.661 3.851 1.00 95.69 372 HIS A N 1
ATOM 2876 C CA . HIS A 1 372 ? 8.111 18.930 2.417 1.00 95.69 372 HIS A CA 1
ATOM 2877 C C . HIS A 1 372 ? 8.544 17.736 1.569 1.00 95.69 372 HIS A C 1
ATOM 2879 O O . HIS A 1 372 ? 7.923 17.456 0.545 1.00 95.69 372 HIS A O 1
ATOM 2885 N N . VAL A 1 373 ? 9.582 17.021 2.000 1.00 97.56 373 VAL A N 1
ATOM 2886 C CA . VAL A 1 373 ? 10.065 15.791 1.384 1.00 97.56 373 VAL A CA 1
ATOM 2887 C C . VAL A 1 373 ? 9.973 14.672 2.403 1.00 97.56 373 VAL A C 1
ATOM 2889 O O . VAL A 1 373 ? 10.657 14.697 3.419 1.00 97.56 373 VAL A O 1
ATOM 2892 N N . VAL A 1 374 ? 9.149 13.672 2.112 1.00 97.44 374 VAL A N 1
ATOM 2893 C CA . VAL A 1 374 ? 8.929 12.514 2.982 1.00 97.44 374 VAL A CA 1
ATOM 2894 C C . VAL A 1 374 ? 9.562 11.282 2.358 1.00 97.44 374 VAL A C 1
ATOM 2896 O O . VAL A 1 374 ? 9.405 11.039 1.164 1.00 97.44 374 VAL A O 1
ATOM 2899 N N . PHE A 1 375 ? 10.225 10.458 3.169 1.00 97.75 375 PHE A N 1
ATOM 2900 C CA . PHE A 1 375 ? 10.722 9.151 2.739 1.00 97.75 375 PHE A CA 1
ATOM 2901 C C . PHE A 1 375 ? 10.141 7.993 3.556 1.00 97.75 375 PHE A C 1
ATOM 2903 O O . PHE A 1 375 ? 9.823 8.146 4.738 1.00 97.75 375 PHE A O 1
ATOM 2910 N N . LEU A 1 376 ? 10.072 6.815 2.935 1.00 97.88 376 LEU A N 1
ATOM 2911 C CA . LEU A 1 376 ? 9.809 5.524 3.569 1.00 97.88 376 LEU A CA 1
ATOM 2912 C C . LEU A 1 376 ? 10.751 4.472 2.970 1.00 97.88 376 LEU A C 1
ATOM 2914 O O . LEU A 1 376 ? 10.655 4.146 1.790 1.00 97.88 376 LEU A O 1
ATOM 2918 N N . GLY A 1 377 ? 11.648 3.931 3.795 1.00 97.38 377 GLY A N 1
ATOM 2919 C CA . GLY A 1 377 ? 12.479 2.781 3.442 1.00 97.38 377 GLY A CA 1
ATOM 2920 C C . GLY A 1 377 ? 11.900 1.490 4.016 1.00 97.38 377 GLY A C 1
ATOM 2921 O O . GLY A 1 377 ? 11.503 1.451 5.180 1.00 97.38 377 GLY A O 1
ATOM 2922 N N . MET A 1 378 ? 11.879 0.420 3.228 1.00 96.81 378 MET A N 1
ATOM 2923 C CA . MET A 1 378 ? 11.525 -0.929 3.667 1.00 96.81 378 MET A CA 1
ATOM 2924 C C . MET A 1 378 ? 12.576 -1.934 3.181 1.00 96.81 378 MET A C 1
ATOM 2926 O O . MET A 1 378 ? 13.100 -1.793 2.077 1.00 96.81 378 MET A O 1
ATOM 2930 N N . ARG A 1 379 ? 12.864 -2.973 3.973 1.00 93.19 379 ARG A N 1
ATOM 2931 C CA . ARG A 1 379 ? 13.798 -4.056 3.619 1.00 93.19 379 ARG A CA 1
ATOM 2932 C C . ARG A 1 379 ? 13.217 -5.442 3.881 1.00 93.19 379 ARG A C 1
ATOM 2934 O O . ARG A 1 379 ? 12.497 -5.648 4.861 1.00 93.19 379 ARG A O 1
ATOM 2941 N N . GLY A 1 380 ? 13.528 -6.391 3.003 1.00 89.50 380 GLY A N 1
ATOM 2942 C CA . GLY A 1 380 ? 13.172 -7.801 3.181 1.00 89.50 380 GLY A CA 1
ATOM 2943 C C . GLY A 1 380 ? 13.968 -8.458 4.309 1.00 89.50 380 GLY A C 1
ATOM 2944 O O . GLY A 1 380 ? 14.983 -7.921 4.769 1.00 89.50 380 GLY A O 1
ATOM 2945 N N . GLN A 1 381 ? 13.535 -9.630 4.763 1.00 82.62 381 GLN A N 1
ATOM 2946 C CA . GLN A 1 381 ? 14.412 -10.523 5.523 1.00 82.62 381 GLN A CA 1
ATOM 2947 C C . GLN A 1 381 ? 15.534 -11.051 4.613 1.00 82.62 381 GLN A C 1
ATOM 2949 O O . GLN A 1 381 ? 15.331 -11.243 3.413 1.00 82.62 381 GLN A O 1
ATOM 2954 N N . MET A 1 382 ? 16.725 -11.287 5.172 1.00 71.38 382 MET A N 1
ATOM 2955 C CA . MET A 1 382 ? 17.830 -11.901 4.421 1.00 71.38 382 MET A CA 1
ATOM 2956 C C . MET A 1 382 ? 17.404 -13.279 3.886 1.00 71.38 382 MET A C 1
ATOM 2958 O O . MET A 1 382 ? 16.853 -14.087 4.632 1.00 71.38 382 MET A O 1
ATOM 2962 N N . GLY A 1 383 ? 17.650 -13.551 2.600 1.00 65.00 383 GLY A N 1
ATOM 2963 C CA . GLY A 1 383 ? 17.209 -14.769 1.910 1.00 65.00 383 GLY A CA 1
ATOM 2964 C C . GLY A 1 383 ? 16.582 -14.474 0.544 1.00 65.00 383 GLY A C 1
ATOM 2965 O O . GLY A 1 383 ? 16.876 -13.456 -0.074 1.00 65.00 383 GLY A O 1
ATOM 2966 N N . ALA A 1 384 ? 15.694 -15.350 0.067 1.00 51.16 384 ALA A N 1
ATOM 2967 C CA . ALA A 1 384 ? 15.064 -15.218 -1.255 1.00 51.16 384 ALA A CA 1
ATOM 2968 C C . ALA A 1 384 ? 14.169 -13.967 -1.413 1.00 51.16 384 ALA A C 1
ATOM 2970 O O . ALA A 1 384 ? 13.914 -13.542 -2.536 1.00 51.16 384 ALA A O 1
ATOM 2971 N N . ALA A 1 385 ? 13.706 -13.376 -0.304 1.00 61.31 385 ALA A N 1
ATOM 2972 C CA . ALA A 1 385 ? 12.902 -12.149 -0.277 1.00 61.31 385 ALA A CA 1
ATOM 2973 C C . ALA A 1 385 ? 13.731 -10.875 -0.004 1.00 61.31 385 ALA A C 1
ATOM 2975 O O . ALA A 1 385 ? 13.162 -9.790 0.158 1.00 61.31 385 ALA A O 1
ATOM 2976 N N . ALA A 1 386 ? 15.062 -10.997 0.066 1.00 78.56 386 ALA A N 1
ATOM 2977 C CA . ALA A 1 386 ? 15.955 -9.889 0.371 1.00 78.56 386 ALA A CA 1
ATOM 2978 C C . ALA A 1 386 ? 15.906 -8.800 -0.711 1.00 78.56 386 ALA A C 1
ATOM 2980 O O . ALA A 1 386 ? 15.703 -9.065 -1.897 1.00 78.56 386 ALA A O 1
ATOM 2981 N N . GLY A 1 387 ? 16.081 -7.555 -0.278 1.00 89.38 387 GLY A N 1
ATOM 2982 C CA . GLY A 1 387 ? 15.995 -6.372 -1.127 1.00 89.38 387 GLY A CA 1
ATOM 2983 C C . GLY A 1 387 ? 15.323 -5.210 -0.422 1.00 89.38 387 GLY A C 1
ATOM 2984 O O . GLY A 1 387 ? 14.992 -5.297 0.766 1.00 89.38 387 GLY A O 1
ATOM 2985 N N . TYR A 1 388 ? 15.118 -4.128 -1.164 1.00 93.25 388 TYR A N 1
ATOM 2986 C CA . TYR A 1 388 ? 14.662 -2.857 -0.617 1.00 93.25 388 TYR A CA 1
ATOM 2987 C C . TYR A 1 388 ? 13.529 -2.255 -1.427 1.00 93.25 388 TYR A C 1
ATOM 2989 O O . TYR A 1 388 ? 13.408 -2.480 -2.630 1.00 93.25 388 TYR A O 1
ATOM 2997 N N . THR A 1 389 ? 12.753 -1.428 -0.744 1.00 96.00 389 THR A N 1
ATOM 2998 C CA . THR A 1 389 ? 11.845 -0.467 -1.354 1.00 96.00 389 THR A CA 1
ATOM 2999 C C . THR A 1 389 ? 12.114 0.888 -0.717 1.00 96.00 389 THR A C 1
ATOM 3001 O O . THR A 1 389 ? 12.105 0.993 0.508 1.00 96.00 389 THR A O 1
ATOM 3004 N N . VAL A 1 390 ? 12.362 1.919 -1.521 1.00 98.12 390 VAL A N 1
ATOM 3005 C CA . VAL A 1 390 ? 12.555 3.295 -1.044 1.00 98.12 390 VAL A CA 1
ATOM 3006 C C . VAL A 1 390 ? 11.563 4.197 -1.756 1.00 98.12 390 VAL A C 1
ATOM 3008 O O . VAL A 1 390 ? 11.673 4.408 -2.958 1.00 98.12 390 VAL A O 1
ATOM 3011 N N . LEU A 1 391 ? 10.595 4.724 -1.013 1.00 98.62 391 LEU A N 1
ATOM 3012 C CA . LEU A 1 391 ? 9.631 5.703 -1.496 1.00 98.62 391 LEU A CA 1
ATOM 3013 C C . LEU A 1 391 ? 10.038 7.103 -1.024 1.00 98.62 391 LEU A C 1
ATOM 3015 O O . LEU A 1 391 ? 10.379 7.288 0.143 1.00 98.62 391 LEU A O 1
ATOM 3019 N N . LEU A 1 392 ? 10.007 8.069 -1.935 1.00 98.50 392 LEU A N 1
ATOM 3020 C CA . LEU A 1 392 ? 10.345 9.475 -1.736 1.00 98.50 392 LEU A CA 1
ATOM 3021 C C . LEU A 1 392 ? 9.201 10.318 -2.292 1.00 98.50 392 LEU A C 1
ATOM 3023 O O . LEU A 1 392 ? 8.812 10.128 -3.438 1.00 98.50 392 LEU A O 1
ATOM 3027 N N . MET A 1 393 ? 8.663 11.243 -1.509 1.00 98.38 393 MET A N 1
ATOM 3028 C CA . MET A 1 393 ? 7.542 12.092 -1.903 1.00 98.38 393 MET A CA 1
ATOM 3029 C C . MET A 1 393 ? 7.907 13.551 -1.723 1.00 98.38 393 MET A C 1
ATOM 3031 O O . MET A 1 393 ? 8.388 13.930 -0.662 1.00 98.38 393 MET A O 1
ATOM 3035 N N . ASN A 1 394 ? 7.609 14.369 -2.722 1.00 97.88 394 ASN A N 1
ATOM 3036 C CA . ASN A 1 394 ? 7.579 15.814 -2.591 1.00 97.88 394 ASN A CA 1
ATOM 3037 C C . ASN A 1 394 ? 6.132 16.279 -2.406 1.00 97.88 394 ASN A C 1
ATOM 3039 O O . ASN A 1 394 ? 5.285 16.125 -3.291 1.00 97.88 394 ASN A O 1
ATOM 3043 N N . LEU A 1 395 ? 5.864 16.847 -1.235 1.00 94.44 395 LEU A N 1
ATOM 3044 C CA . LEU A 1 395 ? 4.567 17.357 -0.811 1.00 94.44 395 LEU A CA 1
ATOM 3045 C C . LEU A 1 395 ? 4.383 18.847 -1.149 1.00 94.44 395 LEU A C 1
ATOM 3047 O O . LEU A 1 395 ? 3.396 19.441 -0.716 1.00 94.44 395 LEU A O 1
ATOM 3051 N N . GLN A 1 396 ? 5.293 19.478 -1.891 1.00 93.75 396 GLN A N 1
ATOM 3052 C CA . GLN A 1 396 ? 5.179 20.882 -2.296 1.00 93.75 396 GLN A CA 1
ATOM 3053 C C . GLN A 1 396 ? 4.549 21.025 -3.681 1.00 93.75 396 GLN A C 1
ATOM 3055 O O . GLN A 1 396 ? 4.804 20.227 -4.577 1.00 93.75 396 GLN A O 1
ATOM 3060 N N . ALA A 1 397 ? 3.725 22.064 -3.854 1.00 91.00 397 ALA A N 1
ATOM 3061 C CA . ALA A 1 397 ? 3.004 22.339 -5.102 1.00 91.00 397 ALA A CA 1
ATOM 3062 C C . ALA A 1 397 ? 3.850 23.049 -6.172 1.00 91.00 397 ALA A C 1
ATOM 3064 O O . ALA A 1 397 ? 3.550 22.936 -7.354 1.00 91.00 397 ALA A O 1
ATOM 3065 N N . ALA A 1 398 ? 4.903 23.771 -5.773 1.00 92.56 398 ALA A N 1
ATOM 3066 C CA . ALA A 1 398 ? 5.698 24.595 -6.691 1.00 92.56 398 ALA A CA 1
ATOM 3067 C C . ALA A 1 398 ? 7.211 24.329 -6.635 1.00 92.56 398 ALA A C 1
ATOM 3069 O O . ALA A 1 398 ? 7.930 24.647 -7.580 1.00 92.56 398 ALA A O 1
ATOM 3070 N N . THR A 1 399 ? 7.708 23.742 -5.547 1.00 96.00 399 THR A N 1
ATOM 3071 C CA . THR A 1 399 ? 9.147 23.569 -5.318 1.00 96.00 399 THR A CA 1
ATOM 3072 C C . THR A 1 399 ? 9.592 22.182 -5.753 1.00 96.00 399 THR A C 1
ATOM 3074 O O . THR A 1 399 ? 8.949 21.199 -5.398 1.00 96.00 399 THR A O 1
ATOM 3077 N N . SER A 1 400 ? 10.695 22.096 -6.499 1.00 97.50 400 SER A N 1
ATOM 3078 C CA . SER A 1 400 ? 11.409 20.835 -6.745 1.00 97.50 400 SER A CA 1
ATOM 3079 C C . SER A 1 400 ? 12.571 20.686 -5.770 1.00 97.50 400 SER A C 1
ATOM 3081 O O . SER A 1 400 ? 13.173 21.689 -5.389 1.00 97.50 400 SER A O 1
ATOM 3083 N N . TYR A 1 401 ? 12.928 19.449 -5.434 1.00 97.81 401 TYR A N 1
ATOM 3084 C CA . TYR A 1 401 ? 14.043 19.159 -4.532 1.00 97.81 401 TYR A CA 1
ATOM 3085 C C . TYR A 1 401 ? 15.025 18.185 -5.161 1.00 97.81 401 TYR A C 1
ATOM 3087 O O . TYR A 1 401 ? 14.631 17.099 -5.591 1.00 97.81 401 TYR A O 1
ATOM 3095 N N . THR A 1 402 ? 16.311 18.533 -5.174 1.00 97.81 402 THR A N 1
ATOM 3096 C CA . THR A 1 402 ? 17.358 17.535 -5.426 1.00 97.81 402 THR A CA 1
ATOM 3097 C C . THR A 1 402 ? 17.546 16.674 -4.185 1.00 97.81 402 THR A C 1
ATOM 3099 O O . THR A 1 402 ? 17.527 17.182 -3.058 1.00 97.81 402 THR A O 1
ATOM 3102 N N . TYR A 1 403 ? 17.730 15.369 -4.372 1.00 98.19 403 TYR A N 1
ATOM 3103 C CA . TYR A 1 403 ? 17.930 14.454 -3.258 1.00 98.19 403 TYR A CA 1
ATOM 3104 C C . TYR A 1 403 ? 19.063 13.466 -3.477 1.00 98.19 403 TYR A C 1
ATOM 3106 O O . TYR A 1 403 ? 19.402 13.103 -4.606 1.00 98.19 403 TYR A O 1
ATOM 3114 N N . ARG A 1 404 ? 19.575 12.967 -2.350 1.00 97.88 404 ARG A N 1
ATOM 3115 C CA . ARG A 1 404 ? 20.413 11.773 -2.280 1.00 97.88 404 ARG A CA 1
ATOM 3116 C C . ARG A 1 404 ? 20.007 10.896 -1.103 1.00 97.88 404 ARG A C 1
ATOM 3118 O O . ARG A 1 404 ? 20.063 11.352 0.031 1.00 97.88 404 ARG A O 1
ATOM 3125 N N . ALA A 1 405 ? 19.629 9.648 -1.355 1.00 97.69 405 ALA A N 1
ATOM 3126 C CA . ALA A 1 405 ? 19.295 8.661 -0.333 1.00 97.69 405 ALA A CA 1
ATOM 3127 C C . ALA A 1 405 ? 20.320 7.521 -0.315 1.00 97.69 405 ALA A C 1
ATOM 3129 O O . ALA A 1 405 ? 20.521 6.857 -1.328 1.00 97.69 405 ALA A O 1
ATOM 3130 N N . SER A 1 406 ? 20.947 7.277 0.833 1.00 96.69 406 SER A N 1
ATOM 3131 C CA . SER A 1 406 ? 22.049 6.317 0.978 1.00 96.69 406 SER A CA 1
ATOM 3132 C C . SER A 1 406 ? 21.652 5.142 1.866 1.00 96.69 406 SER A C 1
ATOM 3134 O O . SER A 1 406 ? 21.045 5.343 2.919 1.00 96.69 406 SER A O 1
ATOM 3136 N N . LEU A 1 407 ? 22.015 3.918 1.469 1.00 94.88 407 LEU A N 1
ATOM 3137 C CA . LEU A 1 407 ? 21.684 2.684 2.205 1.00 94.88 407 LEU A CA 1
ATOM 3138 C C . LEU A 1 407 ? 22.734 2.280 3.256 1.00 94.88 407 LEU A C 1
ATOM 3140 O O . LEU A 1 407 ? 22.605 1.234 3.886 1.00 94.88 407 LEU A O 1
ATOM 3144 N N . ASP A 1 408 ? 23.762 3.098 3.462 1.00 94.06 408 ASP A N 1
ATOM 3145 C CA . ASP A 1 408 ? 24.883 2.844 4.374 1.00 94.06 408 ASP A CA 1
ATOM 3146 C C . ASP A 1 408 ? 24.752 3.574 5.722 1.00 94.06 408 ASP A C 1
ATOM 3148 O O . ASP A 1 408 ? 25.691 3.620 6.516 1.00 94.06 408 ASP A O 1
ATOM 3152 N N . ASN A 1 409 ? 23.574 4.145 5.992 1.00 95.38 409 ASN A N 1
ATOM 3153 C CA . ASN A 1 409 ? 23.279 4.965 7.164 1.00 95.38 409 ASN A CA 1
ATOM 3154 C C . ASN A 1 409 ? 24.181 6.214 7.315 1.00 95.38 409 ASN A C 1
ATOM 3156 O O . ASN A 1 409 ? 24.367 6.721 8.427 1.00 95.38 409 ASN A O 1
ATOM 3160 N N . LEU A 1 410 ? 24.698 6.757 6.207 1.00 95.50 410 LEU A N 1
ATOM 3161 C CA . LEU A 1 410 ? 25.452 8.011 6.170 1.00 95.50 410 LEU A CA 1
ATOM 3162 C C . LEU A 1 410 ? 24.795 9.039 5.239 1.00 95.50 410 LEU A C 1
ATOM 3164 O O . LEU A 1 410 ? 24.161 8.710 4.237 1.00 95.50 410 LEU A O 1
ATOM 3168 N N . TYR A 1 411 ? 24.955 10.321 5.571 1.00 97.38 411 TYR A N 1
ATOM 3169 C CA . TYR A 1 411 ? 24.632 11.390 4.629 1.00 97.38 411 TYR A CA 1
ATOM 3170 C C . TYR A 1 411 ? 25.777 11.544 3.634 1.00 97.38 411 TYR A C 1
ATOM 3172 O O . TYR A 1 411 ? 26.929 11.688 4.034 1.00 97.38 411 TYR A O 1
ATOM 3180 N N . HIS A 1 412 ? 25.437 11.577 2.351 1.00 93.94 412 HIS A N 1
ATOM 3181 C CA . HIS A 1 412 ? 26.381 11.775 1.255 1.00 93.94 412 HIS A CA 1
ATOM 3182 C C . HIS A 1 412 ? 25.941 12.944 0.385 1.00 93.94 412 HIS A C 1
ATOM 3184 O O . HIS A 1 412 ? 24.783 13.357 0.439 1.00 93.94 412 HIS A O 1
ATOM 3190 N N . GLY A 1 413 ? 26.860 13.432 -0.446 1.00 93.50 413 GLY A N 1
ATOM 3191 C CA . GLY A 1 413 ? 26.566 14.416 -1.484 1.00 93.50 413 GLY A CA 1
ATOM 3192 C C . GLY A 1 413 ? 26.224 15.821 -0.979 1.00 93.50 413 GLY A C 1
ATOM 3193 O O . GLY A 1 413 ? 26.323 16.139 0.212 1.00 93.50 413 GLY A O 1
ATOM 3194 N N . ALA A 1 414 ? 25.866 16.670 -1.940 1.00 95.00 414 ALA A N 1
ATOM 3195 C CA . ALA A 1 414 ? 25.583 18.096 -1.767 1.00 95.00 414 ALA A CA 1
ATOM 3196 C C . ALA A 1 414 ? 24.143 18.466 -2.169 1.00 95.00 414 ALA A C 1
ATOM 3198 O O . ALA A 1 414 ? 23.814 19.644 -2.290 1.00 95.00 414 ALA A O 1
ATOM 3199 N N . GLU A 1 415 ? 23.291 17.469 -2.407 1.00 96.81 415 GLU A N 1
ATOM 3200 C CA . GLU A 1 415 ? 21.880 17.657 -2.721 1.00 96.81 415 GLU A CA 1
ATOM 3201 C C . GLU A 1 415 ? 21.127 18.317 -1.559 1.00 96.81 415 GLU A C 1
ATOM 3203 O O . GLU A 1 415 ? 21.515 18.190 -0.394 1.00 96.81 415 GLU A O 1
ATOM 3208 N N . GLN A 1 416 ? 20.033 19.015 -1.879 1.00 96.50 416 GLN A N 1
ATOM 3209 C CA . GLN A 1 416 ? 19.247 19.769 -0.895 1.00 96.50 416 GLN A CA 1
ATOM 3210 C C . GLN A 1 416 ? 18.710 18.859 0.215 1.00 96.50 416 GLN A C 1
ATOM 3212 O O . GLN A 1 416 ? 18.808 19.187 1.398 1.00 96.50 416 GLN A O 1
ATOM 3217 N N . VAL A 1 417 ? 18.184 17.691 -0.167 1.00 98.12 417 VAL A N 1
ATOM 3218 C CA . VAL A 1 417 ? 17.657 16.696 0.769 1.00 98.12 417 VAL A CA 1
ATOM 3219 C C . VAL A 1 417 ? 18.527 15.448 0.744 1.00 98.12 417 VAL A C 1
ATOM 3221 O O . VAL A 1 417 ? 18.505 14.660 -0.199 1.00 98.12 417 VAL A O 1
ATOM 3224 N N . ARG A 1 418 ? 19.293 15.229 1.810 1.00 98.19 418 ARG A N 1
ATOM 3225 C CA . ARG A 1 418 ? 20.099 14.016 1.979 1.00 98.19 418 ARG A CA 1
ATOM 3226 C C . ARG A 1 418 ? 19.401 13.103 2.964 1.00 98.19 418 ARG A C 1
ATOM 3228 O O . ARG A 1 418 ? 18.986 13.553 4.024 1.00 98.19 418 ARG A O 1
ATOM 3235 N N . ILE A 1 419 ? 19.278 11.831 2.628 1.00 98.44 419 ILE A N 1
ATOM 3236 C CA . ILE A 1 419 ? 18.579 10.817 3.410 1.00 98.44 419 ILE A CA 1
ATOM 3237 C C . ILE A 1 419 ? 19.565 9.693 3.693 1.00 98.44 419 ILE A C 1
ATOM 3239 O O . ILE A 1 419 ? 20.280 9.240 2.801 1.00 98.44 419 ILE A O 1
ATOM 3243 N N . LYS A 1 420 ? 19.595 9.231 4.938 1.00 97.31 420 LYS A N 1
ATOM 3244 C CA . LYS A 1 420 ? 20.344 8.046 5.344 1.00 97.31 420 LYS A CA 1
ATOM 3245 C C . LYS A 1 420 ? 19.370 6.960 5.777 1.00 97.31 420 LYS A C 1
ATOM 3247 O O . LYS A 1 420 ? 18.430 7.242 6.518 1.00 97.31 420 LYS A O 1
ATOM 3252 N N . LEU A 1 421 ? 19.590 5.739 5.309 1.00 96.62 421 LEU A N 1
ATOM 3253 C CA . LEU A 1 421 ? 18.761 4.570 5.581 1.00 96.62 421 LEU A CA 1
ATOM 3254 C C . LEU A 1 421 ? 19.633 3.422 6.090 1.00 96.62 421 LEU A C 1
ATOM 3256 O O . LEU A 1 421 ? 20.747 3.212 5.614 1.00 96.62 421 LEU A O 1
ATOM 3260 N N . GLU A 1 422 ? 19.110 2.651 7.039 1.00 92.69 422 GLU A N 1
ATOM 3261 C CA . GLU A 1 422 ? 19.786 1.476 7.593 1.00 92.69 422 GLU A CA 1
ATOM 3262 C C . GLU A 1 422 ? 19.637 0.251 6.663 1.00 92.69 422 GLU A C 1
ATOM 3264 O O . GLU A 1 422 ? 18.747 -0.592 6.835 1.00 92.69 422 GLU A O 1
ATOM 3269 N N . GLY A 1 423 ? 20.494 0.152 5.643 1.00 89.25 423 GLY A N 1
ATOM 3270 C CA . GLY A 1 423 ? 20.597 -1.014 4.759 1.00 89.25 423 GLY A CA 1
ATOM 3271 C C . GLY A 1 423 ? 21.277 -2.228 5.403 1.00 89.25 423 GLY A C 1
ATOM 3272 O O . GLY A 1 423 ? 21.529 -2.270 6.608 1.00 89.25 423 GLY A O 1
ATOM 3273 N N . TYR A 1 424 ? 21.550 -3.257 4.596 1.00 88.62 424 TYR A N 1
ATOM 3274 C CA . TYR A 1 424 ? 22.377 -4.389 5.020 1.00 88.62 424 TYR A CA 1
ATOM 3275 C C . TYR A 1 424 ? 23.836 -3.937 5.140 1.00 88.62 424 TYR A C 1
ATOM 3277 O O . TYR A 1 424 ? 24.275 -2.989 4.488 1.00 88.62 424 TYR A O 1
ATOM 3285 N N . ALA A 1 425 ? 24.594 -4.632 5.987 1.00 85.69 425 ALA A N 1
ATOM 3286 C CA . ALA A 1 42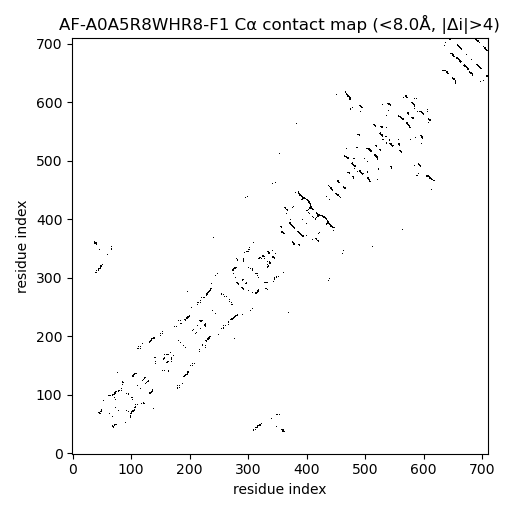5 ? 25.988 -4.300 6.236 1.00 85.69 425 ALA A CA 1
ATOM 3287 C C . ALA A 1 425 ? 26.821 -4.329 4.942 1.00 85.69 425 ALA A C 1
ATOM 3289 O O . ALA A 1 425 ? 26.725 -5.272 4.159 1.00 85.69 425 ALA A O 1
ATOM 3290 N N . GLY A 1 426 ? 27.664 -3.310 4.754 1.00 84.38 426 GLY A N 1
ATOM 3291 C CA . GLY A 1 426 ? 28.604 -3.219 3.631 1.00 84.38 426 GLY A CA 1
ATOM 3292 C C . GLY A 1 426 ? 28.032 -2.637 2.337 1.00 84.38 426 GLY A C 1
ATOM 3293 O O . GLY A 1 426 ? 28.791 -2.454 1.389 1.00 84.38 426 GLY A O 1
ATOM 3294 N N . LEU A 1 427 ? 26.737 -2.312 2.281 1.00 88.12 427 LEU A N 1
ATOM 3295 C CA . LEU A 1 427 ? 26.181 -1.585 1.141 1.00 88.12 427 LEU A CA 1
ATOM 3296 C C . LEU A 1 427 ? 26.629 -0.129 1.145 1.00 88.12 427 LEU A C 1
ATOM 3298 O O . LEU A 1 427 ? 26.699 0.490 2.199 1.00 88.12 427 LEU A O 1
ATOM 3302 N N . THR A 1 428 ? 26.872 0.411 -0.046 1.00 89.56 428 THR A N 1
ATOM 3303 C CA . THR A 1 428 ? 27.232 1.820 -0.283 1.00 89.56 428 THR A CA 1
ATOM 3304 C C . THR A 1 428 ? 26.346 2.471 -1.346 1.00 89.56 428 THR A C 1
ATOM 3306 O O . THR A 1 428 ? 26.651 3.560 -1.828 1.00 89.56 428 THR A O 1
ATOM 3309 N N . THR A 1 429 ? 25.243 1.815 -1.727 1.00 91.75 429 THR A N 1
ATOM 3310 C CA . THR A 1 429 ? 24.298 2.317 -2.729 1.00 91.75 429 THR A CA 1
ATOM 3311 C C . THR A 1 429 ? 23.775 3.695 -2.349 1.00 91.75 429 THR A C 1
ATOM 3313 O O . THR A 1 429 ? 23.306 3.914 -1.227 1.00 91.75 429 THR A O 1
ATOM 3316 N N . GLN A 1 430 ? 23.788 4.595 -3.330 1.00 94.19 430 GLN A N 1
ATOM 3317 C CA . GLN A 1 430 ? 23.216 5.930 -3.239 1.00 94.19 430 GLN A CA 1
ATOM 3318 C C . GLN A 1 430 ? 22.234 6.125 -4.392 1.00 94.19 430 GLN A C 1
ATOM 3320 O O . GLN A 1 430 ? 22.581 5.935 -5.555 1.00 94.19 430 GLN A O 1
ATOM 3325 N N . LEU A 1 431 ? 21.009 6.505 -4.053 1.00 95.38 431 LEU A N 1
ATOM 3326 C CA . LEU A 1 431 ? 19.971 6.931 -4.981 1.00 95.38 431 LEU A CA 1
ATOM 3327 C C . LEU A 1 431 ? 20.016 8.449 -5.065 1.00 95.38 431 LEU A C 1
ATOM 3329 O O . LEU A 1 431 ? 20.103 9.103 -4.030 1.00 95.38 431 LEU A O 1
ATOM 3333 N N . ASN A 1 432 ? 19.930 9.024 -6.255 1.00 94.44 432 ASN A N 1
ATOM 3334 C CA . ASN A 1 432 ? 19.882 10.471 -6.420 1.00 94.44 432 ASN A CA 1
ATOM 3335 C C . ASN A 1 432 ? 18.944 10.872 -7.558 1.00 94.44 432 ASN A C 1
ATOM 3337 O O . ASN A 1 432 ? 18.576 10.057 -8.404 1.00 94.44 432 ASN A O 1
ATOM 3341 N N . GLY A 1 433 ? 18.516 12.129 -7.537 1.00 93.88 433 GLY A N 1
ATOM 3342 C CA . GLY A 1 433 ? 17.613 12.669 -8.542 1.00 93.88 433 GLY A CA 1
ATOM 3343 C C . GLY A 1 433 ? 16.990 13.988 -8.109 1.00 93.88 433 GLY A C 1
ATOM 3344 O O . GLY A 1 433 ? 17.432 14.624 -7.151 1.00 93.88 433 GLY A O 1
ATOM 3345 N N . THR A 1 434 ? 15.934 14.372 -8.819 1.00 96.12 434 THR A N 1
ATOM 3346 C CA . THR A 1 434 ? 15.117 15.548 -8.514 1.00 96.12 434 THR A CA 1
ATOM 3347 C C . THR A 1 434 ? 13.672 15.109 -8.353 1.00 96.12 434 THR A C 1
ATOM 3349 O O . THR A 1 434 ? 13.121 14.495 -9.262 1.00 96.12 434 THR A O 1
ATOM 3352 N N . LEU A 1 435 ? 13.055 15.431 -7.218 1.00 97.06 435 LEU A N 1
ATOM 3353 C CA . LEU A 1 435 ? 11.614 15.302 -7.032 1.00 97.06 435 LEU A CA 1
ATOM 3354 C C . LEU A 1 435 ? 10.942 16.558 -7.585 1.00 97.06 435 LEU A C 1
ATOM 3356 O O . LEU A 1 435 ? 11.108 17.645 -7.025 1.00 97.06 435 LEU A O 1
ATOM 3360 N N . ALA A 1 436 ? 10.171 16.406 -8.661 1.00 97.00 436 ALA A N 1
ATOM 3361 C CA . ALA A 1 436 ? 9.299 17.464 -9.169 1.00 97.00 436 ALA A CA 1
ATOM 3362 C C . ALA A 1 436 ? 8.239 17.851 -8.113 1.00 97.00 436 ALA A C 1
ATOM 3364 O O . ALA A 1 436 ? 8.010 17.074 -7.173 1.00 97.00 436 ALA A O 1
ATOM 3365 N N . PRO A 1 437 ? 7.580 19.020 -8.217 1.00 96.88 437 PRO A N 1
ATOM 3366 C CA . PRO A 1 437 ? 6.475 19.357 -7.327 1.00 96.88 437 PRO A CA 1
ATOM 3367 C C . PRO A 1 437 ? 5.389 18.282 -7.419 1.00 96.88 437 PRO A C 1
ATOM 3369 O O . PRO A 1 437 ? 5.156 17.744 -8.500 1.00 96.88 437 PRO A O 1
ATOM 3372 N N . ARG A 1 438 ? 4.758 17.944 -6.290 1.00 95.19 438 ARG A N 1
ATOM 3373 C CA . ARG A 1 438 ? 3.700 16.919 -6.204 1.00 95.19 438 ARG A CA 1
ATOM 3374 C C . ARG A 1 438 ? 4.065 15.629 -6.933 1.00 95.19 438 ARG A C 1
ATOM 3376 O O . ARG A 1 438 ? 3.341 15.164 -7.807 1.00 95.19 438 ARG A O 1
ATOM 3383 N N . SER A 1 439 ? 5.199 15.047 -6.559 1.00 98.00 439 SER A N 1
ATOM 3384 C CA . SER A 1 439 ? 5.660 13.787 -7.137 1.00 98.00 439 SER A CA 1
ATOM 3385 C C . SER A 1 439 ? 6.073 12.779 -6.077 1.00 98.00 439 SER A C 1
ATOM 3387 O O . SER A 1 439 ? 6.387 13.125 -4.936 1.00 98.00 439 SER A O 1
ATOM 3389 N N . THR A 1 440 ? 6.057 11.518 -6.479 1.00 98.69 440 THR A N 1
ATOM 3390 C CA . THR A 1 440 ? 6.431 10.354 -5.695 1.00 98.69 440 THR A CA 1
ATOM 3391 C C . THR A 1 440 ? 7.350 9.491 -6.549 1.00 98.69 440 THR A C 1
ATOM 3393 O O . THR A 1 440 ? 6.982 9.077 -7.646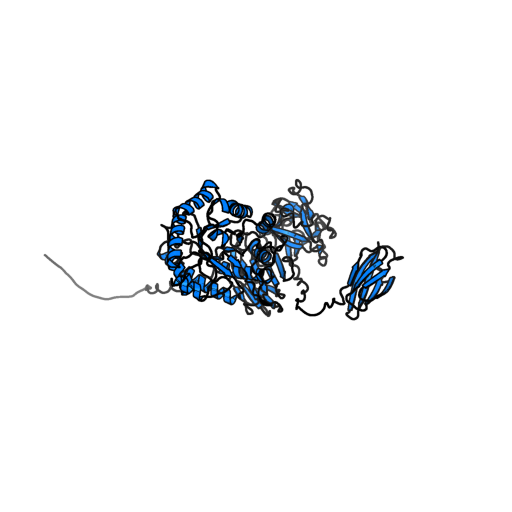 1.00 98.69 440 THR A O 1
ATOM 3396 N N . HIS A 1 441 ? 8.550 9.212 -6.054 1.00 98.06 441 HIS A N 1
ATOM 3397 C CA . HIS A 1 441 ? 9.459 8.220 -6.619 1.00 98.06 441 HIS A CA 1
ATOM 3398 C C . HIS A 1 441 ? 9.429 6.973 -5.736 1.00 98.06 441 HIS A C 1
ATOM 3400 O O . HIS A 1 441 ? 9.533 7.081 -4.515 1.00 98.06 441 HIS A O 1
ATOM 3406 N N . LEU A 1 442 ? 9.330 5.790 -6.333 1.00 97.56 442 LEU A N 1
ATOM 3407 C CA . LEU A 1 442 ? 9.512 4.511 -5.655 1.00 97.56 442 LEU A CA 1
ATOM 3408 C C . LEU A 1 442 ? 10.629 3.741 -6.343 1.00 97.56 442 LEU A C 1
ATOM 3410 O O . LEU A 1 442 ? 10.543 3.427 -7.524 1.00 97.56 442 LEU A O 1
ATOM 3414 N N . TYR A 1 443 ? 11.653 3.401 -5.576 1.00 95.44 443 TYR A N 1
ATOM 3415 C CA . TYR A 1 443 ? 12.734 2.530 -5.997 1.00 95.44 443 TYR A CA 1
ATOM 3416 C C . TYR A 1 443 ? 12.523 1.135 -5.441 1.00 95.44 443 TYR A C 1
ATOM 3418 O O . TYR A 1 443 ? 12.339 0.967 -4.235 1.00 95.44 443 TYR A O 1
ATOM 3426 N N . ASN A 1 444 ? 12.620 0.137 -6.307 1.00 91.69 444 ASN A N 1
ATOM 3427 C CA . ASN A 1 444 ? 12.704 -1.262 -5.930 1.00 91.69 444 ASN A CA 1
ATOM 3428 C C . ASN A 1 444 ? 14.131 -1.749 -6.181 1.00 91.69 444 ASN A C 1
ATOM 3430 O O . ASN A 1 444 ? 14.630 -1.630 -7.300 1.00 91.69 444 ASN A O 1
ATOM 3434 N N . LEU A 1 445 ? 14.786 -2.292 -5.159 1.00 91.31 445 LEU A N 1
ATOM 3435 C CA . LEU A 1 445 ? 16.166 -2.759 -5.247 1.00 91.31 445 LEU A CA 1
ATOM 3436 C C . LEU A 1 445 ? 16.289 -4.221 -4.825 1.00 91.31 445 LEU A C 1
ATOM 3438 O O . LEU A 1 445 ? 15.509 -4.720 -4.006 1.00 91.31 445 LEU A O 1
ATOM 3442 N N . ASP A 1 446 ? 17.300 -4.897 -5.354 1.00 85.75 446 ASP A N 1
ATOM 3443 C CA . ASP A 1 446 ? 17.692 -6.216 -4.867 1.00 85.75 446 ASP A CA 1
ATOM 3444 C C . ASP A 1 446 ? 18.474 -6.144 -3.543 1.00 85.75 446 ASP A C 1
ATOM 3446 O O . ASP A 1 446 ? 18.683 -5.077 -2.959 1.00 85.75 446 ASP A O 1
ATOM 3450 N N . ALA A 1 447 ? 18.892 -7.305 -3.039 1.00 85.62 447 ALA A N 1
ATOM 3451 C CA . ALA A 1 447 ? 19.616 -7.426 -1.777 1.00 85.62 447 ALA A CA 1
ATOM 3452 C C . ALA A 1 447 ? 21.004 -6.760 -1.788 1.00 85.62 447 ALA A C 1
ATOM 3454 O O . ALA A 1 447 ? 21.538 -6.450 -0.725 1.00 85.62 447 ALA A O 1
ATOM 3455 N N . GLN A 1 448 ? 21.582 -6.542 -2.968 1.00 84.50 448 GLN A N 1
ATOM 3456 C CA . GLN A 1 448 ? 22.875 -5.896 -3.176 1.00 84.50 448 GLN A CA 1
ATOM 3457 C C . GLN A 1 448 ? 22.724 -4.379 -3.372 1.00 84.50 448 GLN A C 1
ATOM 3459 O O . GLN A 1 448 ? 23.707 -3.683 -3.611 1.00 84.50 448 GLN A O 1
ATOM 3464 N N . GLY A 1 449 ? 21.500 -3.852 -3.259 1.00 87.00 449 GLY A N 1
ATOM 3465 C CA . GLY A 1 449 ? 21.215 -2.437 -3.450 1.00 87.00 449 GLY A CA 1
ATOM 3466 C C . GLY A 1 449 ? 21.276 -2.011 -4.916 1.00 87.00 449 GLY A C 1
ATOM 3467 O O . GLY A 1 449 ? 21.476 -0.830 -5.193 1.00 87.00 449 GLY A O 1
ATOM 3468 N N . LYS A 1 450 ? 21.113 -2.934 -5.866 1.00 85.50 450 LYS A N 1
ATOM 3469 C CA . LYS A 1 450 ? 20.975 -2.604 -7.284 1.00 85.50 450 LYS A CA 1
ATOM 3470 C C . LYS A 1 450 ? 19.530 -2.232 -7.588 1.00 85.50 450 LYS A C 1
ATOM 3472 O O . LYS A 1 450 ? 18.609 -2.963 -7.230 1.00 85.50 450 LYS A O 1
ATOM 3477 N N . VAL A 1 451 ? 19.330 -1.104 -8.265 1.00 88.94 451 VAL A N 1
ATOM 3478 C CA . VAL A 1 451 ? 17.997 -0.645 -8.677 1.00 88.94 451 VAL A CA 1
ATOM 3479 C C . VAL A 1 451 ? 17.444 -1.582 -9.751 1.00 88.94 451 VAL A C 1
ATOM 3481 O O . VAL A 1 451 ? 18.047 -1.743 -10.809 1.00 88.94 451 VAL A O 1
ATOM 3484 N N . LEU A 1 452 ? 16.300 -2.199 -9.461 1.00 85.44 452 LEU A N 1
ATOM 3485 C CA . LEU A 1 452 ? 15.544 -3.063 -10.370 1.00 85.44 452 LEU A CA 1
ATOM 3486 C C . LEU A 1 452 ? 14.372 -2.328 -11.026 1.00 85.44 452 LEU A C 1
ATOM 3488 O O . LEU A 1 452 ? 13.938 -2.709 -12.104 1.00 85.44 452 LEU A O 1
ATOM 3492 N N . SER A 1 453 ? 13.832 -1.308 -10.369 1.00 87.88 453 SER A N 1
ATOM 3493 C CA . SER A 1 453 ? 12.728 -0.506 -10.888 1.00 87.88 453 SER A CA 1
ATOM 3494 C C . SER A 1 453 ? 12.732 0.858 -10.206 1.00 87.88 453 SER A C 1
ATOM 3496 O O . SER A 1 453 ? 13.109 0.977 -9.032 1.00 87.88 453 SER A O 1
ATOM 3498 N N . GLN A 1 454 ? 12.339 1.877 -10.961 1.00 91.94 454 GLN A N 1
ATOM 3499 C CA . GLN A 1 454 ? 12.057 3.218 -10.486 1.00 91.94 454 GLN A CA 1
ATOM 3500 C C . GLN A 1 454 ? 10.712 3.664 -11.054 1.00 91.94 454 GLN A C 1
ATOM 3502 O O . GLN A 1 454 ? 10.612 4.073 -12.209 1.00 91.94 454 GLN A O 1
ATOM 3507 N N . LEU A 1 455 ? 9.687 3.663 -10.212 1.00 93.00 455 LEU A N 1
ATOM 3508 C CA . LEU A 1 455 ? 8.390 4.228 -10.545 1.00 93.00 455 LEU A CA 1
ATOM 3509 C C . LEU A 1 455 ? 8.379 5.711 -10.186 1.00 93.00 455 LEU A C 1
ATOM 3511 O O . LEU A 1 455 ? 8.705 6.082 -9.058 1.00 93.00 455 LEU A O 1
ATOM 3515 N N . VAL A 1 456 ? 7.977 6.552 -11.129 1.00 95.25 456 VAL A N 1
ATOM 3516 C CA . VAL A 1 456 ? 7.718 7.976 -10.910 1.00 95.25 456 VAL A CA 1
ATOM 3517 C C . VAL A 1 456 ? 6.231 8.221 -11.096 1.00 95.25 456 VAL A C 1
ATOM 3519 O O . VAL A 1 456 ? 5.644 7.779 -12.079 1.00 95.25 456 VAL A O 1
ATOM 3522 N N . TYR A 1 457 ? 5.620 8.897 -10.134 1.00 97.56 457 TYR A N 1
ATOM 3523 C CA . TYR A 1 457 ? 4.215 9.267 -10.169 1.00 97.56 457 TYR A CA 1
ATOM 3524 C C . TYR A 1 457 ? 4.076 10.727 -9.765 1.00 97.56 457 TYR A C 1
ATOM 3526 O O . TYR A 1 457 ? 4.452 11.085 -8.651 1.00 97.56 457 TYR A O 1
ATOM 3534 N N . ALA A 1 458 ? 3.571 11.569 -10.654 1.00 96.44 458 ALA A N 1
ATOM 3535 C CA . ALA A 1 458 ? 3.378 12.991 -10.420 1.00 96.44 458 ALA A CA 1
ATOM 3536 C C . ALA A 1 458 ? 1.906 13.395 -10.559 1.00 96.44 458 ALA A C 1
ATOM 3538 O O . ALA A 1 458 ? 1.081 12.691 -11.144 1.00 96.44 458 ALA A O 1
ATOM 3539 N N . GLU A 1 459 ? 1.558 14.546 -9.992 1.00 94.44 459 GLU A N 1
ATOM 3540 C CA . GLU A 1 459 ? 0.246 15.151 -10.189 1.00 94.44 459 GLU A CA 1
ATOM 3541 C C . GLU A 1 459 ? -0.031 15.383 -11.681 1.00 94.44 459 GLU A C 1
ATOM 3543 O O . GLU A 1 459 ? 0.788 15.945 -12.403 1.00 94.44 459 GLU A O 1
ATOM 3548 N N . GLY A 1 460 ? -1.199 14.923 -12.140 1.00 90.81 460 GLY A N 1
ATOM 3549 C CA . GLY A 1 460 ? -1.579 14.903 -13.556 1.00 90.81 460 GLY A CA 1
ATOM 3550 C C . GLY A 1 460 ? -1.372 13.547 -14.237 1.00 90.81 460 GLY A C 1
ATOM 3551 O O . GLY A 1 460 ? -2.053 13.265 -15.224 1.00 90.81 460 GLY A O 1
ATOM 3552 N N . ASP A 1 461 ? -0.530 12.669 -13.685 1.00 91.56 461 ASP A N 1
ATOM 3553 C CA . ASP A 1 461 ? -0.359 11.320 -14.219 1.00 91.56 461 ASP A CA 1
ATOM 3554 C C . ASP A 1 461 ? -1.592 10.449 -13.936 1.00 91.56 461 ASP A C 1
ATOM 3556 O O . ASP A 1 461 ? -2.170 10.454 -12.843 1.00 91.56 461 ASP A O 1
ATOM 3560 N N . ALA A 1 462 ? -1.964 9.612 -14.906 1.00 88.25 462 ALA A N 1
ATOM 3561 C CA . ALA A 1 462 ? -3.026 8.621 -14.721 1.00 88.25 462 ALA A CA 1
ATOM 3562 C C . ALA A 1 462 ? -2.592 7.457 -13.803 1.00 88.25 462 ALA A C 1
ATOM 3564 O O . ALA A 1 462 ? -3.413 6.862 -13.097 1.00 88.25 462 ALA A O 1
ATOM 3565 N N . ALA A 1 463 ? -1.302 7.113 -13.823 1.00 89.44 463 ALA A N 1
ATOM 3566 C CA . ALA A 1 463 ? -0.703 6.024 -13.058 1.00 89.44 463 ALA A CA 1
ATOM 3567 C C . ALA A 1 463 ? 0.817 6.232 -12.910 1.00 89.44 463 ALA A C 1
ATOM 3569 O O . ALA A 1 463 ? 1.394 6.976 -13.702 1.00 89.44 463 ALA A O 1
ATOM 3570 N N . PRO A 1 464 ? 1.473 5.557 -11.947 1.00 91.50 464 PRO A N 1
ATOM 3571 C CA . PRO A 1 464 ? 2.930 5.526 -11.867 1.00 91.50 464 PRO A CA 1
ATOM 3572 C C . PRO A 1 464 ? 3.574 4.983 -13.150 1.00 91.50 464 PRO A C 1
ATOM 3574 O O . PRO A 1 464 ? 3.083 4.018 -13.739 1.00 91.50 464 PRO A O 1
ATOM 3577 N N . VAL A 1 465 ? 4.698 5.575 -13.549 1.00 88.19 465 VAL A N 1
ATOM 3578 C CA . VAL A 1 465 ? 5.438 5.246 -14.773 1.00 88.19 465 VAL A CA 1
ATOM 3579 C C . VAL A 1 465 ? 6.809 4.683 -14.415 1.00 88.19 465 VAL A C 1
ATOM 3581 O O . VAL A 1 465 ? 7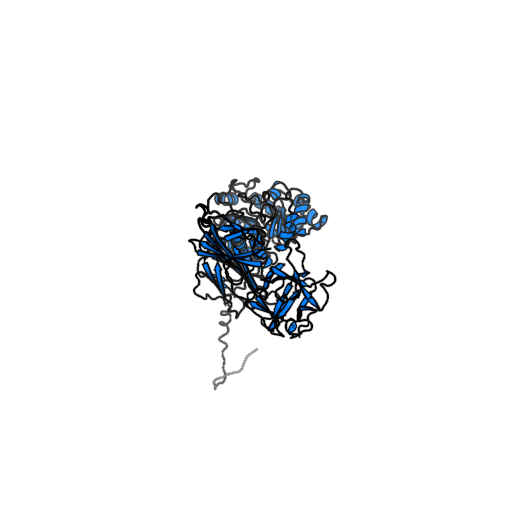.563 5.306 -13.670 1.00 88.19 465 VAL A O 1
ATOM 3584 N N . GLU A 1 466 ? 7.148 3.520 -14.970 1.00 88.56 466 GLU A N 1
ATOM 3585 C CA . GLU A 1 466 ? 8.487 2.936 -14.854 1.00 88.56 466 GLU A CA 1
ATOM 3586 C C . GLU A 1 466 ? 9.502 3.750 -15.667 1.00 88.56 466 GLU A C 1
ATOM 3588 O O . GLU A 1 466 ? 9.315 3.972 -16.862 1.00 88.56 466 GLU A O 1
ATOM 3593 N N . GLN A 1 467 ? 10.573 4.191 -15.012 1.00 87.56 467 GLN A N 1
ATOM 3594 C CA . GLN A 1 467 ? 11.647 4.990 -15.608 1.00 87.56 467 GLN A CA 1
ATOM 3595 C C . GLN A 1 467 ? 12.945 4.197 -15.757 1.00 87.56 467 GLN A C 1
ATOM 3597 O O . GLN A 1 467 ? 13.788 4.550 -16.585 1.00 87.56 467 GLN A O 1
ATOM 3602 N N . GLN A 1 468 ? 13.135 3.132 -14.972 1.00 89.44 468 GLN A N 1
ATOM 3603 C CA . GLN A 1 468 ? 14.365 2.365 -15.029 1.00 89.44 468 GLN A CA 1
ATOM 3604 C C . GLN A 1 468 ? 14.320 1.382 -16.200 1.00 89.44 468 GLN A C 1
ATOM 3606 O O . GLN A 1 468 ? 13.494 0.472 -16.278 1.00 89.44 468 GLN A O 1
ATOM 3611 N N . THR A 1 469 ? 15.277 1.558 -17.102 1.00 91.31 469 THR A N 1
ATOM 3612 C CA . THR A 1 469 ? 15.495 0.687 -18.256 1.00 91.31 469 THR A CA 1
ATOM 3613 C C . THR A 1 469 ? 16.782 -0.109 -18.087 1.00 91.31 469 THR A C 1
ATOM 3615 O O . THR A 1 469 ? 17.690 0.283 -17.347 1.00 91.31 469 THR A O 1
ATOM 3618 N N . PHE A 1 470 ? 16.867 -1.250 -18.760 1.00 92.50 470 PHE A N 1
ATOM 3619 C CA . PHE A 1 470 ? 17.998 -2.161 -18.673 1.00 92.50 470 PHE A CA 1
ATOM 3620 C C . PHE A 1 470 ? 18.352 -2.730 -20.034 1.00 92.50 470 PHE A C 1
ATOM 3622 O O . PHE A 1 470 ? 17.478 -3.057 -20.832 1.00 92.50 470 PHE A O 1
ATOM 3629 N N . HIS A 1 471 ? 19.638 -2.976 -20.234 1.00 94.81 471 HIS A N 1
ATOM 3630 C CA . HIS A 1 471 ? 20.086 -3.977 -21.188 1.00 94.81 471 HIS A CA 1
ATOM 3631 C C . HIS A 1 471 ? 20.132 -5.339 -20.489 1.00 94.81 471 HIS A C 1
ATOM 3633 O O . HIS A 1 471 ? 20.794 -5.474 -19.458 1.00 94.81 471 HIS A O 1
ATOM 3639 N N . ALA A 1 472 ? 19.446 -6.348 -21.028 1.00 96.00 472 ALA A N 1
ATOM 3640 C CA . ALA A 1 472 ? 19.556 -7.720 -20.539 1.00 96.00 472 ALA A CA 1
ATOM 3641 C C . ALA A 1 472 ? 20.671 -8.447 -21.302 1.00 96.00 472 ALA A C 1
ATOM 3643 O O . ALA A 1 472 ? 20.580 -8.620 -22.516 1.00 96.00 472 ALA A O 1
ATOM 3644 N N . VAL A 1 473 ? 21.722 -8.840 -20.582 1.00 97.12 473 VAL A N 1
ATOM 3645 C CA . VAL A 1 473 ? 22.966 -9.391 -21.134 1.00 97.12 473 VAL A CA 1
ATOM 3646 C C . VAL A 1 473 ? 23.148 -10.830 -20.669 1.00 97.12 473 VAL A C 1
ATOM 3648 O O . VAL A 1 473 ? 23.194 -11.086 -19.464 1.00 97.12 473 VAL A O 1
ATOM 3651 N N . ASP A 1 474 ? 23.255 -11.766 -21.603 1.00 97.44 474 ASP A N 1
ATOM 3652 C CA . ASP A 1 474 ? 23.500 -13.176 -21.308 1.00 97.44 474 ASP A CA 1
ATOM 3653 C C . ASP A 1 474 ? 24.929 -13.390 -20.781 1.00 97.44 474 ASP A C 1
ATOM 3655 O O . ASP A 1 474 ? 25.897 -12.821 -21.290 1.00 97.44 474 ASP A O 1
ATOM 3659 N N . LYS A 1 475 ? 25.082 -14.221 -19.746 1.00 96.56 475 LYS A N 1
ATOM 3660 C CA . LYS A 1 475 ? 26.379 -14.470 -19.105 1.00 96.56 475 LYS A CA 1
ATOM 3661 C C . LYS A 1 475 ? 27.335 -15.267 -19.985 1.00 96.56 475 LYS A C 1
ATOM 3663 O O . LYS A 1 475 ? 28.542 -15.065 -19.882 1.00 96.56 475 LYS A O 1
ATOM 3668 N N . LEU A 1 476 ? 26.826 -16.223 -20.765 1.00 96.06 476 LEU A N 1
ATOM 3669 C CA . LEU A 1 476 ? 27.675 -17.098 -21.575 1.00 96.06 476 LEU A CA 1
ATOM 3670 C C . LEU A 1 476 ? 28.309 -16.325 -22.732 1.00 96.06 476 LEU A C 1
ATOM 3672 O O . LEU A 1 476 ? 29.492 -16.498 -23.010 1.00 96.06 476 LEU A O 1
ATOM 3676 N N . THR A 1 477 ? 27.512 -15.500 -23.401 1.00 94.25 477 THR A N 1
ATOM 3677 C CA . THR A 1 477 ? 27.884 -14.866 -24.670 1.00 94.25 477 THR A CA 1
ATOM 3678 C C . THR A 1 477 ? 28.262 -13.398 -24.530 1.00 94.25 477 THR A C 1
ATOM 3680 O O . THR A 1 477 ? 28.953 -12.866 -25.393 1.00 94.25 477 THR A O 1
ATOM 3683 N N . GLY A 1 478 ? 27.796 -12.719 -23.477 1.00 94.88 478 GLY A N 1
ATOM 3684 C CA . GLY A 1 478 ? 27.788 -11.256 -23.430 1.00 94.88 478 GLY A CA 1
ATOM 3685 C C . GLY A 1 478 ? 26.792 -10.626 -24.413 1.00 94.88 478 GLY A C 1
ATOM 3686 O O . GLY A 1 478 ? 26.792 -9.406 -24.563 1.00 94.88 478 GLY A O 1
ATOM 3687 N N . GLY A 1 479 ? 25.963 -11.437 -25.078 1.00 95.25 479 GLY A N 1
ATOM 3688 C CA . GLY A 1 479 ? 24.967 -11.003 -26.047 1.00 95.25 479 GLY A CA 1
ATOM 3689 C C . GLY A 1 479 ? 23.762 -10.340 -25.388 1.00 95.25 479 GLY A C 1
ATOM 3690 O O . GLY A 1 479 ? 23.403 -10.632 -24.245 1.00 95.25 479 GLY A O 1
ATOM 3691 N N . TYR A 1 480 ? 23.131 -9.433 -26.125 1.00 97.50 480 TYR A N 1
ATOM 3692 C CA . TYR A 1 480 ? 22.066 -8.570 -25.641 1.00 97.50 480 TYR A CA 1
ATOM 3693 C C . TYR A 1 480 ? 20.711 -9.050 -26.141 1.00 97.50 480 TYR A C 1
ATOM 3695 O O . TYR A 1 480 ? 20.532 -9.335 -27.323 1.00 97.50 480 TYR A O 1
ATOM 3703 N N . LEU A 1 481 ? 19.737 -9.105 -25.237 1.00 97.56 481 LEU A N 1
ATOM 3704 C CA . LEU A 1 481 ? 18.359 -9.434 -25.572 1.00 97.56 481 LEU A CA 1
ATOM 3705 C C . LEU A 1 481 ? 17.724 -8.306 -26.391 1.00 97.56 481 LEU A C 1
ATOM 3707 O O . LEU A 1 481 ? 17.614 -7.173 -25.915 1.00 97.56 481 LEU A O 1
ATOM 3711 N N . ARG A 1 482 ? 17.216 -8.632 -27.578 1.00 96.12 482 ARG A N 1
ATOM 3712 C CA . ARG A 1 482 ? 16.456 -7.695 -28.415 1.00 96.12 482 ARG A CA 1
ATOM 3713 C C . ARG A 1 482 ? 15.424 -8.419 -29.279 1.00 96.12 482 ARG A C 1
ATOM 3715 O O . ARG A 1 482 ? 15.573 -9.612 -29.535 1.00 96.12 482 ARG A O 1
ATOM 3722 N N . PRO A 1 483 ? 14.413 -7.717 -29.808 1.00 96.75 483 PRO A N 1
ATOM 3723 C CA . PRO A 1 483 ? 13.667 -8.201 -30.965 1.00 96.75 483 PRO A CA 1
ATOM 3724 C C . PRO A 1 483 ? 14.572 -8.224 -32.200 1.00 96.75 483 PRO A C 1
ATOM 3726 O O . PRO A 1 483 ? 15.321 -7.262 -32.418 1.00 96.75 483 PRO A O 1
ATOM 3729 N N . LEU A 1 484 ? 14.492 -9.281 -33.017 1.00 95.06 484 LEU A N 1
ATOM 3730 C CA . LEU A 1 484 ? 15.219 -9.339 -34.292 1.00 95.06 484 LEU A CA 1
ATOM 3731 C C . LEU A 1 484 ? 14.857 -8.115 -35.146 1.00 95.06 484 LEU A C 1
ATOM 3733 O O . LEU A 1 484 ? 13.675 -7.787 -35.303 1.00 95.06 484 LEU A O 1
ATOM 3737 N N . ASP A 1 485 ? 15.884 -7.403 -35.610 1.00 89.06 485 ASP A N 1
ATOM 3738 C CA . ASP A 1 485 ? 15.795 -6.131 -36.344 1.00 89.06 485 ASP A CA 1
ATOM 3739 C C . ASP A 1 485 ? 15.032 -5.006 -35.613 1.00 89.06 485 ASP A C 1
ATOM 3741 O O . ASP A 1 485 ? 14.666 -3.993 -36.201 1.00 89.06 485 ASP A O 1
ATOM 3745 N N . GLY A 1 486 ? 14.780 -5.156 -34.306 1.00 86.94 486 GLY A N 1
ATOM 3746 C CA . GLY A 1 486 ? 13.975 -4.212 -33.522 1.00 86.94 486 GLY A CA 1
ATOM 3747 C C . GLY A 1 486 ? 12.481 -4.241 -33.867 1.00 86.94 486 GLY A C 1
ATOM 3748 O O . GLY A 1 486 ? 11.726 -3.371 -33.430 1.00 86.94 486 GLY A O 1
ATOM 3749 N N . LEU A 1 487 ? 12.025 -5.230 -34.640 1.00 90.25 487 LEU A N 1
ATOM 3750 C CA . LEU A 1 487 ? 10.647 -5.301 -35.106 1.00 90.25 487 LEU A CA 1
ATOM 3751 C C . LEU A 1 487 ? 9.717 -5.870 -34.033 1.00 90.25 487 LEU A C 1
ATOM 3753 O O . LEU A 1 487 ? 9.976 -6.882 -33.386 1.00 90.25 487 LEU A O 1
ATOM 3757 N N . SER A 1 488 ? 8.562 -5.229 -33.892 1.00 87.75 488 SER A N 1
ATOM 3758 C CA . SER A 1 488 ? 7.576 -5.560 -32.861 1.00 87.75 488 SER A CA 1
ATOM 3759 C C . SER A 1 488 ? 6.863 -6.911 -33.051 1.00 87.75 488 SER A C 1
ATOM 3761 O O . SER A 1 488 ? 6.241 -7.402 -32.112 1.00 87.75 488 SER A O 1
ATOM 3763 N N . THR A 1 489 ? 6.953 -7.504 -34.244 1.00 89.19 489 THR A N 1
ATOM 3764 C CA . THR A 1 489 ? 6.382 -8.814 -34.609 1.00 89.19 489 THR A CA 1
ATOM 3765 C C . THR A 1 489 ? 7.416 -9.939 -34.626 1.00 89.19 489 THR A C 1
ATOM 3767 O O . THR A 1 489 ? 7.050 -11.093 -34.831 1.00 89.19 489 THR A O 1
ATOM 3770 N N . SER A 1 490 ? 8.698 -9.616 -34.450 1.00 92.69 490 SER A N 1
ATOM 3771 C CA . SER A 1 490 ? 9.780 -10.593 -34.495 1.00 92.69 490 SER A CA 1
ATOM 3772 C C . SER A 1 490 ? 9.937 -11.346 -33.177 1.00 92.69 490 SER A C 1
ATOM 3774 O O . SER A 1 490 ? 9.621 -10.836 -32.097 1.00 92.69 490 SER A O 1
ATOM 3776 N N . ASN A 1 491 ? 10.499 -12.552 -33.276 1.00 96.19 491 ASN A N 1
ATOM 3777 C CA . ASN A 1 491 ? 11.032 -13.257 -32.118 1.00 96.19 491 ASN A CA 1
ATOM 3778 C C . ASN A 1 491 ? 12.242 -12.511 -31.543 1.00 96.19 491 ASN A C 1
ATOM 3780 O O . ASN A 1 491 ? 12.908 -11.726 -32.227 1.00 96.19 491 ASN A O 1
ATOM 3784 N N . LEU A 1 492 ? 12.519 -12.774 -30.271 1.00 97.81 492 LEU A N 1
ATOM 3785 C CA . LEU A 1 492 ? 13.691 -12.265 -29.589 1.00 97.81 492 LEU A CA 1
ATOM 3786 C C . LEU A 1 492 ? 14.921 -13.094 -29.941 1.00 97.81 492 LEU A C 1
ATOM 3788 O O . LEU A 1 492 ? 14.857 -14.317 -30.097 1.00 97.81 492 LEU A O 1
ATOM 3792 N N . VAL A 1 493 ? 16.046 -12.402 -30.021 1.00 98.06 493 VAL A N 1
ATOM 3793 C CA . VAL A 1 493 ? 17.365 -12.951 -30.314 1.00 98.06 493 VAL A CA 1
ATOM 3794 C C . VAL A 1 493 ? 18.386 -12.409 -29.318 1.00 98.06 493 VAL A C 1
ATOM 3796 O O . VAL A 1 493 ? 18.139 -11.392 -28.658 1.00 98.06 493 VAL A O 1
ATOM 3799 N N . GLN A 1 494 ? 19.517 -13.100 -29.199 1.00 96.44 494 GLN A N 1
ATOM 3800 C CA . GLN A 1 494 ? 20.725 -12.491 -28.653 1.00 96.44 494 GLN A CA 1
ATOM 3801 C C . GLN A 1 494 ? 21.485 -11.791 -29.777 1.00 96.44 494 GLN A C 1
ATOM 3803 O O . GLN A 1 494 ? 21.692 -12.369 -30.841 1.00 96.44 494 GLN A O 1
ATOM 3808 N N . ASP A 1 495 ? 21.928 -10.573 -29.523 1.00 95.44 495 ASP A N 1
ATOM 3809 C CA . ASP A 1 495 ? 22.777 -9.800 -30.422 1.00 95.44 495 ASP A CA 1
ATOM 3810 C C . ASP A 1 495 ? 24.149 -9.637 -29.765 1.00 95.44 495 ASP A C 1
ATOM 3812 O O . ASP A 1 495 ? 24.276 -9.094 -28.665 1.00 95.44 495 ASP A O 1
ATOM 3816 N N . THR A 1 496 ? 25.167 -10.195 -30.405 1.00 93.69 496 THR A N 1
ATOM 3817 C CA . THR A 1 496 ? 26.550 -10.224 -29.909 1.00 93.69 496 THR A CA 1
ATOM 3818 C C . THR A 1 496 ? 27.374 -9.041 -30.419 1.00 93.69 496 THR A C 1
ATOM 3820 O O . THR A 1 496 ? 28.523 -8.882 -30.011 1.00 93.69 496 THR A O 1
ATOM 3823 N N . SER A 1 497 ? 26.795 -8.194 -31.278 1.00 90.62 497 SER A N 1
ATOM 3824 C CA . SER A 1 497 ? 27.408 -6.983 -31.838 1.00 90.62 497 SER A CA 1
ATOM 3825 C C . SER A 1 497 ? 26.442 -5.785 -31.759 1.00 90.62 497 SER A C 1
ATOM 3827 O O . SER A 1 497 ? 26.092 -5.197 -32.785 1.00 90.62 497 SER A O 1
ATOM 3829 N N . PRO A 1 498 ? 25.992 -5.402 -30.548 1.00 89.50 498 PRO A N 1
ATOM 3830 C CA . PRO A 1 498 ? 24.849 -4.512 -30.385 1.00 89.50 498 PRO A CA 1
ATOM 3831 C C . PRO A 1 498 ? 25.173 -3.036 -30.669 1.00 89.50 498 PRO A C 1
ATOM 3833 O O . PRO A 1 498 ? 26.196 -2.509 -30.228 1.00 89.50 498 PRO A O 1
ATOM 3836 N N . ASP A 1 499 ? 24.225 -2.325 -31.286 1.00 88.75 499 ASP A N 1
ATOM 3837 C CA . ASP A 1 499 ? 24.174 -0.857 -31.275 1.00 88.75 499 ASP A CA 1
ATOM 3838 C C . ASP A 1 499 ? 23.351 -0.369 -30.071 1.00 88.75 499 ASP A C 1
ATOM 3840 O O . ASP A 1 499 ? 22.131 -0.198 -30.141 1.00 88.75 499 ASP A O 1
ATOM 3844 N N . LEU A 1 500 ? 24.030 -0.156 -28.942 1.00 89.50 500 LEU A N 1
ATOM 3845 C CA . LEU A 1 500 ? 23.405 0.218 -27.666 1.00 89.50 500 LEU A CA 1
ATOM 3846 C C . LEU A 1 500 ? 22.791 1.628 -27.645 1.00 89.50 500 LEU A C 1
ATOM 3848 O O . LEU A 1 500 ? 22.221 2.014 -26.627 1.00 89.50 500 LEU A O 1
ATOM 3852 N N . ALA A 1 501 ? 22.876 2.395 -28.736 1.00 87.56 501 ALA A N 1
ATOM 3853 C CA . ALA A 1 501 ? 22.122 3.639 -28.878 1.00 87.56 501 ALA A CA 1
ATOM 3854 C C . ALA A 1 501 ? 20.640 3.394 -29.229 1.00 87.56 501 ALA A C 1
ATOM 3856 O O . ALA A 1 501 ? 19.813 4.300 -29.098 1.00 87.56 501 ALA A O 1
ATOM 3857 N N . LEU A 1 502 ? 20.286 2.187 -29.685 1.00 90.06 502 LEU A N 1
ATOM 3858 C CA . LEU A 1 502 ? 18.920 1.847 -30.068 1.00 90.06 502 LEU A CA 1
ATOM 3859 C C . LEU A 1 502 ? 18.088 1.425 -28.852 1.00 90.06 502 LEU A C 1
ATOM 3861 O O . LEU A 1 502 ? 18.384 0.440 -28.177 1.00 90.06 502 LEU A O 1
ATOM 3865 N N . SER A 1 503 ? 16.942 2.078 -28.655 1.00 92.06 503 SER A N 1
ATOM 3866 C CA . SER A 1 503 ? 16.006 1.742 -27.572 1.00 92.06 503 SER A CA 1
ATOM 3867 C C . SER A 1 503 ? 15.372 0.349 -27.696 1.00 92.06 503 SER A C 1
ATOM 3869 O O . SER A 1 503 ? 14.696 -0.104 -26.776 1.00 92.06 503 SER A O 1
ATOM 3871 N N . SER A 1 504 ? 15.594 -0.372 -28.802 1.00 93.56 504 SER A N 1
ATOM 3872 C CA . SER A 1 504 ? 15.185 -1.773 -28.949 1.00 93.56 504 SER A CA 1
ATOM 3873 C C . SER A 1 504 ? 15.995 -2.738 -28.080 1.00 93.56 504 SER A C 1
ATOM 3875 O O . SER A 1 504 ? 15.560 -3.873 -27.898 1.00 93.56 504 SER A O 1
ATOM 3877 N N . PHE A 1 505 ? 17.138 -2.309 -27.541 1.00 94.06 505 PHE A N 1
ATOM 3878 C CA . PHE A 1 505 ? 17.910 -3.065 -26.548 1.00 94.06 505 PHE A CA 1
ATOM 3879 C C . PHE A 1 505 ? 17.472 -2.797 -25.110 1.00 94.06 505 PHE A C 1
ATOM 3881 O O . PHE A 1 505 ? 17.847 -3.539 -24.203 1.00 94.06 505 PHE A O 1
ATOM 3888 N N . GLU A 1 506 ? 16.694 -1.738 -24.895 1.00 94.62 506 GLU A N 1
ATOM 3889 C CA . GLU A 1 506 ? 16.276 -1.294 -23.575 1.00 94.62 506 GLU A CA 1
ATOM 3890 C C . GLU A 1 506 ? 14.959 -1.959 -23.153 1.00 94.62 506 GLU A C 1
ATOM 3892 O O . GLU A 1 506 ? 13.965 -1.961 -23.885 1.00 94.62 506 GLU A O 1
ATOM 3897 N N . TRP A 1 507 ? 14.943 -2.484 -21.931 1.00 94.44 507 TRP A N 1
ATOM 3898 C CA . TRP A 1 507 ? 13.809 -3.176 -21.327 1.00 94.44 507 TRP A CA 1
ATOM 3899 C C . TRP A 1 507 ? 13.420 -2.533 -20.002 1.00 94.44 507 TRP A C 1
ATOM 3901 O O . TRP A 1 507 ? 14.286 -2.220 -19.191 1.00 94.44 507 TRP A O 1
ATOM 3911 N N . LEU A 1 508 ? 12.123 -2.385 -19.763 1.00 92.25 508 LEU A N 1
ATOM 3912 C CA . LEU A 1 508 ? 11.548 -1.959 -18.494 1.00 92.25 508 LEU A CA 1
ATOM 3913 C C . LEU A 1 508 ? 11.076 -3.185 -17.714 1.00 92.25 508 LEU A C 1
ATOM 3915 O O . LEU A 1 508 ? 10.480 -4.100 -18.290 1.00 92.25 508 LEU A O 1
ATOM 3919 N N . LEU A 1 509 ? 11.294 -3.182 -16.400 1.00 90.06 509 LEU A N 1
ATOM 3920 C CA . LEU A 1 509 ? 10.656 -4.130 -15.488 1.00 90.06 509 LEU A CA 1
ATOM 3921 C C . LEU A 1 509 ? 9.360 -3.517 -14.959 1.00 90.06 509 LEU A C 1
ATOM 3923 O O . LEU A 1 509 ? 9.323 -2.988 -13.853 1.00 90.06 509 LEU A O 1
ATOM 3927 N N . GLN A 1 510 ? 8.291 -3.592 -15.750 1.00 85.31 510 GLN A N 1
ATOM 3928 C CA . GLN A 1 510 ? 6.985 -3.095 -15.326 1.00 85.31 510 GLN A CA 1
ATOM 3929 C C . GLN A 1 510 ? 6.370 -4.071 -14.305 1.00 85.31 510 GLN A C 1
ATOM 3931 O O . GLN A 1 510 ? 6.212 -5.251 -14.628 1.00 85.31 510 GLN A O 1
ATOM 3936 N N . PRO A 1 511 ? 5.997 -3.632 -13.091 1.00 77.75 511 PRO A N 1
ATOM 3937 C CA . PRO A 1 511 ? 5.361 -4.507 -12.106 1.00 77.75 511 PRO A CA 1
ATOM 3938 C C . PRO A 1 511 ? 4.061 -5.137 -12.629 1.00 77.75 511 PRO A C 1
ATOM 3940 O O . PRO A 1 511 ? 3.283 -4.484 -13.328 1.00 77.75 511 PRO A O 1
ATOM 3943 N N . ALA A 1 512 ? 3.831 -6.409 -12.289 1.00 79.00 512 ALA A N 1
ATOM 3944 C CA . ALA A 1 512 ? 2.608 -7.143 -12.616 1.00 79.00 512 ALA A CA 1
ATOM 3945 C C . ALA A 1 512 ? 1.830 -7.506 -11.338 1.00 79.00 512 ALA A C 1
ATOM 3947 O O . ALA A 1 512 ? 0.944 -6.779 -10.908 1.00 79.00 512 ALA A O 1
ATOM 3948 N N . GLU A 1 513 ? 2.200 -8.616 -10.703 1.00 74.25 513 GLU A N 1
ATOM 3949 C CA . GLU A 1 513 ? 1.731 -9.038 -9.379 1.00 74.25 513 GLU A CA 1
ATOM 3950 C C . GLU A 1 513 ? 2.919 -9.072 -8.406 1.00 74.25 513 GLU A C 1
ATOM 3952 O O . GLU A 1 513 ? 4.065 -9.075 -8.866 1.00 74.25 513 GLU A O 1
ATOM 3957 N N . PRO A 1 514 ? 2.701 -9.132 -7.076 1.00 69.12 514 PRO A N 1
ATOM 3958 C CA . PRO A 1 514 ? 3.793 -9.210 -6.108 1.00 69.12 514 PRO A CA 1
ATOM 3959 C C . PRO A 1 514 ? 4.835 -10.282 -6.476 1.00 69.12 514 PRO A C 1
ATOM 3961 O O . PRO A 1 514 ? 4.539 -11.476 -6.536 1.00 69.12 514 PRO A O 1
ATOM 3964 N N . GLY A 1 515 ? 6.069 -9.842 -6.736 1.00 76.19 515 GLY A N 1
ATOM 3965 C CA . GLY A 1 515 ? 7.189 -10.706 -7.130 1.00 76.19 515 GLY A CA 1
ATOM 3966 C C . GLY A 1 515 ? 7.294 -11.045 -8.626 1.00 76.19 515 GLY A C 1
ATOM 3967 O O . GLY A 1 515 ? 8.185 -11.816 -8.989 1.00 76.19 515 GLY A O 1
ATOM 3968 N N . TYR A 1 516 ? 6.441 -10.477 -9.483 1.00 86.06 516 TYR A N 1
ATOM 3969 C CA . TYR A 1 516 ? 6.429 -10.689 -10.933 1.00 86.06 516 TYR A CA 1
ATOM 3970 C C . TYR A 1 516 ? 6.438 -9.369 -11.714 1.00 86.06 516 TYR A C 1
ATOM 3972 O O . TYR A 1 516 ? 5.873 -8.362 -11.289 1.00 86.06 516 TYR A O 1
ATOM 3980 N N . PHE A 1 517 ? 7.033 -9.408 -12.904 1.00 88.75 517 PHE A N 1
ATOM 3981 C CA . PHE A 1 517 ? 7.183 -8.273 -13.810 1.00 88.75 517 PHE A CA 1
ATOM 3982 C C . PHE A 1 517 ? 6.779 -8.648 -15.235 1.00 88.75 517 PHE A C 1
ATOM 3984 O O . PHE A 1 517 ? 6.957 -9.788 -15.671 1.00 88.75 517 PHE A O 1
ATOM 3991 N N . TYR A 1 518 ? 6.310 -7.664 -15.986 1.00 91.69 518 TYR A N 1
ATOM 3992 C CA . TYR A 1 518 ? 6.372 -7.668 -17.438 1.00 91.69 518 TYR A CA 1
ATOM 3993 C C . TYR A 1 518 ? 7.723 -7.081 -17.866 1.00 91.69 518 TYR A C 1
ATOM 3995 O O . TYR A 1 518 ? 8.092 -5.992 -17.430 1.00 91.69 518 TYR A O 1
ATOM 4003 N N . LEU A 1 519 ? 8.459 -7.787 -18.728 1.00 94.50 519 LEU A N 1
ATOM 4004 C CA . LEU A 1 519 ? 9.647 -7.232 -19.384 1.00 94.50 519 LEU A CA 1
ATOM 4005 C C . LEU A 1 519 ? 9.185 -6.518 -20.651 1.00 94.50 519 LEU A C 1
ATOM 4007 O O . LEU A 1 519 ? 8.879 -7.179 -21.643 1.00 94.50 519 LEU A O 1
ATOM 4011 N N . VAL A 1 520 ? 9.092 -5.191 -20.611 1.00 93.94 520 VAL A N 1
ATOM 4012 C CA . VAL A 1 520 ? 8.549 -4.378 -21.709 1.00 93.94 520 VAL A CA 1
ATOM 4013 C C . VAL A 1 520 ? 9.686 -3.755 -22.497 1.00 93.94 520 VAL A C 1
ATOM 4015 O O . VAL A 1 520 ? 10.524 -3.061 -21.936 1.00 93.94 520 VAL A O 1
ATOM 4018 N N . ASN A 1 521 ? 9.729 -3.988 -23.802 1.00 95.12 521 ASN A N 1
ATOM 4019 C CA . ASN A 1 521 ? 10.725 -3.355 -24.652 1.00 95.12 521 ASN A CA 1
ATOM 4020 C C . ASN A 1 521 ? 10.400 -1.865 -24.829 1.00 95.12 521 ASN A C 1
ATOM 4022 O O . ASN A 1 521 ? 9.277 -1.517 -25.202 1.00 95.12 521 ASN A O 1
ATOM 4026 N N . LYS A 1 522 ? 11.379 -0.984 -24.607 1.00 91.69 522 LYS A N 1
ATOM 4027 C CA . LYS A 1 522 ? 11.186 0.472 -24.670 1.00 91.69 522 LYS A CA 1
ATOM 4028 C C . LYS A 1 522 ? 10.803 0.953 -26.068 1.00 91.69 522 LYS A C 1
ATOM 4030 O O . LYS A 1 522 ? 9.999 1.870 -26.194 1.00 91.69 522 LYS A O 1
ATOM 4035 N N . TYR A 1 523 ? 11.365 0.349 -27.115 1.00 93.50 523 TYR A N 1
ATOM 4036 C CA . TYR A 1 523 ? 11.084 0.751 -28.493 1.00 93.50 523 TYR A CA 1
ATOM 4037 C C . TYR A 1 523 ? 9.703 0.298 -28.968 1.00 93.50 523 TYR A C 1
ATOM 4039 O O . TYR A 1 523 ? 8.963 1.076 -29.567 1.00 93.50 523 TYR A O 1
ATOM 4047 N N . THR A 1 524 ? 9.345 -0.961 -28.712 1.00 93.62 524 THR A N 1
ATOM 4048 C CA . THR A 1 524 ? 8.096 -1.538 -29.234 1.00 93.62 524 THR A CA 1
ATOM 4049 C C . THR A 1 524 ? 6.901 -1.340 -28.303 1.00 93.62 524 THR A C 1
ATOM 4051 O O . THR A 1 524 ? 5.771 -1.565 -28.736 1.00 93.62 524 THR A O 1
ATOM 4054 N N . ALA A 1 525 ? 7.138 -0.951 -27.043 1.00 92.38 525 ALA A N 1
ATOM 4055 C CA . ALA A 1 525 ? 6.147 -0.889 -25.966 1.00 92.38 525 ALA A CA 1
ATOM 4056 C C . ALA A 1 525 ? 5.385 -2.214 -25.757 1.00 92.38 525 ALA A C 1
ATOM 4058 O O . ALA A 1 525 ? 4.228 -2.230 -25.332 1.00 92.38 525 ALA A O 1
ATOM 4059 N N . ARG A 1 526 ? 6.020 -3.347 -26.084 1.00 94.12 526 ARG A N 1
ATOM 4060 C CA . ARG A 1 526 ? 5.439 -4.689 -25.964 1.00 94.12 526 ARG A CA 1
ATOM 4061 C C . ARG A 1 526 ? 6.180 -5.531 -24.936 1.00 94.12 526 ARG A C 1
ATOM 4063 O O . ARG A 1 526 ? 7.396 -5.423 -24.788 1.00 94.12 526 ARG A O 1
ATOM 4070 N N . ALA A 1 527 ? 5.433 -6.384 -24.245 1.00 94.81 527 ALA A N 1
ATOM 4071 C CA . ALA A 1 527 ? 5.965 -7.285 -23.236 1.00 94.81 527 ALA A CA 1
ATOM 4072 C C . ALA A 1 527 ? 6.486 -8.586 -23.844 1.00 94.81 527 ALA A C 1
ATOM 4074 O O . ALA A 1 527 ? 5.916 -9.119 -24.797 1.00 94.81 527 ALA A O 1
ATOM 4075 N N . LEU A 1 528 ? 7.545 -9.115 -23.243 1.00 95.38 528 LEU A N 1
ATOM 4076 C CA . LEU A 1 528 ? 8.142 -10.401 -23.565 1.00 95.38 528 LEU A CA 1
ATOM 4077 C C . LEU A 1 528 ? 7.181 -11.557 -23.239 1.00 95.38 528 LEU A C 1
ATOM 4079 O O . LEU A 1 528 ? 6.699 -11.681 -22.110 1.00 95.38 528 LEU A O 1
ATOM 4083 N N . ARG A 1 529 ? 6.949 -12.449 -24.210 1.00 94.88 529 ARG A N 1
ATOM 4084 C CA . ARG A 1 529 ? 6.020 -13.585 -24.073 1.00 94.88 529 ARG A CA 1
ATOM 4085 C C . ARG A 1 529 ? 6.482 -14.803 -24.885 1.00 94.88 529 ARG A C 1
ATOM 4087 O O . ARG A 1 529 ? 6.928 -14.630 -26.020 1.00 94.88 529 ARG A O 1
ATOM 4094 N N . PRO A 1 530 ? 6.324 -16.043 -24.386 1.00 96.44 530 PRO A N 1
ATOM 4095 C CA . PRO A 1 530 ? 6.390 -17.234 -25.227 1.00 96.44 530 PRO A CA 1
ATOM 4096 C C . PRO A 1 530 ? 5.427 -17.159 -26.418 1.00 96.44 530 PRO A C 1
ATOM 4098 O O . PRO A 1 530 ? 4.248 -16.838 -26.268 1.00 96.44 530 PRO A O 1
ATOM 4101 N N . THR A 1 531 ? 5.915 -17.472 -27.615 1.00 94.38 531 THR A N 1
ATOM 4102 C CA . THR A 1 531 ? 5.063 -17.514 -28.815 1.00 94.38 531 THR A CA 1
ATOM 4103 C C . THR A 1 531 ? 4.158 -18.749 -28.824 1.00 94.38 531 THR A C 1
ATOM 4105 O O . THR A 1 531 ? 4.401 -19.695 -28.079 1.00 94.38 531 THR A O 1
ATOM 4108 N N . GLY A 1 532 ? 3.155 -18.782 -29.707 1.00 90.69 532 GLY A N 1
ATOM 4109 C CA . GLY A 1 532 ? 2.326 -19.970 -29.961 1.00 90.69 532 GLY A CA 1
ATOM 4110 C C . GLY A 1 532 ? 0.969 -19.959 -29.263 1.00 90.69 532 GLY A C 1
ATOM 4111 O O . GLY A 1 532 ? 0.435 -18.901 -28.920 1.00 90.69 532 GLY A O 1
ATOM 4112 N N . THR A 1 533 ? 0.405 -21.150 -29.098 1.00 90.44 533 THR A N 1
ATOM 4113 C CA . THR A 1 533 ? -0.881 -21.427 -28.446 1.00 90.44 533 THR A CA 1
ATOM 4114 C C . THR A 1 533 ? -0.716 -21.749 -26.957 1.00 90.44 533 THR A C 1
ATOM 4116 O O . THR A 1 533 ? 0.387 -21.997 -26.471 1.00 90.44 533 THR A O 1
ATOM 4119 N N . SER A 1 534 ? -1.831 -21.803 -26.220 1.00 85.62 534 SER A N 1
ATOM 4120 C CA . SER A 1 534 ? -1.855 -22.150 -24.789 1.00 85.62 534 SER A CA 1
ATOM 4121 C C . SER A 1 534 ? -1.223 -23.508 -24.467 1.00 85.62 534 SER A C 1
ATOM 4123 O O . SER A 1 534 ? -0.577 -23.646 -23.430 1.00 85.62 534 SER A O 1
ATOM 4125 N N . ALA A 1 535 ? -1.356 -24.491 -25.363 1.00 86.81 535 ALA A N 1
ATOM 4126 C CA . ALA A 1 535 ? -0.711 -25.795 -25.223 1.00 86.81 535 ALA A CA 1
ATOM 4127 C C . ALA A 1 535 ? 0.814 -25.724 -25.431 1.00 86.81 535 ALA A C 1
ATOM 4129 O O . ALA A 1 535 ? 1.562 -26.492 -24.830 1.00 86.81 535 ALA A O 1
ATOM 4130 N N . GLU A 1 536 ? 1.286 -24.784 -26.254 1.00 92.88 536 GLU A N 1
ATOM 4131 C CA . GLU A 1 536 ? 2.698 -24.659 -26.629 1.00 92.88 536 GLU A CA 1
ATOM 4132 C C . GLU A 1 536 ? 3.509 -23.781 -25.674 1.00 92.88 536 GLU A C 1
ATOM 4134 O O . GLU A 1 536 ? 4.723 -23.963 -25.564 1.00 92.88 536 GLU A O 1
ATOM 4139 N N . TYR A 1 537 ? 2.872 -22.849 -24.956 1.00 91.06 537 TYR A N 1
ATOM 4140 C CA . TYR A 1 537 ? 3.558 -21.958 -24.009 1.00 91.06 537 TYR A CA 1
ATOM 4141 C C . TYR A 1 537 ? 4.341 -22.699 -22.931 1.00 91.06 537 TYR A C 1
ATOM 4143 O O . TYR A 1 537 ? 5.254 -22.131 -22.342 1.00 91.06 537 TYR A O 1
ATOM 4151 N N . ASN A 1 538 ? 4.003 -23.957 -22.665 1.00 90.94 538 ASN A N 1
ATOM 4152 C CA . ASN A 1 538 ? 4.653 -24.760 -21.642 1.00 90.94 538 ASN A CA 1
ATOM 4153 C C . ASN A 1 538 ? 5.715 -25.710 -22.207 1.00 90.94 538 ASN A C 1
ATOM 4155 O O . ASN A 1 538 ? 6.214 -26.540 -21.453 1.00 90.94 538 ASN A O 1
ATOM 4159 N N . LEU A 1 539 ? 6.079 -25.616 -23.486 1.00 94.75 539 LEU A N 1
ATOM 4160 C CA . LEU A 1 539 ? 7.093 -26.480 -24.094 1.00 94.75 539 LEU A CA 1
ATOM 4161 C C . LEU A 1 539 ? 8.515 -25.932 -23.913 1.00 94.75 539 LEU A C 1
ATOM 4163 O O . LEU A 1 539 ? 8.736 -24.723 -23.825 1.00 94.75 539 LEU A O 1
ATOM 4167 N N . ASP A 1 540 ? 9.478 -26.851 -23.868 1.00 96.06 540 ASP A N 1
ATOM 4168 C CA . ASP A 1 540 ? 10.907 -26.542 -23.892 1.00 96.06 540 ASP A CA 1
ATOM 4169 C C . ASP A 1 540 ? 11.358 -26.093 -25.283 1.00 96.06 540 ASP A C 1
ATOM 4171 O O . ASP A 1 540 ? 10.838 -26.551 -26.301 1.00 96.06 540 ASP A O 1
ATOM 4175 N N . GLY A 1 541 ? 12.331 -25.183 -25.328 1.00 96.44 541 GLY A N 1
ATOM 4176 C CA . GLY A 1 541 ? 12.830 -24.605 -26.572 1.00 96.44 541 GLY A CA 1
ATOM 4177 C C . GLY A 1 541 ? 11.829 -23.667 -27.246 1.00 96.44 541 GLY A C 1
ATOM 4178 O O . GLY A 1 541 ? 12.013 -23.317 -28.410 1.00 96.44 541 GLY A O 1
ATOM 4179 N N . ARG A 1 542 ? 10.762 -23.251 -26.546 1.00 97.19 542 ARG A N 1
ATOM 4180 C CA . ARG A 1 542 ? 9.738 -22.390 -27.139 1.00 97.19 542 ARG A CA 1
ATOM 4181 C C . ARG A 1 542 ? 10.314 -20.997 -27.425 1.00 97.19 542 ARG A C 1
ATOM 4183 O O . ARG A 1 542 ? 10.766 -20.360 -26.471 1.00 97.19 542 ARG A O 1
ATOM 4190 N N . PRO A 1 543 ? 10.242 -20.493 -28.675 1.00 97.69 543 PRO A N 1
ATOM 4191 C CA . PRO A 1 543 ? 10.706 -19.153 -29.007 1.00 97.69 543 PRO A CA 1
ATOM 4192 C C . PRO A 1 543 ? 9.941 -18.075 -28.257 1.00 97.69 543 PRO A C 1
ATOM 4194 O O . PRO A 1 543 ? 8.720 -18.165 -28.064 1.00 97.69 543 PRO A O 1
ATOM 4197 N N . ILE A 1 544 ? 10.666 -17.028 -27.898 1.00 98.06 544 ILE A N 1
ATOM 4198 C CA . ILE A 1 544 ? 10.130 -15.855 -27.228 1.00 98.06 544 ILE A CA 1
ATOM 4199 C C . ILE A 1 544 ? 9.867 -14.759 -28.254 1.00 98.06 544 ILE A C 1
ATOM 4201 O O . ILE A 1 544 ? 10.698 -14.503 -29.116 1.00 98.06 544 ILE A O 1
ATOM 4205 N N . GLY A 1 545 ? 8.713 -14.111 -28.153 1.00 96.50 545 GLY A N 1
ATOM 4206 C CA . GLY A 1 545 ? 8.331 -12.951 -28.947 1.00 96.50 545 GLY A CA 1
ATOM 4207 C C . GLY A 1 545 ? 7.804 -11.839 -28.051 1.00 96.50 545 GLY A C 1
ATOM 4208 O O . GLY A 1 545 ? 8.182 -11.730 -26.880 1.00 96.50 545 GLY A O 1
ATOM 4209 N N . GLN A 1 546 ? 6.922 -11.011 -28.607 1.00 95.50 546 GLN A N 1
ATOM 4210 C CA . GLN A 1 546 ? 6.373 -9.843 -27.924 1.00 95.50 546 GLN A CA 1
ATOM 4211 C C . GLN A 1 546 ? 4.851 -9.752 -28.077 1.00 95.50 546 GLN A C 1
ATOM 4213 O O . GLN A 1 546 ? 4.295 -10.161 -29.096 1.00 95.50 546 GLN A O 1
ATOM 4218 N N . ILE A 1 547 ? 4.179 -9.174 -27.080 1.00 93.56 547 ILE A N 1
ATOM 4219 C CA . ILE A 1 547 ? 2.727 -8.959 -27.068 1.00 93.56 547 ILE A CA 1
ATOM 4220 C C . ILE A 1 547 ? 2.386 -7.544 -26.585 1.00 93.56 547 ILE A C 1
ATOM 4222 O O . ILE A 1 547 ? 3.092 -6.968 -25.758 1.00 93.56 547 ILE A O 1
ATOM 4226 N N . VAL A 1 548 ? 1.291 -6.972 -27.089 1.00 90.75 548 VAL A N 1
ATOM 4227 C CA . VAL A 1 548 ? 0.700 -5.781 -26.456 1.00 90.75 548 VAL A CA 1
ATOM 4228 C C . VAL A 1 548 ? 0.095 -6.218 -25.129 1.00 90.75 548 VAL A C 1
ATOM 4230 O O . VAL A 1 548 ? -0.697 -7.158 -25.110 1.00 90.75 548 VAL A O 1
ATOM 4233 N N . LEU A 1 549 ? 0.453 -5.546 -24.036 1.00 85.62 549 LEU A N 1
ATOM 4234 C CA . LEU A 1 549 ? -0.215 -5.784 -22.764 1.00 85.62 549 LEU A CA 1
ATOM 4235 C C . LEU A 1 549 ? -1.644 -5.260 -22.843 1.00 85.62 549 LEU A C 1
ATOM 4237 O O . LEU A 1 549 ? -1.876 -4.070 -23.049 1.00 85.62 549 LEU A O 1
ATOM 4241 N N . ASP A 1 550 ? -2.597 -6.162 -22.666 1.00 76.25 550 ASP A N 1
ATOM 4242 C CA . ASP A 1 550 ? -3.981 -5.791 -22.449 1.00 76.25 550 ASP A CA 1
ATOM 4243 C C . ASP A 1 550 ? -4.179 -5.538 -20.952 1.00 76.25 550 ASP A C 1
ATOM 4245 O O . ASP A 1 550 ? -4.227 -6.470 -20.150 1.00 76.25 550 ASP A O 1
ATOM 4249 N N . ALA A 1 551 ? -4.303 -4.263 -20.576 1.00 61.50 551 ALA A N 1
ATOM 4250 C CA . ALA A 1 551 ? -4.542 -3.851 -19.193 1.00 61.50 551 ALA A CA 1
ATOM 4251 C C . ALA A 1 551 ? -5.857 -4.412 -18.608 1.00 61.50 551 ALA A C 1
ATOM 4253 O O . ALA A 1 551 ? -6.051 -4.406 -17.390 1.00 61.50 551 ALA A O 1
ATOM 4254 N N . SER A 1 552 ? -6.768 -4.905 -19.455 1.00 58.22 552 SER A N 1
ATOM 4255 C CA . SER A 1 552 ? -7.986 -5.594 -19.028 1.00 58.22 552 SER A CA 1
ATOM 4256 C C . SER A 1 552 ? -7.783 -7.101 -18.812 1.00 58.22 552 SER A C 1
ATOM 4258 O O . SER A 1 552 ? -8.478 -7.690 -17.978 1.00 58.22 552 SER A O 1
ATOM 4260 N N . ASN A 1 553 ? -6.790 -7.720 -19.465 1.00 67.44 553 ASN A N 1
ATOM 4261 C CA . ASN A 1 553 ? -6.476 -9.144 -19.342 1.00 67.44 553 ASN A CA 1
ATOM 4262 C C . ASN A 1 553 ? -5.464 -9.416 -18.219 1.00 67.44 553 ASN A C 1
ATOM 4264 O O . ASN A 1 553 ? -4.273 -9.654 -18.423 1.00 67.44 553 ASN A O 1
ATOM 4268 N N . ARG A 1 554 ? -5.981 -9.423 -16.993 1.00 56.81 554 ARG A N 1
ATOM 4269 C CA . ARG A 1 554 ? -5.189 -9.511 -15.754 1.00 56.81 554 ARG A CA 1
ATOM 4270 C C . ARG A 1 554 ? -4.658 -10.911 -15.431 1.00 56.81 554 ARG A C 1
ATOM 4272 O O . ARG A 1 554 ? -3.978 -11.087 -14.427 1.00 56.81 554 ARG A O 1
ATOM 4279 N N . TYR A 1 555 ? -4.956 -11.895 -16.278 1.00 65.31 555 TYR A N 1
ATOM 4280 C CA . TYR A 1 555 ? -4.539 -13.294 -16.141 1.00 65.31 555 TYR A CA 1
ATOM 4281 C C . TYR A 1 555 ? -3.497 -13.701 -17.184 1.00 65.31 555 TYR A C 1
ATOM 4283 O O . TYR A 1 555 ? -3.294 -14.892 -17.425 1.00 65.31 555 TYR A O 1
ATOM 4291 N N . ASP A 1 556 ? -2.810 -12.736 -17.804 1.00 82.88 556 ASP A N 1
ATOM 4292 C CA . ASP A 1 556 ? -1.743 -13.018 -18.763 1.00 82.88 556 ASP A CA 1
ATOM 4293 C C . ASP A 1 556 ? -0.444 -13.477 -18.070 1.00 82.88 556 ASP A C 1
ATOM 4295 O O . ASP A 1 556 ? 0.638 -12.925 -18.269 1.00 82.88 556 ASP A O 1
ATOM 4299 N N . TYR A 1 557 ? -0.546 -14.526 -17.245 1.00 89.88 557 TYR A N 1
ATOM 4300 C CA . TYR A 1 557 ? 0.565 -15.166 -16.531 1.00 89.88 557 TYR A CA 1
ATOM 4301 C C . TYR A 1 557 ? 1.666 -15.647 -17.480 1.00 89.88 557 TYR A C 1
ATOM 4303 O O . TYR A 1 557 ? 2.815 -15.811 -17.078 1.00 89.88 557 TYR A O 1
ATOM 4311 N N . VAL A 1 558 ? 1.322 -15.862 -18.748 1.00 92.75 558 VAL A N 1
ATOM 4312 C CA . VAL A 1 558 ? 2.246 -16.255 -19.813 1.00 92.75 558 VAL A CA 1
ATOM 4313 C C . VAL A 1 558 ? 3.227 -15.128 -20.150 1.00 92.75 558 VAL A C 1
ATOM 4315 O O . VAL A 1 558 ? 4.358 -15.412 -20.534 1.00 92.75 558 VAL A O 1
ATOM 4318 N N . SER A 1 559 ? 2.846 -13.865 -19.960 1.00 93.62 559 SER A N 1
ATOM 4319 C CA . SER A 1 559 ? 3.710 -12.698 -20.200 1.00 93.62 559 SER A CA 1
ATOM 4320 C C . SER A 1 559 ? 4.421 -12.203 -18.936 1.00 93.62 559 SER A C 1
ATOM 4322 O O . SER A 1 559 ? 5.150 -11.214 -18.987 1.00 93.62 559 SER A O 1
ATOM 4324 N N . GLN A 1 560 ? 4.218 -12.868 -17.795 1.00 93.31 560 GLN A N 1
ATOM 4325 C CA . GLN A 1 560 ? 4.792 -12.473 -16.512 1.00 93.31 560 GLN A CA 1
ATOM 4326 C C . GLN A 1 560 ? 6.035 -13.290 -16.169 1.00 93.31 560 GLN A C 1
ATOM 4328 O O . GLN A 1 560 ? 6.080 -14.511 -16.342 1.00 93.31 560 GLN A O 1
ATOM 4333 N N . TRP A 1 561 ? 7.029 -12.605 -15.616 1.00 94.69 561 TRP A N 1
ATOM 4334 C CA . TRP A 1 561 ? 8.345 -13.149 -15.329 1.00 94.69 561 TRP A CA 1
ATOM 4335 C C . TRP A 1 561 ? 8.768 -12.826 -13.904 1.00 94.69 561 TRP A C 1
ATOM 4337 O O . TRP A 1 561 ? 8.521 -11.740 -13.390 1.00 94.69 561 TRP A O 1
ATOM 4347 N N . GLN A 1 562 ? 9.431 -13.776 -13.264 1.00 93.94 562 GLN A N 1
ATOM 4348 C CA . GLN A 1 562 ? 10.062 -13.608 -11.969 1.00 93.94 562 GLN A CA 1
ATOM 4349 C C . GLN A 1 562 ? 11.574 -13.512 -12.156 1.00 93.94 562 GLN A C 1
ATOM 4351 O O . GLN A 1 562 ? 12.184 -14.355 -12.818 1.00 93.94 562 GLN A O 1
ATOM 4356 N N . LEU A 1 563 ? 12.174 -12.505 -11.527 1.00 91.38 563 LEU A N 1
ATOM 4357 C CA . LEU A 1 563 ? 13.619 -12.361 -11.435 1.00 91.38 563 LEU A CA 1
ATOM 4358 C C . LEU A 1 563 ? 14.114 -13.161 -10.220 1.00 91.38 563 LEU A C 1
ATOM 4360 O O . LEU A 1 563 ? 13.765 -12.841 -9.084 1.00 91.38 563 LEU A O 1
ATOM 4364 N N . GLN A 1 564 ? 14.880 -14.228 -10.447 1.00 90.62 564 GLN A N 1
ATOM 4365 C CA . GLN A 1 564 ? 15.430 -15.081 -9.387 1.00 90.62 564 GLN A CA 1
ATOM 4366 C C . GLN A 1 564 ? 16.949 -14.934 -9.328 1.00 90.62 564 GLN A C 1
ATOM 4368 O O . GLN A 1 564 ? 17.600 -14.973 -10.366 1.00 90.62 564 GLN A O 1
ATOM 4373 N N . SER A 1 565 ? 17.535 -14.800 -8.136 1.00 87.06 565 SER A N 1
ATOM 4374 C CA . SER A 1 565 ? 18.999 -14.821 -8.006 1.00 87.06 565 SER A CA 1
ATOM 4375 C C . SER A 1 565 ? 19.559 -16.148 -8.522 1.00 87.06 565 SER A C 1
ATOM 4377 O O . SER A 1 565 ? 19.051 -17.211 -8.167 1.00 87.06 565 SER A O 1
ATOM 4379 N N . SER A 1 566 ? 20.607 -16.080 -9.346 1.00 89.69 566 SER A N 1
ATOM 4380 C CA . SER A 1 566 ? 21.290 -17.273 -9.865 1.00 89.69 566 SER A CA 1
ATOM 4381 C C . SER A 1 566 ? 22.367 -17.825 -8.922 1.00 89.69 566 SER A C 1
ATOM 4383 O O . SER A 1 566 ? 23.001 -18.830 -9.239 1.00 89.69 566 SER A O 1
ATOM 4385 N N . GLY A 1 567 ? 22.615 -17.148 -7.795 1.00 84.62 567 GLY A N 1
ATOM 4386 C CA . GLY A 1 567 ? 23.756 -17.396 -6.908 1.00 84.62 567 GLY A CA 1
ATOM 4387 C C . GLY A 1 567 ? 25.052 -16.708 -7.354 1.00 84.62 567 GLY A C 1
ATOM 4388 O O . GLY A 1 567 ? 25.918 -16.458 -6.519 1.00 84.62 567 GLY A O 1
ATOM 4389 N N . ASP A 1 568 ? 25.160 -16.324 -8.628 1.00 85.94 568 ASP A N 1
ATOM 4390 C CA . ASP A 1 568 ? 26.281 -15.536 -9.132 1.00 85.94 568 ASP A CA 1
ATOM 4391 C C . ASP A 1 568 ? 26.009 -14.038 -8.945 1.00 85.94 568 ASP A C 1
ATOM 4393 O O . ASP A 1 568 ? 24.908 -13.557 -9.227 1.00 85.94 568 ASP A O 1
ATOM 4397 N N . ALA A 1 569 ? 27.028 -13.287 -8.518 1.00 80.69 569 ALA A N 1
ATOM 4398 C CA . ALA A 1 569 ? 26.929 -11.838 -8.354 1.00 80.69 569 ALA A CA 1
ATOM 4399 C C . ALA A 1 569 ? 26.470 -11.159 -9.658 1.00 80.69 569 ALA A C 1
ATOM 4401 O O . ALA A 1 569 ? 27.034 -11.423 -10.717 1.00 80.69 569 ALA A O 1
ATOM 4402 N N . ASP A 1 570 ? 25.457 -10.294 -9.565 1.00 82.94 570 ASP A N 1
ATOM 4403 C CA . ASP A 1 570 ? 24.829 -9.537 -10.663 1.00 82.94 570 ASP A CA 1
ATOM 4404 C C . ASP A 1 570 ? 24.031 -10.329 -11.710 1.00 82.94 570 ASP A C 1
ATOM 4406 O O . ASP A 1 570 ? 23.540 -9.724 -12.671 1.00 82.94 570 ASP A O 1
ATOM 4410 N N . TYR A 1 571 ? 23.848 -11.641 -11.537 1.00 91.25 571 TYR A N 1
ATOM 4411 C CA . TYR A 1 571 ? 23.121 -12.469 -12.500 1.00 91.25 571 TYR A CA 1
ATOM 4412 C C . TYR A 1 571 ? 21.840 -13.073 -11.931 1.00 91.25 571 TYR A C 1
ATOM 4414 O O . TYR A 1 571 ? 21.801 -13.614 -10.820 1.00 91.25 571 TYR A O 1
ATOM 4422 N N . TYR A 1 572 ? 20.810 -13.088 -12.771 1.00 94.75 572 TYR A N 1
ATOM 4423 C CA . TYR A 1 572 ? 19.494 -13.618 -12.457 1.00 94.75 572 TYR A CA 1
ATOM 4424 C C . TYR A 1 572 ? 19.072 -14.683 -13.459 1.00 94.75 572 TYR A C 1
ATOM 4426 O O . TYR A 1 572 ? 19.458 -14.665 -14.628 1.00 94.75 572 TYR A O 1
ATOM 4434 N N . TRP A 1 573 ? 18.205 -15.574 -13.010 1.00 97.44 573 TRP A N 1
ATOM 4435 C CA . TRP A 1 573 ? 17.363 -16.364 -13.883 1.00 97.44 573 TRP A CA 1
ATOM 4436 C C . TRP A 1 573 ? 16.030 -15.641 -14.094 1.00 97.44 573 TRP A C 1
ATOM 4438 O O . TRP A 1 573 ? 15.418 -15.150 -13.144 1.00 97.44 573 TRP A O 1
ATOM 4448 N N . LEU A 1 574 ? 15.568 -15.597 -15.342 1.00 97.25 574 LEU A N 1
ATOM 4449 C CA . LEU A 1 574 ? 14.272 -15.034 -15.721 1.00 97.25 574 LEU A CA 1
ATOM 4450 C C . LEU A 1 574 ? 13.270 -16.175 -15.881 1.00 97.25 574 LEU A C 1
ATOM 4452 O O . LEU A 1 574 ? 13.272 -16.857 -16.906 1.00 97.25 574 LEU A O 1
ATOM 4456 N N . LYS A 1 575 ? 12.444 -16.401 -14.856 1.00 97.56 575 LYS A N 1
ATOM 4457 C CA . LYS A 1 575 ? 11.474 -17.501 -14.805 1.00 97.56 575 LYS A CA 1
ATOM 4458 C C . LYS A 1 575 ? 10.105 -17.049 -15.293 1.00 97.56 575 LYS A C 1
ATOM 4460 O O . LYS A 1 575 ? 9.526 -16.138 -14.712 1.00 97.56 575 LYS A O 1
ATOM 4465 N N . ASN A 1 576 ? 9.541 -17.711 -16.291 1.00 96.94 576 ASN A N 1
ATOM 4466 C CA . ASN A 1 576 ? 8.164 -17.476 -16.702 1.00 96.94 576 ASN A CA 1
ATOM 4467 C C . ASN A 1 576 ? 7.185 -17.986 -15.634 1.00 96.94 576 ASN A C 1
ATOM 4469 O O . ASN A 1 576 ? 7.321 -19.112 -15.145 1.00 96.94 576 ASN A O 1
ATOM 4473 N N . ARG A 1 577 ? 6.178 -17.178 -15.289 1.00 93.94 577 ARG A N 1
ATOM 4474 C CA . ARG A 1 577 ? 5.198 -17.519 -14.252 1.00 93.94 577 ARG A CA 1
ATOM 4475 C C . ARG A 1 577 ? 4.318 -18.701 -14.650 1.00 93.94 577 ARG A C 1
ATOM 4477 O O . ARG A 1 577 ? 4.092 -19.579 -13.824 1.00 93.94 577 ARG A O 1
ATOM 4484 N N . SER A 1 578 ? 3.828 -18.723 -15.889 1.00 93.69 578 SER A N 1
ATOM 4485 C CA . SER A 1 578 ? 2.913 -19.767 -16.363 1.00 93.69 578 SER A CA 1
ATOM 4486 C C . SER A 1 578 ? 3.605 -21.119 -16.530 1.00 93.69 578 SER A C 1
ATOM 4488 O O . SER A 1 578 ? 3.084 -22.135 -16.079 1.00 93.69 578 SER A O 1
ATOM 4490 N N . SER A 1 579 ? 4.763 -21.151 -17.192 1.00 95.06 579 SER A N 1
ATOM 4491 C CA . SER A 1 579 ? 5.423 -22.409 -17.570 1.00 95.06 579 SER A CA 1
ATOM 4492 C C . SER A 1 579 ? 6.420 -22.923 -16.530 1.00 95.06 579 SER A C 1
ATOM 4494 O O . SER A 1 579 ? 6.829 -24.087 -16.589 1.00 95.06 579 SER A O 1
ATOM 4496 N N . GLY A 1 580 ? 6.868 -22.049 -15.623 1.00 96.31 580 GLY A N 1
ATOM 4497 C CA . GLY A 1 580 ? 7.958 -22.311 -14.687 1.00 96.31 580 GLY A CA 1
ATOM 4498 C C . GLY A 1 580 ? 9.342 -22.448 -15.336 1.00 96.31 580 GLY A C 1
ATOM 4499 O O . GLY A 1 580 ? 10.283 -22.819 -14.634 1.00 96.31 580 GLY A O 1
ATOM 4500 N N . LYS A 1 581 ? 9.472 -22.178 -16.643 1.00 97.81 581 LYS A N 1
ATOM 4501 C CA . LYS A 1 581 ? 10.711 -22.299 -17.433 1.00 97.81 581 LYS A CA 1
ATOM 4502 C C . LYS A 1 581 ? 11.496 -20.995 -17.470 1.00 97.81 581 LYS A C 1
ATOM 4504 O O . LYS A 1 581 ? 11.007 -19.957 -17.037 1.00 97.81 581 LYS A O 1
ATOM 4509 N N . TYR A 1 582 ? 12.715 -21.056 -17.995 1.00 98.50 582 TYR A N 1
ATOM 4510 C CA . TYR A 1 582 ? 13.704 -19.995 -17.877 1.00 98.50 582 TYR A CA 1
ATOM 4511 C C . TYR A 1 582 ? 14.256 -19.553 -19.226 1.00 98.50 582 TYR A C 1
ATOM 4513 O O . TYR A 1 582 ? 14.503 -20.385 -20.100 1.00 98.50 582 TYR A O 1
ATOM 4521 N N . LEU A 1 583 ? 14.453 -18.241 -19.365 1.00 98.19 583 LEU A N 1
ATOM 4522 C CA . LEU A 1 583 ? 14.960 -17.598 -20.575 1.00 98.19 583 LEU A CA 1
ATOM 4523 C C . LEU A 1 583 ? 16.418 -17.990 -20.864 1.00 98.19 583 LEU A C 1
ATOM 4525 O O . LEU A 1 583 ? 17.259 -17.911 -19.966 1.00 98.19 583 LEU A O 1
ATOM 4529 N N . ARG A 1 584 ? 16.735 -18.347 -22.113 1.00 98.06 584 ARG A N 1
ATOM 4530 C CA . ARG A 1 584 ? 18.114 -18.578 -22.579 1.00 98.06 584 ARG A CA 1
ATOM 4531 C C . ARG A 1 584 ? 18.258 -18.473 -24.101 1.00 98.06 584 ARG A C 1
ATOM 4533 O O . ARG A 1 584 ? 17.268 -18.664 -24.811 1.00 98.06 584 ARG A O 1
ATOM 4540 N N . PRO A 1 585 ? 19.481 -18.295 -24.626 1.00 98.12 585 PRO A N 1
ATOM 4541 C CA . PRO A 1 585 ? 19.792 -18.602 -26.018 1.00 98.12 585 PRO A CA 1
ATOM 4542 C C . PRO A 1 585 ? 19.524 -20.077 -26.340 1.00 98.12 585 PRO A C 1
ATOM 4544 O O . PRO A 1 585 ? 19.858 -20.976 -25.550 1.00 98.12 585 PRO A O 1
ATOM 4547 N N . GLN A 1 586 ? 18.930 -20.335 -27.507 1.00 97.31 586 GLN A N 1
ATOM 4548 C CA . GLN A 1 586 ? 18.583 -21.677 -27.969 1.00 97.31 586 GLN A CA 1
ATOM 4549 C C . GLN A 1 586 ? 19.817 -22.577 -27.963 1.00 97.31 586 GLN A C 1
ATOM 4551 O O . GLN A 1 586 ? 20.853 -22.242 -28.536 1.00 97.31 586 GLN A O 1
ATOM 4556 N N . SER A 1 587 ? 19.712 -23.705 -27.257 1.00 95.06 587 SER A N 1
ATOM 4557 C CA . SER A 1 587 ? 20.804 -24.668 -27.057 1.00 95.06 587 SER A CA 1
ATOM 4558 C C . SER A 1 587 ? 22.099 -24.068 -26.482 1.00 95.06 587 SER A C 1
ATOM 4560 O O . SER A 1 587 ? 23.142 -24.707 -26.541 1.00 95.06 587 SER A O 1
ATOM 4562 N N . GLY A 1 588 ? 22.059 -22.860 -25.899 1.00 94.81 588 GLY A N 1
ATOM 4563 C CA . GLY A 1 588 ? 23.262 -22.150 -25.445 1.00 94.81 588 GLY A CA 1
ATOM 4564 C C . GLY A 1 588 ? 24.161 -21.692 -26.594 1.00 94.81 588 GLY A C 1
ATOM 4565 O O . GLY A 1 588 ? 25.369 -21.598 -26.410 1.00 94.81 588 GLY A O 1
ATOM 4566 N N . SER A 1 589 ? 23.583 -21.459 -27.777 1.00 97.00 589 SER A N 1
ATOM 4567 C CA . SER A 1 589 ? 24.302 -20.943 -28.939 1.00 97.00 589 SER A CA 1
ATOM 4568 C C . SER A 1 589 ? 25.069 -19.666 -28.594 1.00 97.00 589 SER A C 1
ATOM 4570 O O . SER A 1 589 ? 24.575 -18.829 -27.843 1.00 97.00 589 SER A O 1
ATOM 4572 N N . THR A 1 590 ? 26.253 -19.504 -29.177 1.00 96.12 590 THR A N 1
ATOM 4573 C CA . THR A 1 590 ? 27.068 -18.282 -29.108 1.00 96.12 590 THR A CA 1
ATOM 4574 C C . THR A 1 590 ? 26.987 -17.455 -30.389 1.00 96.12 590 THR A C 1
ATOM 4576 O O . THR A 1 590 ? 27.662 -16.436 -30.505 1.00 96.12 590 THR A O 1
ATOM 4579 N N . ALA A 1 591 ? 26.193 -17.903 -31.367 1.00 96.06 591 ALA A N 1
ATOM 4580 C CA . ALA A 1 591 ? 26.042 -17.216 -32.638 1.00 96.06 591 ALA A CA 1
ATOM 4581 C C . ALA A 1 591 ? 25.282 -15.898 -32.470 1.00 96.06 591 ALA A C 1
ATOM 4583 O O . ALA A 1 591 ? 24.367 -15.788 -31.643 1.00 96.06 591 ALA A O 1
ATOM 4584 N N . ASP A 1 592 ? 25.633 -14.936 -33.316 1.00 96.25 592 ASP A N 1
ATOM 4585 C CA . ASP A 1 592 ? 24.873 -13.708 -33.454 1.00 96.25 592 ASP A CA 1
ATOM 4586 C C . ASP A 1 592 ? 23.449 -13.994 -33.946 1.00 96.25 592 ASP A C 1
ATOM 4588 O O . ASP A 1 592 ? 23.222 -14.920 -34.731 1.00 96.25 592 ASP A O 1
ATOM 4592 N N . ASN A 1 593 ? 22.483 -13.221 -33.454 1.00 95.88 593 ASN A N 1
ATOM 4593 C CA . ASN A 1 593 ? 21.053 -13.394 -33.708 1.00 95.88 593 ASN A CA 1
ATOM 4594 C C . ASN A 1 593 ? 20.492 -14.786 -33.357 1.00 95.88 593 ASN A C 1
ATOM 4596 O O . ASN A 1 593 ? 19.437 -15.180 -33.865 1.00 95.88 593 ASN A O 1
ATOM 4600 N N . ALA A 1 594 ? 21.150 -15.548 -32.473 1.00 97.50 594 ALA A N 1
ATOM 4601 C CA . ALA A 1 594 ? 20.586 -16.817 -32.025 1.00 97.50 594 ALA A CA 1
ATOM 4602 C C . ALA A 1 594 ? 19.247 -16.586 -31.313 1.00 97.50 594 ALA A C 1
ATOM 4604 O O . ALA A 1 594 ? 19.110 -15.678 -30.489 1.00 97.50 594 ALA A O 1
ATOM 4605 N N . ALA A 1 595 ? 18.263 -17.432 -31.617 1.00 98.00 595 ALA A N 1
ATOM 4606 C CA . ALA A 1 595 ? 16.928 -17.317 -31.049 1.00 98.00 595 ALA A CA 1
ATOM 4607 C C . ALA A 1 595 ? 16.952 -17.434 -29.522 1.00 98.00 595 ALA A C 1
ATOM 4609 O O . ALA A 1 595 ? 17.646 -18.281 -28.951 1.00 98.00 595 ALA A O 1
ATOM 4610 N N . ILE A 1 596 ? 16.139 -16.614 -28.864 1.00 98.56 596 ILE A N 1
ATOM 4611 C CA . ILE A 1 596 ? 15.876 -16.728 -27.435 1.00 98.56 596 ILE A CA 1
ATOM 4612 C C . ILE A 1 596 ? 14.653 -17.608 -27.215 1.00 98.56 596 ILE A C 1
ATOM 4614 O O . ILE A 1 596 ? 13.605 -17.444 -27.850 1.00 98.56 596 ILE A O 1
ATOM 4618 N N . VAL A 1 597 ? 14.794 -18.542 -26.283 1.00 98.44 597 VAL A N 1
ATOM 4619 C CA . VAL A 1 597 ? 13.796 -19.553 -25.947 1.00 98.44 597 VAL A CA 1
ATOM 4620 C C . VAL A 1 597 ? 13.597 -19.641 -24.435 1.00 98.44 597 VAL A C 1
ATOM 4622 O O . VAL A 1 597 ? 14.342 -19.041 -23.657 1.00 98.44 597 VAL A O 1
ATOM 4625 N N . GLN A 1 598 ? 12.605 -20.422 -24.011 1.00 98.19 598 GLN A N 1
ATOM 4626 C CA . GLN A 1 598 ? 12.483 -20.885 -22.626 1.00 98.19 598 GLN A CA 1
ATOM 4627 C C . GLN A 1 598 ? 12.726 -22.396 -22.500 1.00 98.19 598 GLN A C 1
ATOM 4629 O O . GLN A 1 598 ? 12.279 -23.176 -23.342 1.00 98.19 598 GLN A O 1
ATOM 4634 N N . ASN A 1 599 ? 13.378 -22.814 -21.414 1.00 98.19 599 ASN A N 1
ATOM 4635 C CA . ASN A 1 599 ? 13.671 -24.219 -21.107 1.00 98.19 599 ASN A CA 1
ATOM 4636 C C . ASN A 1 599 ? 13.592 -24.514 -19.604 1.00 98.19 599 ASN A C 1
ATOM 4638 O O . ASN A 1 599 ? 13.660 -23.598 -18.780 1.00 98.19 599 ASN A O 1
ATOM 4642 N N . VAL A 1 600 ? 13.491 -25.794 -19.236 1.00 97.88 600 VAL A N 1
ATOM 4643 C CA . VAL A 1 600 ? 13.745 -26.238 -17.855 1.00 97.88 600 VAL A CA 1
ATOM 4644 C C . VAL A 1 600 ? 15.140 -25.780 -17.419 1.00 97.88 600 VAL A C 1
ATOM 4646 O O . VAL A 1 600 ? 16.098 -25.906 -18.176 1.00 97.88 600 VAL A O 1
ATOM 4649 N N . LEU A 1 601 ? 15.247 -25.231 -16.205 1.00 97.94 601 LEU A N 1
ATOM 4650 C CA . LEU A 1 601 ? 16.508 -24.710 -15.679 1.00 97.94 601 LEU A CA 1
ATOM 4651 C C . LEU A 1 601 ? 17.565 -25.809 -15.558 1.00 97.94 601 LEU A C 1
ATOM 4653 O O . LEU A 1 601 ? 17.344 -26.805 -14.874 1.00 97.94 601 LEU A O 1
ATOM 4657 N N . ASP A 1 602 ? 18.745 -25.541 -16.107 1.00 97.25 602 ASP A N 1
ATOM 4658 C CA . ASP A 1 602 ? 19.990 -26.172 -15.679 1.00 97.25 602 ASP A CA 1
ATOM 4659 C C . ASP A 1 602 ? 20.859 -25.092 -15.011 1.00 97.25 602 ASP A C 1
ATOM 4661 O O . ASP A 1 602 ? 21.399 -24.223 -15.705 1.00 97.25 602 ASP A O 1
ATOM 4665 N N . PRO A 1 603 ? 20.983 -25.094 -13.671 1.00 95.31 603 PRO A N 1
ATOM 4666 C CA . PRO A 1 603 ? 21.679 -24.033 -12.947 1.00 95.31 603 PRO A CA 1
ATOM 4667 C C . PRO A 1 603 ? 23.193 -24.015 -13.212 1.00 95.31 603 PRO A C 1
ATOM 4669 O O . PRO A 1 603 ? 23.845 -23.004 -12.926 1.00 95.31 603 PRO A O 1
ATOM 4672 N N . SER A 1 604 ? 23.757 -25.100 -13.762 1.00 95.94 604 SER A N 1
ATOM 4673 C CA . SER A 1 604 ? 25.180 -25.188 -14.105 1.00 95.94 604 SER A CA 1
ATOM 4674 C C . SER A 1 604 ? 25.539 -24.393 -15.365 1.00 95.94 604 SER A C 1
ATOM 4676 O O . SER A 1 604 ? 26.689 -23.986 -15.532 1.00 95.94 604 SER A O 1
ATOM 4678 N N . LEU A 1 605 ? 24.561 -24.111 -16.233 1.00 97.31 605 LEU A N 1
ATOM 4679 C CA . LEU A 1 605 ? 24.801 -23.464 -17.519 1.00 97.31 605 LEU A CA 1
ATOM 4680 C C . LEU A 1 605 ? 24.706 -21.939 -17.417 1.00 97.31 605 LEU A C 1
ATOM 4682 O O . LEU A 1 605 ? 23.670 -21.372 -17.060 1.00 97.31 605 LEU A O 1
ATOM 4686 N N . SER A 1 606 ? 25.774 -21.254 -17.832 1.00 97.94 606 SER A N 1
ATOM 4687 C CA . SER A 1 606 ? 25.817 -19.786 -17.884 1.00 97.94 606 SER A CA 1
ATOM 4688 C C . SER A 1 606 ? 24.779 -19.180 -18.831 1.00 97.94 606 SER A C 1
ATOM 4690 O O . SER A 1 606 ? 24.334 -18.071 -18.580 1.00 97.94 606 SER A O 1
ATOM 4692 N N . SER A 1 607 ? 24.320 -19.905 -19.855 1.00 97.56 607 SER A N 1
ATOM 4693 C CA . SER A 1 607 ? 23.329 -19.406 -20.824 1.00 97.56 607 SER A CA 1
ATOM 4694 C C . SER A 1 607 ? 21.938 -19.122 -20.233 1.00 97.56 607 SER A C 1
ATOM 4696 O O . SER A 1 607 ? 21.076 -18.583 -20.914 1.00 97.56 607 SER A O 1
ATOM 4698 N N . PHE A 1 608 ? 21.652 -19.571 -19.005 1.00 98.12 608 PHE A N 1
ATOM 4699 C CA . PHE A 1 608 ? 20.405 -19.219 -18.307 1.00 98.12 608 PHE A CA 1
ATOM 4700 C C . PHE A 1 608 ? 20.519 -17.918 -17.507 1.00 98.12 608 PHE A C 1
ATOM 4702 O O . PHE A 1 608 ? 19.520 -17.434 -16.973 1.00 98.12 608 PHE A O 1
ATOM 4709 N N . LYS A 1 609 ? 21.734 -17.395 -17.339 1.00 97.94 609 LYS A N 1
ATOM 4710 C CA . LYS A 1 609 ? 22.051 -16.344 -16.378 1.00 97.94 609 LYS A CA 1
ATOM 4711 C C . LYS A 1 609 ? 22.123 -15.009 -17.107 1.00 97.94 609 LYS A C 1
ATOM 4713 O O . LYS A 1 609 ? 22.953 -14.824 -17.987 1.00 97.94 609 LYS A O 1
ATOM 4718 N N . TRP A 1 610 ? 21.288 -14.065 -16.695 1.00 97.31 610 TRP A N 1
ATOM 4719 C CA . TRP A 1 610 ? 21.161 -12.749 -17.312 1.00 97.31 610 TRP A CA 1
ATOM 4720 C C . TRP A 1 610 ? 21.575 -11.658 -16.338 1.00 97.31 610 TRP A C 1
ATOM 4722 O O . TRP A 1 610 ? 21.115 -11.624 -15.196 1.00 97.31 610 TRP A O 1
ATOM 4732 N N . ARG A 1 611 ? 22.411 -10.734 -16.798 1.00 94.88 611 ARG A N 1
ATOM 4733 C CA . ARG A 1 611 ? 22.719 -9.499 -16.084 1.00 94.88 611 ARG A CA 1
ATOM 4734 C C . ARG A 1 611 ? 21.844 -8.378 -16.625 1.00 94.88 611 ARG A C 1
ATOM 4736 O O . ARG A 1 611 ? 21.795 -8.155 -17.829 1.00 94.88 611 ARG A O 1
ATOM 4743 N N . LEU A 1 612 ? 21.182 -7.650 -15.731 1.00 92.50 612 LEU A N 1
ATOM 4744 C CA . LEU A 1 612 ? 20.422 -6.450 -16.083 1.00 92.50 612 LEU A CA 1
ATOM 4745 C C . LEU A 1 612 ? 21.302 -5.213 -15.887 1.00 92.50 612 LEU A C 1
ATOM 4747 O O . LEU A 1 612 ? 21.545 -4.799 -14.755 1.00 92.50 612 LEU A O 1
ATOM 4751 N N . ASN A 1 613 ? 21.829 -4.653 -16.970 1.00 89.69 613 ASN A N 1
ATOM 4752 C CA . ASN A 1 613 ? 22.665 -3.455 -16.939 1.00 89.69 613 ASN A CA 1
ATOM 4753 C C . ASN A 1 613 ? 21.774 -2.213 -17.007 1.00 89.69 613 ASN A C 1
ATOM 4755 O O . ASN A 1 613 ? 21.293 -1.864 -18.087 1.00 89.69 613 ASN A O 1
ATOM 4759 N N . ALA A 1 614 ? 21.559 -1.567 -15.859 1.00 84.06 614 ALA A N 1
ATOM 4760 C CA . ALA A 1 614 ? 20.763 -0.347 -15.753 1.00 84.06 614 ALA A CA 1
ATOM 4761 C C . ALA A 1 614 ? 21.265 0.719 -16.738 1.00 84.06 614 ALA A C 1
ATOM 4763 O O . ALA A 1 614 ? 22.467 0.980 -16.813 1.00 84.06 614 ALA A O 1
ATOM 4764 N N . GLN A 1 615 ? 20.348 1.299 -17.509 1.00 79.31 615 GLN A N 1
ATOM 4765 C CA . GLN A 1 615 ? 20.608 2.451 -18.365 1.00 79.31 615 GLN A CA 1
ATOM 4766 C C . GLN A 1 615 ? 20.157 3.732 -17.665 1.00 79.31 615 GLN A C 1
ATOM 4768 O O . GLN A 1 615 ? 19.319 3.696 -16.762 1.00 79.31 615 GLN A O 1
ATOM 4773 N N . GLY A 1 616 ? 20.807 4.840 -18.031 1.00 55.12 616 GLY A N 1
ATOM 4774 C CA . GLY A 1 616 ? 20.742 6.118 -17.327 1.00 55.12 616 GLY A CA 1
ATOM 4775 C C . GLY A 1 616 ? 19.328 6.575 -16.967 1.00 55.12 616 GLY A C 1
ATOM 4776 O O . GLY A 1 616 ? 18.369 6.354 -17.701 1.00 55.12 616 GLY A O 1
ATOM 4777 N N . PHE A 1 617 ? 19.238 7.259 -15.827 1.00 42.25 617 PHE A N 1
ATOM 4778 C CA . PHE A 1 617 ? 18.073 8.028 -15.408 1.00 42.25 617 PHE A CA 1
ATOM 4779 C C . PHE A 1 617 ? 17.707 9.025 -16.515 1.00 42.25 617 PHE A C 1
ATOM 4781 O O . PHE A 1 617 ? 18.455 9.969 -16.772 1.00 42.25 617 PHE A O 1
ATOM 4788 N N . VAL A 1 618 ? 16.573 8.813 -17.183 1.00 36.88 618 VAL A N 1
ATOM 4789 C CA . VAL A 1 618 ? 15.947 9.846 -18.008 1.00 36.88 618 VAL A CA 1
ATOM 4790 C C . VAL A 1 618 ? 14.949 10.543 -17.089 1.00 36.88 618 VAL A C 1
ATOM 4792 O O . VAL A 1 618 ? 13.869 9.998 -16.874 1.00 36.88 618 VAL A O 1
ATOM 4795 N N . PRO A 1 619 ? 15.268 11.700 -16.477 1.00 31.89 619 PRO A N 1
ATOM 4796 C CA . PRO A 1 619 ? 14.225 12.481 -15.836 1.00 31.89 619 PRO A CA 1
ATOM 4797 C C . PRO A 1 619 ? 13.176 12.772 -16.907 1.00 31.89 619 PRO A C 1
ATOM 4799 O O . PRO A 1 619 ? 13.508 13.320 -17.963 1.00 31.89 619 PRO A O 1
ATOM 4802 N N . ALA A 1 620 ? 11.926 12.376 -16.657 1.00 29.50 620 ALA A N 1
ATOM 4803 C CA . ALA A 1 620 ? 10.815 12.813 -17.485 1.00 29.50 620 ALA A CA 1
ATOM 4804 C C . ALA A 1 620 ? 10.923 14.343 -17.652 1.00 29.50 620 ALA A C 1
ATOM 4806 O O . ALA A 1 620 ? 11.221 15.033 -16.668 1.00 29.50 620 ALA A O 1
ATOM 4807 N N . PRO A 1 621 ? 10.753 14.894 -18.869 1.00 28.81 621 PRO A N 1
ATOM 4808 C CA . PRO A 1 621 ? 10.737 16.336 -19.041 1.00 28.81 621 PRO A CA 1
ATOM 4809 C C . PRO A 1 621 ? 9.687 16.911 -18.093 1.00 28.81 621 PRO A C 1
ATOM 4811 O O . PRO A 1 621 ? 8.526 16.510 -18.114 1.00 28.81 621 PRO A O 1
ATOM 4814 N N . VAL A 1 622 ? 10.149 17.799 -17.216 1.00 30.72 622 VAL A N 1
ATOM 4815 C CA . VAL A 1 622 ? 9.371 18.457 -16.170 1.00 30.72 622 VAL A CA 1
ATOM 4816 C C . VAL A 1 622 ? 8.100 19.032 -16.794 1.00 30.72 622 VAL A C 1
ATOM 4818 O O . VAL A 1 622 ? 8.167 20.013 -17.538 1.00 30.72 622 VAL A O 1
ATOM 4821 N N . ALA A 1 623 ? 6.944 18.435 -16.499 1.00 27.84 623 ALA A N 1
ATOM 4822 C CA . ALA A 1 623 ? 5.668 19.083 -16.752 1.00 27.84 623 ALA A CA 1
ATOM 4823 C C . ALA A 1 623 ? 5.652 20.363 -15.905 1.00 27.84 623 ALA A C 1
ATOM 4825 O O . ALA A 1 623 ? 5.701 20.316 -14.674 1.00 27.84 623 ALA A O 1
ATOM 4826 N N . ARG A 1 624 ? 5.705 21.521 -16.573 1.00 31.31 624 ARG A N 1
ATOM 4827 C CA . ARG A 1 624 ? 5.635 22.825 -15.909 1.00 31.31 624 ARG A CA 1
ATOM 4828 C C . ARG A 1 624 ? 4.324 22.903 -15.138 1.00 31.31 624 ARG A C 1
ATOM 4830 O O . ARG A 1 624 ? 3.257 22.700 -15.709 1.00 31.31 624 ARG A O 1
ATOM 4837 N N . GLY A 1 625 ? 4.452 23.203 -13.848 1.00 29.81 625 GLY A N 1
ATOM 4838 C CA . GLY A 1 625 ? 3.346 23.329 -12.916 1.00 29.81 625 GLY A CA 1
ATOM 4839 C C . GLY A 1 625 ? 2.256 24.271 -13.419 1.00 29.81 625 GLY A C 1
ATOM 4840 O O . GLY A 1 625 ? 2.516 25.363 -13.925 1.00 29.81 625 GLY A O 1
ATOM 4841 N N . SER A 1 626 ? 1.024 23.823 -13.232 1.00 31.30 626 SER A N 1
ATOM 4842 C CA . SER A 1 626 ? -0.192 24.607 -13.341 1.00 31.30 626 SER A CA 1
ATOM 4843 C C . SER A 1 626 ? -0.254 25.639 -12.212 1.00 31.30 626 SER A C 1
ATOM 4845 O O . SER A 1 626 ? -0.610 25.309 -11.080 1.00 31.30 626 SER A O 1
ATOM 4847 N N . SER A 1 627 ? 0.045 26.900 -12.517 1.00 28.86 627 SER A N 1
ATOM 4848 C CA . SER A 1 627 ? -0.537 28.034 -11.801 1.00 28.86 627 SER A CA 1
ATOM 4849 C C . SER A 1 627 ? -1.738 28.546 -12.597 1.00 28.86 627 SER A C 1
ATOM 4851 O O . SER A 1 627 ? -1.666 28.833 -13.789 1.00 28.86 627 SER A O 1
ATOM 4853 N N . SER A 1 628 ? -2.885 28.589 -11.929 1.00 30.81 628 SER A N 1
ATOM 4854 C CA . SER A 1 628 ? -4.142 29.089 -12.470 1.00 30.81 628 SER A CA 1
ATOM 4855 C C . SER A 1 628 ? -4.097 30.599 -12.717 1.00 30.81 628 SER A C 1
ATOM 4857 O O . SER A 1 628 ? -3.572 31.341 -11.889 1.00 30.81 628 SER A O 1
ATOM 4859 N N . ALA A 1 629 ? -4.793 31.004 -13.783 1.00 33.34 629 ALA A N 1
ATOM 4860 C CA . ALA A 1 629 ? -5.127 32.364 -14.217 1.00 33.34 629 ALA A CA 1
ATOM 4861 C C . ALA A 1 629 ? -4.069 33.109 -15.052 1.00 33.34 629 ALA A C 1
ATOM 4863 O O . ALA A 1 629 ? -3.522 34.126 -14.638 1.00 33.34 629 ALA A O 1
ATOM 4864 N N . ALA A 1 630 ? -3.889 32.673 -16.300 1.00 26.47 630 ALA A N 1
ATOM 4865 C CA . ALA A 1 630 ? -3.675 33.582 -17.427 1.00 26.47 630 ALA A CA 1
ATOM 4866 C C . ALA A 1 630 ? -4.111 32.872 -18.719 1.00 26.47 630 ALA A C 1
ATOM 4868 O O . ALA A 1 630 ? -3.975 31.656 -18.825 1.00 26.47 630 ALA A O 1
ATOM 4869 N N . ALA A 1 631 ? -4.693 33.620 -19.655 1.00 29.42 631 ALA A N 1
ATOM 4870 C CA . ALA A 1 631 ? -5.228 33.130 -20.923 1.00 29.42 631 ALA A CA 1
ATOM 4871 C C . ALA A 1 631 ? -4.276 32.157 -21.648 1.00 29.42 631 ALA A C 1
ATOM 4873 O O . ALA A 1 631 ? -3.067 32.377 -21.654 1.00 29.42 631 ALA A O 1
ATOM 4874 N N . GLU A 1 632 ? -4.843 31.109 -22.260 1.00 30.61 632 GLU A N 1
ATOM 4875 C CA . GLU A 1 632 ? -4.135 30.084 -23.037 1.00 30.61 632 GLU A CA 1
ATOM 4876 C C . GLU A 1 632 ? -3.097 30.698 -23.990 1.00 30.61 632 GLU A C 1
ATOM 4878 O O . GLU A 1 632 ? -3.418 31.200 -25.069 1.00 30.61 632 GLU A O 1
ATOM 4883 N N . ALA A 1 633 ? -1.828 30.624 -23.596 1.00 30.64 633 ALA A N 1
ATOM 4884 C CA . ALA A 1 633 ? -0.702 30.821 -24.488 1.00 30.64 633 ALA A CA 1
ATOM 4885 C C . ALA A 1 633 ? -0.243 29.434 -24.942 1.00 30.64 633 ALA A C 1
ATOM 4887 O O . ALA A 1 633 ? 0.472 28.732 -24.229 1.00 30.64 633 ALA A O 1
ATOM 4888 N N . VAL A 1 634 ? -0.715 29.036 -26.124 1.00 35.91 634 VAL A N 1
ATOM 4889 C CA . VAL A 1 634 ? -0.214 27.872 -26.859 1.00 35.91 634 VAL A CA 1
ATOM 4890 C C . VAL A 1 634 ? 1.293 28.045 -27.028 1.00 35.91 634 VAL A C 1
ATOM 4892 O O . VAL A 1 634 ? 1.743 29.103 -27.472 1.00 35.91 634 VAL A O 1
ATOM 4895 N N . ASP A 1 635 ? 2.071 27.026 -26.665 1.00 45.94 635 ASP A N 1
ATOM 4896 C CA . ASP A 1 635 ? 3.506 27.016 -26.926 1.00 45.94 635 ASP A CA 1
ATOM 4897 C C . ASP A 1 635 ? 3.721 27.227 -28.433 1.00 45.94 635 ASP A C 1
ATOM 4899 O O . ASP A 1 635 ? 3.309 26.418 -29.268 1.00 45.94 635 ASP A O 1
ATOM 4903 N N . ALA A 1 636 ? 4.335 28.355 -28.797 1.00 49.84 636 ALA A N 1
ATOM 4904 C CA . ALA A 1 636 ? 4.518 28.793 -30.179 1.00 49.84 636 ALA A CA 1
ATOM 4905 C C . ALA A 1 636 ? 5.422 27.851 -31.005 1.00 49.84 636 ALA A C 1
ATOM 4907 O O . ALA A 1 636 ? 5.651 28.102 -32.193 1.00 49.84 636 ALA A O 1
ATOM 4908 N N . THR A 1 637 ? 5.927 26.772 -30.394 1.00 57.50 637 THR A N 1
ATOM 4909 C CA . THR A 1 637 ? 6.710 25.711 -31.040 1.00 57.50 637 THR A CA 1
ATOM 4910 C C . THR A 1 637 ? 5.982 24.370 -31.183 1.00 57.50 637 THR A C 1
ATOM 4912 O O . THR A 1 637 ? 6.489 23.475 -31.872 1.00 57.50 637 THR A O 1
ATOM 4915 N N . GLU A 1 638 ? 4.773 24.208 -30.630 1.00 77.81 638 GLU A N 1
ATOM 4916 C CA . GLU A 1 638 ? 3.990 22.992 -30.849 1.00 77.81 638 GLU A CA 1
ATOM 4917 C C . GLU A 1 638 ? 3.391 22.998 -32.265 1.00 77.81 638 GLU A C 1
ATOM 4919 O O . GLU A 1 638 ? 2.507 23.785 -32.603 1.00 77.81 638 GLU A O 1
ATOM 4924 N N . VAL A 1 639 ? 3.922 22.122 -33.124 1.00 91.19 639 VAL A N 1
ATOM 4925 C CA . VAL A 1 639 ? 3.431 21.901 -34.489 1.00 91.19 639 VAL A CA 1
ATOM 4926 C C . VAL A 1 639 ? 2.717 20.559 -34.567 1.00 91.19 639 VAL A C 1
ATOM 4928 O O . VAL A 1 639 ? 3.352 19.513 -34.377 1.00 91.19 639 VAL A O 1
ATOM 4931 N N . GLN A 1 640 ? 1.432 20.587 -34.914 1.00 94.31 640 GLN A N 1
ATOM 4932 C CA . GLN A 1 640 ? 0.603 19.407 -35.157 1.00 94.31 640 GLN A CA 1
ATOM 4933 C C . GLN A 1 640 ? 0.328 19.232 -36.655 1.00 94.31 640 GLN A C 1
ATOM 4935 O O . GLN A 1 640 ? 0.119 20.209 -37.376 1.00 94.31 640 GLN A O 1
ATOM 4940 N N . LEU A 1 641 ? 0.324 17.978 -37.119 1.00 95.12 641 LEU A N 1
ATOM 4941 C CA . LEU A 1 641 ? 0.077 17.607 -38.515 1.00 95.12 641 LEU A CA 1
ATOM 4942 C C . LEU A 1 641 ? -1.092 16.631 -38.618 1.00 95.12 641 LEU A C 1
ATOM 4944 O O . LEU A 1 641 ? -1.046 15.565 -38.007 1.00 95.12 641 LEU A O 1
ATOM 4948 N N . TYR A 1 642 ? -2.102 16.952 -39.427 1.00 91.62 642 TYR A N 1
ATOM 4949 C CA . TYR A 1 642 ? -3.230 16.051 -39.669 1.00 91.62 642 TYR A CA 1
ATOM 4950 C C . TYR A 1 642 ? -3.861 16.242 -41.063 1.00 91.62 642 TYR A C 1
ATOM 4952 O O . TYR A 1 642 ? -4.089 17.377 -41.473 1.00 91.62 642 TYR A O 1
ATOM 4960 N N . PRO A 1 643 ? -4.214 15.175 -41.797 1.00 92.38 643 PRO A N 1
ATOM 4961 C CA . PRO A 1 643 ? -3.814 13.792 -41.554 1.00 92.38 643 PRO A CA 1
ATOM 4962 C C . PRO A 1 643 ? -2.320 13.595 -41.861 1.00 92.38 643 PRO A C 1
ATOM 4964 O O . PRO A 1 643 ? -1.730 14.353 -42.626 1.00 92.38 643 PRO A O 1
ATOM 4967 N N . ASN A 1 644 ? -1.695 12.592 -41.251 1.00 93.44 644 ASN A N 1
ATOM 4968 C CA . ASN A 1 644 ? -0.344 12.150 -41.593 1.00 93.44 644 ASN A CA 1
ATOM 4969 C C . ASN A 1 644 ? -0.226 10.646 -41.274 1.00 93.44 644 ASN A C 1
ATOM 4971 O O . ASN A 1 644 ? -0.145 10.309 -40.093 1.00 93.44 644 ASN A O 1
ATOM 4975 N N . PRO A 1 645 ? -0.254 9.736 -42.267 1.00 95.44 645 PRO A N 1
ATOM 4976 C CA . PRO A 1 645 ? -0.067 9.978 -43.704 1.00 95.44 645 PRO A CA 1
ATOM 4977 C C . PRO A 1 645 ? -1.170 10.800 -44.397 1.00 95.44 645 PRO A C 1
ATOM 4979 O O . PRO A 1 645 ? -2.324 10.782 -43.977 1.00 95.44 645 PRO A O 1
ATOM 4982 N N . ALA A 1 646 ? -0.810 11.525 -45.459 1.00 94.06 646 ALA A N 1
ATOM 4983 C CA . ALA A 1 646 ? -1.693 12.403 -46.231 1.00 94.06 646 ALA A CA 1
ATOM 4984 C C . ALA A 1 646 ? -1.665 12.077 -47.731 1.00 94.06 646 ALA A C 1
ATOM 4986 O O . ALA A 1 646 ? -0.617 11.753 -48.284 1.00 94.06 646 ALA A O 1
ATOM 4987 N N . GLN A 1 647 ? -2.807 12.234 -48.410 1.00 94.00 647 GLN A N 1
ATOM 4988 C CA . GLN A 1 647 ? -2.905 12.079 -49.866 1.00 94.00 647 GLN A CA 1
ATOM 4989 C C . GLN A 1 647 ? -2.789 13.426 -50.589 1.00 94.00 647 GLN A C 1
ATOM 4991 O O . GLN A 1 647 ? -1.814 13.664 -51.287 1.00 94.00 647 GLN A O 1
ATOM 4996 N N . ALA A 1 648 ? -3.758 14.331 -50.456 1.00 94.50 648 ALA A N 1
ATOM 4997 C CA . ALA A 1 648 ? -3.744 15.585 -51.218 1.00 94.50 648 ALA A CA 1
ATOM 4998 C C . ALA A 1 648 ? -3.068 16.738 -50.468 1.00 94.50 648 ALA A C 1
ATOM 5000 O O . ALA A 1 648 ? -2.399 17.556 -51.086 1.00 94.50 648 ALA A O 1
ATOM 5001 N N . ALA A 1 649 ? -3.228 16.809 -49.148 1.00 96.50 649 ALA A N 1
ATOM 5002 C CA . ALA A 1 649 ? -2.700 17.892 -48.333 1.00 96.50 649 ALA A CA 1
ATOM 5003 C C . ALA A 1 649 ? -2.585 17.480 -46.861 1.00 96.50 649 ALA A C 1
ATOM 5005 O O . ALA A 1 649 ? -3.294 16.576 -46.416 1.00 96.50 649 ALA A O 1
ATOM 5006 N N . VAL A 1 650 ? -1.746 18.187 -46.105 1.00 96.69 650 VAL A N 1
ATOM 5007 C CA . VAL A 1 650 ? -1.636 18.068 -44.643 1.00 96.69 650 VAL A CA 1
ATOM 5008 C C . VAL A 1 650 ? -2.034 19.392 -43.993 1.00 96.69 650 VAL A C 1
ATOM 5010 O O . VAL A 1 650 ? -1.602 20.456 -44.428 1.00 96.69 650 VAL A O 1
ATOM 5013 N N . THR A 1 651 ? -2.878 19.354 -42.965 1.00 97.31 651 THR A N 1
ATOM 5014 C CA . THR A 1 651 ? -3.131 20.520 -42.109 1.00 97.31 651 THR A CA 1
ATOM 5015 C C . THR A 1 651 ? -2.004 20.648 -41.105 1.00 97.31 651 THR A C 1
ATOM 5017 O O . THR A 1 651 ? -1.695 19.691 -40.399 1.00 97.31 651 THR A O 1
ATOM 5020 N N . VAL A 1 652 ? -1.413 21.835 -41.048 1.00 96.94 652 VAL A N 1
ATOM 5021 C CA . VAL A 1 652 ? -0.380 22.229 -40.099 1.00 96.94 652 VAL A CA 1
ATOM 5022 C C . VAL A 1 652 ? -1.002 23.212 -39.119 1.00 96.94 652 VAL A C 1
ATOM 5024 O O . VAL A 1 652 ? -1.444 24.284 -39.531 1.00 96.94 652 VAL A O 1
ATOM 5027 N N . THR A 1 653 ? -1.040 22.850 -37.842 1.00 94.69 653 THR A N 1
ATOM 5028 C CA . THR A 1 653 ? -1.440 23.749 -36.752 1.00 94.69 653 THR A CA 1
ATOM 5029 C C . THR A 1 653 ? -0.193 24.135 -35.968 1.00 94.69 653 THR A C 1
ATOM 5031 O O . THR A 1 653 ? 0.608 23.263 -35.635 1.00 94.69 653 THR A O 1
ATOM 5034 N N . THR A 1 654 ? -0.012 25.424 -35.700 1.00 89.81 654 THR A N 1
ATOM 5035 C CA . THR A 1 654 ? 1.106 25.988 -34.939 1.00 89.81 654 THR A CA 1
ATOM 5036 C C . THR A 1 654 ? 0.565 26.900 -33.837 1.00 89.81 654 THR A C 1
ATOM 5038 O O . THR A 1 654 ? -0.505 27.496 -33.978 1.00 89.81 654 THR A O 1
ATOM 5041 N N . GLY A 1 655 ? 1.311 27.050 -32.743 1.00 82.31 655 GLY A N 1
ATOM 5042 C CA . GLY A 1 655 ? 0.980 28.025 -31.698 1.00 82.31 655 GLY A CA 1
ATOM 5043 C C . GLY A 1 655 ? 1.284 29.487 -32.057 1.00 82.31 655 GLY A C 1
ATOM 5044 O O . GLY A 1 655 ? 0.986 30.376 -31.267 1.00 82.31 655 GLY A O 1
ATOM 5045 N N . ALA A 1 656 ? 1.884 29.763 -33.222 1.00 85.94 656 ALA A N 1
ATOM 5046 C CA . ALA A 1 656 ? 2.360 31.096 -33.595 1.00 85.94 656 ALA A CA 1
ATOM 5047 C C . ALA A 1 656 ? 1.395 31.836 -34.538 1.00 85.94 656 ALA A C 1
ATOM 5049 O O . ALA A 1 656 ? 0.845 31.254 -35.471 1.00 85.94 656 ALA A O 1
ATOM 5050 N N . GLU A 1 657 ? 1.257 33.155 -34.351 1.00 86.88 657 GLU A N 1
ATOM 5051 C CA . GLU A 1 657 ? 0.482 34.045 -35.241 1.00 86.88 657 GLU A CA 1
ATOM 5052 C C . GLU A 1 657 ? 1.031 34.112 -36.670 1.00 86.88 657 GLU A C 1
ATOM 5054 O O . GLU A 1 657 ? 0.310 34.458 -37.602 1.00 86.88 657 GLU A O 1
ATOM 5059 N N . SER A 1 658 ? 2.313 33.787 -36.844 1.00 91.25 658 SER A N 1
ATOM 5060 C CA . SER A 1 658 ? 2.970 33.691 -38.140 1.00 91.25 658 SER A CA 1
ATOM 5061 C C . SER A 1 658 ? 4.047 32.610 -38.103 1.00 91.25 658 SER A C 1
ATOM 5063 O O . SER A 1 658 ? 4.837 32.533 -37.156 1.00 91.25 658 SER A O 1
ATOM 5065 N N . ALA A 1 659 ? 4.070 31.768 -39.130 1.00 95.31 659 ALA A N 1
ATOM 5066 C CA . ALA A 1 659 ? 5.024 30.691 -39.309 1.00 95.31 659 ALA A CA 1
ATOM 5067 C C . ALA A 1 659 ? 5.383 30.516 -40.792 1.00 95.31 659 ALA A C 1
ATOM 5069 O O . ALA A 1 659 ? 4.516 30.583 -41.665 1.00 95.31 659 ALA A O 1
ATOM 5070 N N . GLU A 1 660 ? 6.652 30.233 -41.078 1.00 97.44 660 GLU A N 1
ATOM 5071 C CA . GLU A 1 660 ? 7.118 29.789 -42.391 1.00 97.44 660 GLU A CA 1
ATOM 5072 C C . GLU A 1 660 ? 7.220 28.261 -42.414 1.00 97.44 660 GLU A C 1
ATOM 5074 O O . GLU A 1 660 ? 7.945 27.654 -41.629 1.00 97.44 660 GLU A O 1
ATOM 5079 N N . LEU A 1 661 ? 6.508 27.636 -43.345 1.00 97.75 661 LEU A N 1
ATOM 5080 C CA . LEU A 1 661 ? 6.511 26.206 -43.616 1.00 97.75 661 LEU A CA 1
ATOM 5081 C C . LEU A 1 661 ? 7.425 25.920 -44.808 1.00 97.75 661 LEU A C 1
ATOM 5083 O O . LEU A 1 661 ? 7.207 26.462 -45.890 1.00 97.75 661 LEU A O 1
ATOM 5087 N N . ILE A 1 662 ? 8.409 25.035 -44.653 1.00 97.56 662 ILE A N 1
ATOM 5088 C CA . ILE A 1 662 ? 9.285 24.570 -45.737 1.00 97.56 662 ILE A CA 1
ATOM 5089 C C . ILE A 1 662 ? 9.272 23.043 -45.765 1.00 97.56 662 ILE A C 1
ATOM 5091 O O . ILE A 1 662 ? 9.795 22.399 -44.860 1.00 97.56 662 ILE A O 1
ATOM 5095 N N . LEU A 1 663 ? 8.716 22.457 -46.824 1.00 97.81 663 LEU A N 1
ATOM 5096 C CA . LEU A 1 663 ? 8.702 21.011 -47.048 1.00 97.81 663 LEU A CA 1
ATOM 5097 C C . LEU A 1 663 ? 9.867 20.608 -47.954 1.00 97.81 663 LEU A C 1
ATOM 5099 O O . LEU A 1 663 ? 10.009 21.160 -49.048 1.00 97.81 663 LEU A O 1
ATOM 5103 N N . ARG A 1 664 ? 10.672 19.633 -47.532 1.00 97.94 664 ARG A N 1
ATOM 5104 C CA . ARG A 1 664 ? 11.820 19.102 -48.280 1.00 97.94 664 ARG A CA 1
ATOM 5105 C C . ARG A 1 664 ? 11.699 17.601 -48.500 1.00 97.94 664 ARG A C 1
ATOM 5107 O O . ARG A 1 664 ? 11.150 16.904 -47.649 1.00 97.94 664 ARG A O 1
ATOM 5114 N N . ASP A 1 665 ? 12.216 17.113 -49.621 1.00 95.06 665 ASP A N 1
ATOM 5115 C CA . ASP A 1 665 ? 12.415 15.674 -49.824 1.00 95.06 665 ASP A CA 1
ATOM 5116 C C . ASP A 1 665 ? 13.654 15.162 -49.057 1.00 95.06 665 ASP A C 1
ATOM 5118 O O . ASP A 1 665 ? 14.361 15.935 -48.402 1.00 95.06 665 ASP A O 1
ATOM 5122 N N . LEU A 1 666 ? 13.933 13.856 -49.137 1.00 86.50 666 LEU A N 1
ATOM 5123 C CA . LEU A 1 666 ? 15.072 13.220 -48.455 1.00 86.50 666 LEU A CA 1
ATOM 5124 C C . LEU A 1 666 ? 16.447 13.697 -48.954 1.00 86.50 666 LEU A C 1
ATOM 5126 O O . LEU A 1 666 ? 17.442 13.494 -48.266 1.00 86.50 666 LEU A O 1
ATOM 5130 N N . THR A 1 667 ? 16.512 14.352 -50.117 1.00 84.50 667 THR A N 1
ATOM 5131 C CA . THR A 1 667 ? 17.746 14.966 -50.641 1.00 84.50 667 THR A CA 1
ATOM 5132 C C . THR A 1 667 ? 17.943 16.399 -50.138 1.00 84.50 667 THR A C 1
ATOM 5134 O O . THR A 1 667 ? 18.961 17.027 -50.417 1.00 84.50 667 THR A O 1
ATOM 5137 N N . GLY A 1 668 ? 16.968 16.942 -49.398 1.00 82.19 668 GLY A N 1
ATOM 5138 C CA . GLY A 1 668 ? 16.966 18.317 -48.902 1.00 82.19 668 GLY A CA 1
ATOM 5139 C C . GLY A 1 668 ? 16.403 19.344 -49.891 1.00 82.19 668 GLY A C 1
ATOM 5140 O O . GLY A 1 668 ? 16.335 20.534 -49.550 1.00 82.19 668 GLY A O 1
ATOM 5141 N N . LYS A 1 669 ? 15.950 18.924 -51.083 1.00 88.81 669 LYS A N 1
ATOM 5142 C CA . LYS A 1 669 ? 15.357 19.815 -52.090 1.00 88.81 669 LYS A CA 1
ATOM 5143 C C . LYS A 1 669 ? 14.018 20.351 -51.591 1.00 88.81 669 LYS A C 1
ATOM 5145 O O . LYS A 1 669 ? 13.133 19.596 -51.188 1.00 88.81 669 LYS A O 1
ATOM 5150 N N . VAL A 1 670 ? 13.854 21.675 -51.636 1.00 95.94 670 VAL A N 1
ATOM 5151 C CA . VAL A 1 670 ? 12.599 22.339 -51.251 1.00 95.94 670 VAL A CA 1
ATOM 5152 C C . VAL A 1 670 ? 11.506 21.990 -52.258 1.00 95.94 670 VAL A C 1
ATOM 5154 O O . VAL A 1 670 ? 11.596 22.331 -53.435 1.00 95.94 670 VAL A O 1
ATOM 5157 N N . CYS A 1 671 ? 10.469 21.315 -51.776 1.00 94.75 671 CYS A N 1
ATOM 5158 C CA . CYS A 1 671 ? 9.303 20.903 -52.547 1.00 94.75 671 CYS A CA 1
ATOM 5159 C C . CYS A 1 671 ? 8.165 21.922 -52.435 1.00 94.75 671 CYS A C 1
ATOM 5161 O O . CYS A 1 671 ? 7.473 22.187 -53.420 1.00 94.75 671 CYS A O 1
ATOM 5163 N N . ARG A 1 672 ? 7.961 22.497 -51.242 1.00 96.81 672 ARG A N 1
ATOM 5164 C CA . ARG A 1 672 ? 6.954 23.535 -50.969 1.00 96.81 672 ARG A CA 1
ATOM 5165 C C . ARG A 1 672 ? 7.488 24.541 -49.955 1.00 96.81 672 ARG A C 1
ATOM 5167 O O . ARG A 1 672 ? 8.252 24.173 -49.064 1.00 96.81 672 ARG A O 1
ATOM 5174 N N . ARG A 1 673 ? 7.044 25.791 -50.075 1.00 97.44 673 ARG A N 1
ATOM 5175 C CA . ARG A 1 673 ? 7.247 26.855 -49.089 1.00 97.44 673 ARG A CA 1
ATOM 5176 C C . ARG A 1 673 ? 5.955 27.657 -48.956 1.00 97.44 673 ARG A C 1
ATOM 5178 O O . ARG A 1 673 ? 5.354 27.981 -49.976 1.00 97.44 673 ARG A O 1
ATOM 5185 N N . GLN A 1 674 ? 5.535 27.959 -47.733 1.00 96.56 674 GLN A N 1
ATOM 5186 C CA . GLN A 1 674 ? 4.301 28.697 -47.460 1.00 96.56 674 GLN A CA 1
ATOM 5187 C C . GLN A 1 674 ? 4.402 29.447 -46.131 1.00 96.56 674 GLN A C 1
ATOM 5189 O O . GLN A 1 674 ? 4.844 28.871 -45.145 1.00 96.56 674 GLN A O 1
ATOM 5194 N N . THR A 1 675 ? 3.936 30.693 -46.078 1.00 94.69 675 THR A N 1
ATOM 5195 C CA . THR A 1 675 ? 3.729 31.415 -44.813 1.00 94.69 675 THR A CA 1
ATOM 5196 C C . THR A 1 675 ? 2.284 31.235 -44.355 1.00 94.69 675 THR A C 1
ATOM 5198 O O . THR A 1 675 ? 1.365 31.235 -45.175 1.00 94.69 675 THR A O 1
ATOM 5201 N N . THR A 1 676 ? 2.070 31.060 -43.057 1.00 92.25 676 THR A N 1
ATOM 5202 C CA . THR A 1 676 ? 0.754 30.825 -42.453 1.00 92.25 676 THR A CA 1
ATOM 5203 C C . THR A 1 676 ? 0.639 31.517 -41.102 1.00 92.25 676 THR A C 1
ATOM 5205 O O . THR A 1 676 ? 1.655 31.797 -40.481 1.00 92.25 676 THR A O 1
ATOM 5208 N N . GLY A 1 677 ? -0.587 31.734 -40.620 1.00 89.69 677 GLY A N 1
ATOM 5209 C CA . GLY A 1 677 ? -0.839 31.917 -39.189 1.00 89.69 677 GLY A CA 1
ATOM 5210 C C . GLY A 1 677 ? -0.947 30.580 -38.449 1.00 89.69 677 GLY A C 1
ATOM 5211 O O . GLY A 1 677 ? -0.393 29.573 -38.892 1.00 89.69 677 GLY A O 1
ATOM 5212 N N . ARG A 1 678 ? -1.732 30.540 -37.367 1.00 92.75 678 ARG A N 1
ATOM 5213 C CA . ARG A 1 678 ? -1.859 29.373 -36.468 1.00 92.75 678 ARG A CA 1
ATOM 5214 C C . ARG A 1 678 ? -2.318 28.069 -37.136 1.00 92.75 678 ARG A C 1
ATOM 5216 O O . ARG A 1 678 ? -2.152 26.995 -36.568 1.00 92.75 678 ARG A O 1
ATOM 5223 N N . ARG A 1 679 ? -2.934 28.120 -38.320 1.00 95.00 679 ARG A N 1
ATOM 5224 C CA . ARG A 1 679 ? -3.384 26.925 -39.047 1.00 95.00 679 ARG A CA 1
ATOM 5225 C C . ARG A 1 679 ? -3.336 27.142 -40.557 1.00 95.00 679 ARG A C 1
ATOM 5227 O O . ARG A 1 679 ? -3.921 28.101 -41.050 1.00 95.00 679 ARG A O 1
ATOM 5234 N N . ALA A 1 680 ? -2.715 26.218 -41.285 1.00 95.25 680 ALA A N 1
ATOM 5235 C CA . ALA A 1 680 ? -2.728 26.176 -42.748 1.00 95.25 680 ALA A CA 1
ATOM 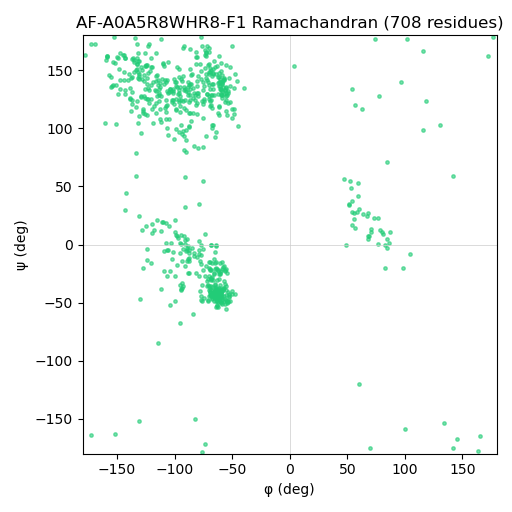5236 C C . ALA A 1 680 ? -2.929 24.764 -43.275 1.00 95.25 680 ALA A C 1
ATOM 5238 O O . ALA A 1 680 ? -2.633 23.778 -42.608 1.00 95.25 680 ALA A O 1
ATOM 5239 N N . GLN A 1 681 ? -3.369 24.682 -44.525 1.00 96.75 681 GLN A N 1
ATOM 5240 C CA . GLN A 1 681 ? -3.324 23.461 -45.308 1.00 96.75 681 GLN A CA 1
ATOM 5241 C C . GLN A 1 681 ? -2.154 23.553 -46.295 1.00 96.75 681 GLN A C 1
ATOM 5243 O O . GLN A 1 681 ? -2.091 24.488 -47.091 1.00 96.75 681 GLN A O 1
ATOM 5248 N N . LEU A 1 682 ? -1.227 22.598 -46.223 1.00 97.38 682 LEU A N 1
ATOM 5249 C CA . LEU A 1 682 ? -0.067 22.491 -47.104 1.00 97.38 682 LEU A CA 1
ATOM 5250 C C . LEU A 1 682 ? -0.353 21.462 -48.208 1.00 97.38 682 LEU A C 1
ATOM 5252 O O . LEU A 1 682 ? -0.548 20.278 -47.920 1.00 97.38 682 LEU A O 1
ATOM 5256 N N . ASP A 1 683 ? -0.384 21.916 -49.463 1.00 97.00 683 ASP A N 1
ATOM 5257 C CA . ASP A 1 683 ? -0.720 21.091 -50.632 1.00 97.00 683 ASP A CA 1
ATOM 5258 C C . ASP A 1 683 ? 0.424 20.140 -51.024 1.00 97.00 683 ASP A C 1
ATOM 5260 O O . ASP A 1 683 ? 1.555 20.561 -51.295 1.00 97.00 683 ASP A O 1
ATOM 5264 N N . LEU A 1 684 ? 0.106 18.847 -51.096 1.00 97.75 684 LEU A N 1
ATOM 5265 C CA . LEU A 1 684 ? 1.013 17.760 -51.465 1.00 97.75 684 LEU A CA 1
ATOM 5266 C C . LEU A 1 684 ? 0.718 17.190 -52.863 1.00 97.75 684 LEU A C 1
ATOM 5268 O O . LEU A 1 684 ? 1.388 16.248 -53.294 1.00 97.75 684 LEU A O 1
ATOM 5272 N N . ARG A 1 685 ? -0.266 17.723 -53.600 1.00 96.00 685 ARG A N 1
ATOM 5273 C CA . ARG A 1 685 ? -0.570 17.268 -54.965 1.00 96.00 685 ARG A CA 1
ATOM 5274 C C . ARG A 1 685 ? 0.627 17.489 -55.889 1.00 96.00 685 ARG A C 1
ATOM 5276 O O . ARG A 1 685 ? 1.322 18.503 -55.811 1.00 96.00 685 ARG A O 1
ATOM 5283 N N . GLY A 1 686 ? 0.872 16.513 -56.761 1.00 92.44 686 GLY A N 1
ATOM 5284 C CA . GLY A 1 686 ? 2.009 16.509 -57.686 1.00 92.44 686 GLY A CA 1
ATOM 5285 C C . GLY A 1 686 ? 3.360 16.154 -57.052 1.00 92.44 686 GLY A C 1
ATOM 5286 O O . GLY A 1 686 ? 4.357 16.125 -57.768 1.00 92.44 686 GLY A O 1
ATOM 5287 N N . LEU A 1 687 ? 3.418 15.877 -55.743 1.00 96.62 687 LEU A N 1
ATOM 5288 C CA . LEU A 1 687 ? 4.589 15.264 -55.112 1.00 96.62 687 LEU A CA 1
ATOM 5289 C C . LEU A 1 687 ? 4.481 13.727 -55.195 1.00 96.62 687 LEU A C 1
ATOM 5291 O O . LEU A 1 687 ? 3.388 13.198 -54.961 1.00 96.62 687 LEU A O 1
ATOM 5295 N N . PRO A 1 688 ? 5.572 13.004 -55.520 1.00 94.56 688 PRO A N 1
ATOM 5296 C CA . PRO A 1 688 ? 5.603 11.543 -55.448 1.00 94.56 688 PRO A CA 1
ATOM 5297 C C . PRO A 1 688 ? 5.231 11.006 -54.056 1.00 94.56 688 PRO A C 1
ATOM 5299 O O . PRO A 1 688 ? 5.429 11.680 -53.045 1.00 94.56 688 PRO A O 1
ATOM 5302 N N . ALA A 1 689 ? 4.719 9.773 -53.989 1.00 94.88 689 ALA A N 1
ATOM 5303 C CA . ALA A 1 689 ? 4.565 9.074 -52.714 1.00 94.88 689 ALA A CA 1
ATOM 5304 C C . ALA A 1 689 ? 5.938 8.909 -52.040 1.00 94.88 689 ALA A C 1
ATOM 5306 O O . ALA A 1 689 ? 6.917 8.546 -52.695 1.00 94.88 689 ALA A O 1
ATOM 5307 N N . GLY A 1 690 ? 6.030 9.209 -50.744 1.00 93.19 690 GLY A N 1
ATOM 5308 C CA . GLY A 1 690 ? 7.315 9.245 -50.049 1.00 93.19 690 GLY A CA 1
ATOM 5309 C C . GLY A 1 690 ? 7.301 9.975 -48.708 1.00 93.19 690 GLY A C 1
ATOM 5310 O O . GLY A 1 690 ? 6.267 10.441 -48.225 1.00 93.19 690 GLY A O 1
ATOM 5311 N N . VAL A 1 691 ? 8.478 10.054 -48.085 1.00 94.25 691 VAL A N 1
ATOM 5312 C CA . VAL A 1 691 ? 8.695 10.747 -46.808 1.00 94.25 691 VAL A CA 1
ATOM 5313 C C . VAL A 1 691 ? 9.343 12.105 -47.058 1.00 94.25 691 VAL A C 1
ATOM 5315 O O . VAL A 1 691 ? 10.337 12.205 -47.772 1.00 94.25 691 VAL A O 1
ATOM 5318 N N . TYR A 1 692 ? 8.793 13.134 -46.422 1.00 97.31 692 TYR A N 1
ATOM 5319 C CA . TYR A 1 692 ? 9.245 14.517 -46.495 1.00 97.31 692 TYR A CA 1
ATOM 5320 C C . TYR A 1 692 ? 9.516 15.066 -45.091 1.00 97.31 692 TYR A C 1
ATOM 5322 O O . TYR A 1 692 ? 8.902 14.635 -44.110 1.00 97.31 692 TYR A O 1
ATOM 5330 N N . THR A 1 693 ? 10.393 16.062 -45.003 1.00 96.50 693 THR A N 1
ATOM 5331 C CA . THR A 1 693 ? 10.657 16.817 -43.773 1.00 96.50 693 THR A CA 1
ATOM 5332 C C . THR A 1 693 ? 10.043 18.203 -43.896 1.00 96.50 693 THR A C 1
ATOM 5334 O O . THR A 1 693 ? 10.395 18.966 -44.794 1.00 96.50 693 THR A O 1
ATOM 5337 N N . LEU A 1 694 ? 9.125 18.535 -42.995 1.00 97.50 694 LEU A N 1
ATOM 5338 C CA . LEU A 1 694 ? 8.557 19.866 -42.842 1.00 97.50 694 LEU A CA 1
ATOM 5339 C C . LEU A 1 694 ? 9.322 20.622 -41.756 1.00 97.50 694 LEU A C 1
ATOM 5341 O O . LEU A 1 694 ? 9.318 20.207 -40.599 1.00 97.50 694 LEU A O 1
ATOM 5345 N N . THR A 1 695 ? 9.933 21.743 -42.117 1.00 96.31 695 THR A N 1
ATOM 5346 C CA . THR A 1 695 ? 10.453 22.733 -41.171 1.00 96.31 695 THR A CA 1
ATOM 5347 C C . THR A 1 695 ? 9.417 23.832 -40.986 1.00 96.31 695 THR A C 1
ATOM 5349 O O . THR A 1 695 ? 8.925 24.380 -41.970 1.00 96.31 695 THR A O 1
ATOM 5352 N N . VAL A 1 696 ? 9.105 24.159 -39.738 1.00 95.56 696 VAL A N 1
ATOM 5353 C CA . VAL A 1 696 ? 8.226 25.260 -39.346 1.00 95.56 696 VAL A CA 1
ATOM 5354 C C . VAL A 1 696 ? 9.056 26.269 -38.569 1.00 95.56 696 VAL A C 1
ATOM 5356 O O . VAL A 1 696 ? 9.529 25.953 -37.481 1.00 95.56 696 VAL A O 1
ATOM 5359 N N . SER A 1 697 ? 9.252 27.457 -39.130 1.00 92.50 697 SER A N 1
ATOM 5360 C CA . SER A 1 697 ? 9.983 28.555 -38.494 1.00 92.50 697 SER A CA 1
ATOM 5361 C C . SER A 1 697 ? 8.999 29.584 -37.957 1.00 92.50 697 SER A C 1
ATOM 5363 O O . SER A 1 697 ? 8.195 30.120 -38.716 1.00 92.50 697 SER A O 1
ATOM 5365 N N . THR A 1 698 ? 9.074 29.888 -36.669 1.00 91.00 698 THR A N 1
ATOM 5366 C CA . THR A 1 698 ? 8.306 30.951 -36.010 1.00 91.00 698 THR A CA 1
ATOM 5367 C C . THR A 1 698 ? 9.271 31.941 -35.356 1.00 91.00 698 THR A C 1
ATOM 5369 O O . THR A 1 698 ? 10.477 31.699 -35.292 1.00 91.00 698 THR A O 1
ATOM 5372 N N . ALA A 1 699 ? 8.759 33.057 -34.832 1.00 81.44 699 ALA A N 1
ATOM 5373 C CA . ALA A 1 699 ? 9.577 33.982 -34.041 1.00 81.44 699 ALA A CA 1
ATOM 5374 C C . ALA A 1 699 ? 10.142 33.337 -32.755 1.00 81.44 699 ALA A C 1
ATOM 5376 O O . ALA A 1 699 ? 11.142 33.812 -32.225 1.00 81.44 699 ALA A O 1
ATOM 5377 N N . ALA A 1 700 ? 9.518 32.257 -32.268 1.00 78.25 700 ALA A N 1
ATOM 5378 C CA . ALA A 1 700 ? 9.933 31.533 -31.069 1.00 78.25 700 ALA A CA 1
ATOM 5379 C C . ALA A 1 700 ? 10.970 30.426 -31.346 1.00 78.25 700 ALA A C 1
ATOM 5381 O O . ALA A 1 700 ? 11.562 29.905 -30.404 1.00 78.25 700 ALA A O 1
ATOM 5382 N N . GLY A 1 701 ? 11.202 30.056 -32.612 1.00 84.19 701 GLY A N 1
ATOM 5383 C CA . GLY A 1 701 ? 12.180 29.034 -32.986 1.00 84.19 701 GLY A CA 1
ATOM 5384 C C . GLY A 1 701 ? 11.766 28.196 -34.194 1.00 84.19 701 GLY A C 1
ATOM 5385 O O . GLY A 1 701 ? 10.837 28.534 -34.925 1.00 84.19 701 GLY A O 1
ATOM 5386 N N . GLN A 1 702 ? 12.476 27.089 -34.420 1.00 89.25 702 GLN A N 1
ATOM 5387 C CA . GLN A 1 702 ? 12.188 26.146 -35.502 1.00 89.25 702 GLN A CA 1
ATOM 5388 C C . GLN A 1 702 ? 11.755 24.786 -34.957 1.00 89.25 702 GLN A C 1
ATOM 5390 O O . GLN A 1 702 ? 12.319 24.284 -33.987 1.00 89.25 702 GLN A O 1
ATOM 5395 N N . ALA A 1 703 ? 10.788 24.165 -35.627 1.00 89.12 703 ALA A N 1
ATOM 5396 C CA . ALA A 1 703 ? 10.376 22.788 -35.390 1.00 89.12 703 ALA A CA 1
ATOM 5397 C C . ALA A 1 703 ? 10.462 21.971 -36.684 1.00 89.12 703 ALA A C 1
ATOM 5399 O O . ALA A 1 703 ? 10.132 22.460 -37.765 1.00 89.12 703 ALA A O 1
ATOM 5400 N N . HIS A 1 704 ? 10.855 20.701 -36.572 1.00 91.38 704 HIS A N 1
ATOM 5401 C CA . HIS A 1 704 ? 10.865 19.757 -37.689 1.00 91.38 704 HIS A CA 1
ATOM 5402 C C . HIS A 1 704 ? 9.821 18.661 -37.472 1.00 91.38 704 HIS A C 1
ATOM 5404 O O . HIS A 1 704 ? 9.647 18.157 -36.357 1.00 91.38 704 HIS A O 1
ATOM 5410 N N . ARG A 1 705 ? 9.107 18.289 -38.535 1.00 95.56 705 ARG A N 1
ATOM 5411 C CA . ARG A 1 705 ? 8.105 17.219 -38.523 1.00 95.56 705 ARG A CA 1
ATOM 5412 C C . ARG A 1 705 ? 8.210 16.361 -39.777 1.00 95.56 705 ARG A C 1
ATOM 5414 O O . ARG A 1 705 ? 8.458 16.861 -40.870 1.00 95.56 705 ARG A O 1
ATOM 5421 N N . ARG A 1 706 ? 7.984 15.059 -39.621 1.00 96.12 706 ARG A N 1
ATOM 5422 C CA . ARG A 1 706 ? 7.911 14.110 -40.736 1.00 96.12 706 ARG A CA 1
ATOM 5423 C C . ARG A 1 706 ? 6.526 14.174 -41.380 1.00 96.12 706 ARG A C 1
ATOM 5425 O O . ARG A 1 706 ? 5.538 14.035 -40.669 1.00 96.12 706 ARG A O 1
ATOM 5432 N N . VAL A 1 707 ? 6.452 14.307 -42.701 1.00 96.88 707 VAL A N 1
ATOM 5433 C CA . VAL A 1 707 ? 5.219 14.192 -43.500 1.00 96.88 707 VAL A CA 1
ATOM 5434 C C . VAL A 1 707 ? 5.327 12.950 -44.382 1.00 96.88 707 VAL A C 1
ATOM 5436 O O . VAL A 1 707 ? 6.323 12.768 -45.078 1.00 96.88 707 VAL A O 1
ATOM 5439 N N . VAL A 1 708 ? 4.318 12.085 -44.356 1.00 95.81 708 VAL A N 1
ATOM 5440 C CA . VAL A 1 708 ? 4.231 10.890 -45.203 1.00 95.81 708 VAL A CA 1
ATOM 5441 C C . VAL A 1 708 ? 3.164 11.130 -46.270 1.00 95.81 708 VAL A C 1
ATOM 5443 O O . VAL A 1 708 ? 1.986 11.261 -45.945 1.00 95.81 708 VAL A O 1
ATOM 5446 N N . LYS A 1 709 ? 3.577 11.193 -47.541 1.00 96.06 709 LYS A N 1
ATOM 5447 C CA . LYS A 1 709 ? 2.690 11.288 -48.707 1.00 96.06 709 LYS A CA 1
ATOM 5448 C C . LYS A 1 709 ? 2.409 9.884 -49.237 1.00 96.06 709 LYS A C 1
ATOM 5450 O O . LYS A 1 709 ? 3.355 9.168 -49.566 1.00 96.06 709 LYS A O 1
ATOM 5455 N N . GLN A 1 710 ? 1.132 9.517 -49.318 1.00 90.88 710 GLN A N 1
ATOM 5456 C CA . GLN A 1 710 ? 0.661 8.265 -49.925 1.00 90.88 710 GLN A CA 1
ATOM 5457 C C . GLN A 1 710 ? 0.104 8.491 -51.320 1.00 90.88 710 GLN A C 1
ATOM 5459 O O . GLN A 1 710 ? -0.571 9.531 -51.526 1.00 90.88 710 GLN A O 1
#

Nearest PDB structures (foldseek):
  3pg0-assembly1_A  TM=9.351E-01  e=1.814E-11  synthetic construct
  3vsf-assembly4_D  TM=6.238E-01  e=1.496E-09  Acetivibrio thermocellus ATCC 27405
  8bad-assembly1_A  TM=5.463E-01  e=1.251E-08  Bacillus thuringiensis
  6yh0-assembly1_AAA-2  TM=5.482E-01  e=1.452E-07  Marasmius oreades
  5d61-assembly1_A  TM=5.442E-01  e=1.533E-07  Marasmius oreades

Sequence (710 aa):
MPNTLPHSRLLTPKAPGTPRHWGLLLVLLLLTGPAKSWAQAINARFFGVNYWYPGASLTPLQANLKEADLKWMRIGGKLYDDTWTAPSQYDAAIQYAKATGCEPVVQVPITLTAAQLDQFITYFNTTKGYNITYWSIGNEADPADNGATTSVNEPLAWSAGTFQNPKGYTYATWVAQFKVLATRLKTTAPGSKLVGPDFRLFYQQVISDYYKKFLEDVGVQKVGAVPMLDYLAFHFYGDKTESELEARFDALQALIDAANVTRTGLGIGSPALRLALMEVNAEAGSGSGQLKPWDFRAGQFVALMAKQVMKRSGLAVTPWSIYESSGSQGSTDFSLFNPGGSRRSTMQHLALLSQHRRDNVMNGAQSGETDHVVFLGMRGQMGAAAGYTVLLMNLQAATSYTYRASLDNLYHGAEQVRIKLEGYAGLTTQLNGTLAPRSTHLYNLDAQGKVLSQLVYAEGDAAPVEQQTFHAVDKLTGGYLRPLDGLSTSNLVQDTSPDLALSSFEWLLQPAEPGYFYLVNKYTARALRPTGTSAEYNLDGRPIGQIVLDASNRYDYVSQWQLQSSGDADYYWLKNRSSGKYLRPQSGSTADNAAIVQNVLDPSLSSFKWRLNAQGFVPAPVARGSSSAAAEAVDATEVQLYPNPAQAAVTVTTGAESAELILRDLTGKVCRRQTTGRRAQLDLRGLPAGVYTLTVSTAAGQAHRRVVKQ

InterPro domains:
  IPR000772 Ricin B, lectin domain [PF14200] (560-616)
  IPR017853 Glycoside hydrolase superfamily [SSF51445] (43-322)
  IPR026444 Secretion system, C-terminal sorting domain [PF18962] (641-709)
  IPR026444 Secretion system, C-terminal sorting domain [TIGR04183] (641-710)
  IPR035992 Ricin B-like lectins [SSF50370] (556-615)

Foldseek 3Di:
DYDDDYDDDDDDDDDDDDDDPDDDPPPPPPPVDPPPPPFFFAALQAEAAEDEDLPDPCVVQLVLLLQLVHAAYEDDDDCQQPPPQALVVCPSVLVSCVSSNYQYAAEHHLPDALVSLLNNCCCCCPVVVSNRAHYEYHAQQFADDPDDDPPPVRLQCLLVQNDHHPVRDRPVRSLVSLLNNLLSCCVSPVSHAYADHAHEALNQVCCVPRVLVCCVSQVLDDNVQEHSHQEHEYEHEADDFLVVLLVSLVSNLVSQVVSLVSNVVVNHNPPGYAYEHAEYFHADDPDDPGDFLQFLVVLVVLLSVSQSRQSGNHRYHYYPHQADPCQPSDRRTNHQAHNVGQGTSNSQSSSLPSLQPAGGWWDKDKPDPRRFKDKTKHAHDPDFRGWIKIKIWGAAQADKFKEKEFCAQDFDDDTPMTMYTPAPPPAGDIDIDMAFHAKMWMFTTGNNRHTQWIWIDHGPDSHTDTQKKWFKAFQLQRFTWFFVVNDQFGFIFTANPDPVVDQRRIWTFDDQGRQKGFTARPSNRWGKFFDDDPVPLQDFFGIIHTDHDDPVCSPPLRRIWGWGDLVDPQKTWTARRPNRWTWFFRVNDNDGRGTITTHHDDSVDSRRIIGIHIDDGDPDPRPNRDDDDDPDQDPQADWDWPPAQDEFWIKIFGSAQKKWKFKAAPVRDTPDIDMDGRIDIGTPPPPDFDKIWIWIQHPNGIDIDIGGYD

Organism: NCBI:txid2025313